Protein AF-0000000085048549 (afdb_homodimer)

Structure (mmCIF, N/CA/C/O backbone):
data_AF-0000000085048549-model_v1
#
loop_
_entity.id
_entity.type
_entity.pdbx_description
1 polymer 'DUF4412 domain-containing protein'
#
loop_
_atom_site.group_PDB
_atom_site.id
_atom_site.type_symbol
_atom_site.label_atom_id
_atom_site.label_alt_id
_atom_site.label_comp_id
_atom_site.label_asym_id
_atom_site.label_entity_id
_atom_site.label_seq_id
_atom_site.pdbx_PDB_ins_code
_atom_site.Cartn_x
_atom_site.Cartn_y
_atom_site.Cartn_z
_atom_site.occupancy
_atom_site.B_iso_or_equiv
_atom_site.auth_seq_id
_atom_site.auth_comp_id
_atom_site.auth_asym_id
_atom_site.auth_atom_id
_atom_site.pdbx_PDB_model_num
ATOM 1 N N . MET A 1 1 ? 8.398 63.125 -10.617 1 44.19 1 MET A N 1
ATOM 2 C CA . MET A 1 1 ? 8.469 61.688 -10.672 1 44.19 1 MET A CA 1
ATOM 3 C C . MET A 1 1 ? 9.469 61.125 -9.664 1 44.19 1 MET A C 1
ATOM 5 O O . MET A 1 1 ? 10.664 61.438 -9.75 1 44.19 1 MET A O 1
ATOM 9 N N . ARG A 1 2 ? 10.086 59.219 -7.43 1 53.38 2 ARG A N 1
ATOM 10 C CA . ARG A 1 2 ? 10.906 59.031 -6.234 1 53.38 2 ARG A CA 1
ATOM 11 C C . ARG A 1 2 ? 11.258 57.562 -6.031 1 53.38 2 ARG A C 1
ATOM 13 O O . ARG A 1 2 ? 10.367 56.719 -5.879 1 53.38 2 ARG A O 1
ATOM 20 N N . TRP A 1 3 ? 13.82 56.375 -4.203 1 32.88 3 TRP A N 1
ATOM 21 C CA . TRP A 1 3 ? 14.25 55 -4.277 1 32.88 3 TRP A CA 1
ATOM 22 C C . TRP A 1 3 ? 14.727 54.5 -2.912 1 32.88 3 TRP A C 1
ATOM 24 O O . TRP A 1 3 ? 15.555 55.125 -2.264 1 32.88 3 TRP A O 1
ATOM 34 N N . LEU A 1 4 ? 16.859 51.812 0.042 1 48.59 4 LEU A N 1
ATOM 35 C CA . LEU A 1 4 ? 16.797 51.188 1.359 1 48.59 4 LEU A CA 1
ATOM 36 C C . LEU A 1 4 ? 17.766 50.031 1.461 1 48.59 4 LEU A C 1
ATOM 38 O O . LEU A 1 4 ? 17.656 49.062 0.713 1 48.59 4 LEU A O 1
ATOM 42 N N . ILE A 1 5 ? 18.844 49.75 3.438 1 26.88 5 ILE A N 1
ATOM 43 C CA . ILE A 1 5 ? 19.938 48.781 3.475 1 26.88 5 ILE A CA 1
ATOM 44 C C . ILE A 1 5 ? 19.734 47.812 4.621 1 26.88 5 ILE A C 1
ATOM 46 O O . ILE A 1 5 ? 19.547 48.188 5.77 1 26.88 5 ILE A O 1
ATOM 50 N N . PHE A 1 6 ? 20.812 46.312 4.543 1 59.56 6 PHE A N 1
ATOM 51 C CA . PHE A 1 6 ? 20.453 45.188 5.391 1 59.56 6 PHE A CA 1
ATOM 52 C C . PHE A 1 6 ? 21.688 44.5 5.957 1 59.56 6 PHE A C 1
ATOM 54 O O . PHE A 1 6 ? 22.562 44.062 5.203 1 59.56 6 PHE A O 1
ATOM 61 N N . VAL A 1 7 ? 23.531 43.969 8.398 1 42.41 7 VAL A N 1
ATOM 62 C CA . VAL A 1 7 ? 24.531 43.25 9.195 1 42.41 7 VAL A CA 1
ATOM 63 C C . VAL A 1 7 ? 24.109 41.812 9.383 1 42.41 7 VAL A C 1
ATOM 65 O O . VAL A 1 7 ? 23.156 41.531 10.094 1 42.41 7 VAL A O 1
ATOM 68 N N . LEU A 1 8 ? 25.531 41.125 8.789 1 45.72 8 LEU A N 1
ATOM 69 C CA . LEU A 1 8 ? 25.422 39.656 8.891 1 45.72 8 LEU A CA 1
ATOM 70 C C . LEU A 1 8 ? 26.141 39.156 10.133 1 45.72 8 LEU A C 1
ATOM 72 O O . LEU A 1 8 ? 27.359 39.312 10.25 1 45.72 8 LEU A O 1
ATOM 76 N N . SER A 1 9 ? 27.281 38.719 11.953 1 49.62 9 SER A N 1
ATOM 77 C CA . SER A 1 9 ? 27.484 38.031 13.227 1 49.62 9 SER A CA 1
ATOM 78 C C . SER A 1 9 ? 27.609 36.531 13.031 1 49.62 9 SER A C 1
ATOM 80 O O . SER A 1 9 ? 26.641 35.875 12.703 1 49.62 9 SER A O 1
ATOM 82 N N . LEU A 1 10 ? 28.656 36.406 13.828 1 38.22 10 LEU A N 1
ATOM 83 C CA . LEU A 1 10 ? 28.922 35 13.57 1 38.22 10 LEU A CA 1
ATOM 84 C C . LEU A 1 10 ? 28.531 34.125 14.773 1 38.22 10 LEU A C 1
ATOM 86 O O . LEU A 1 10 ? 29.281 34.062 15.75 1 38.22 10 LEU A O 1
ATOM 90 N N . MET A 1 11 ? 28.094 33.438 15.109 1 46.56 11 MET A N 1
ATOM 91 C CA . MET A 1 11 ? 27.547 32.531 16.141 1 46.56 11 MET A CA 1
ATOM 92 C C . MET A 1 11 ? 27.969 31.094 15.898 1 46.56 11 MET A C 1
ATOM 94 O O . MET A 1 11 ? 27.547 30.469 14.922 1 46.56 11 MET A O 1
ATOM 98 N N . VAL A 1 12 ? 28.531 30.547 17.125 1 45.22 12 VAL A N 1
ATOM 99 C CA . VAL A 1 12 ? 29.062 29.188 17.016 1 45.22 12 VAL A CA 1
ATOM 100 C C . VAL A 1 12 ? 28.031 28.188 17.531 1 45.22 12 VAL A C 1
ATOM 102 O O . VAL A 1 12 ? 27.672 28.203 18.719 1 45.22 12 VAL A O 1
ATOM 105 N N . VAL A 1 13 ? 27.562 27.391 16.578 1 52.12 13 VAL A N 1
ATOM 106 C CA . VAL A 1 13 ? 26.766 26.172 16.719 1 52.12 13 VAL A CA 1
ATOM 107 C C . VAL A 1 13 ? 27.625 25.078 17.359 1 52.12 13 VAL A C 1
ATOM 109 O O . VAL A 1 13 ? 28.547 24.547 16.734 1 52.12 13 VAL A O 1
ATOM 112 N N . THR A 1 14 ? 27.828 25.062 18.688 1 45.03 14 THR A N 1
ATOM 113 C CA . THR A 1 14 ? 28.391 23.828 19.25 1 45.03 14 THR A CA 1
ATOM 114 C C . THR A 1 14 ? 27.547 22.625 18.859 1 45.03 14 THR A C 1
ATOM 116 O O . THR A 1 14 ? 26.344 22.734 18.688 1 45.03 14 THR A O 1
ATOM 119 N N . PRO A 1 15 ? 28.359 21.875 18.672 1 45.44 15 PRO A N 1
ATOM 120 C CA . PRO A 1 15 ? 27.672 20.672 18.219 1 45.44 15 PRO A CA 1
ATOM 121 C C . PRO A 1 15 ? 26.781 20.062 19.297 1 45.44 15 PRO A C 1
ATOM 123 O O . PRO A 1 15 ? 27.25 19.719 20.375 1 45.44 15 PRO A O 1
ATOM 126 N N . GLY A 1 16 ? 25.688 20.5 19.406 1 36.81 16 GLY A N 1
ATOM 127 C CA . GLY A 1 16 ? 24.688 19.891 20.266 1 36.81 16 GLY A CA 1
ATOM 128 C C . GLY A 1 16 ? 24.859 18.391 20.438 1 36.81 16 GLY A C 1
ATOM 129 O O . GLY A 1 16 ? 25.438 17.734 19.562 1 36.81 16 GLY A O 1
ATOM 130 N N . ALA A 1 17 ? 25.109 17.828 21.672 1 39.44 17 ALA A N 1
ATOM 131 C CA . ALA A 1 17 ? 24.938 16.547 22.328 1 39.44 17 ALA A CA 1
ATOM 132 C C . ALA A 1 17 ? 24.078 15.602 21.484 1 39.44 17 ALA A C 1
ATOM 134 O O . ALA A 1 17 ? 23.047 16 20.953 1 39.44 17 ALA A O 1
ATOM 135 N N . ARG A 1 18 ? 24.406 14.656 20.984 1 40.47 18 ARG A N 1
ATOM 136 C CA . ARG A 1 18 ? 24.016 13.461 20.25 1 40.47 18 ARG A CA 1
ATOM 137 C C . ARG A 1 18 ? 22.719 12.883 20.781 1 40.47 18 ARG A C 1
ATOM 139 O O . ARG A 1 18 ? 22.703 12.203 21.812 1 40.47 18 ARG A O 1
ATOM 146 N N . ALA A 1 19 ? 21.359 13.555 20.75 1 39.78 19 ALA A N 1
ATOM 147 C CA . ALA A 1 19 ? 19.984 13.328 21.188 1 39.78 19 ALA A CA 1
ATOM 148 C C . ALA A 1 19 ? 19.625 11.852 21.109 1 39.78 19 ALA A C 1
ATOM 150 O O . ALA A 1 19 ? 19.938 11.18 20.125 1 39.78 19 ALA A O 1
ATOM 151 N N . GLN A 1 20 ? 19.203 11.219 22.125 1 38.56 20 GLN A N 1
ATOM 152 C CA . GLN A 1 20 ? 18.906 9.82 22.406 1 38.56 20 GLN A CA 1
ATOM 153 C C . GLN A 1 20 ? 17.953 9.234 21.375 1 38.56 20 GLN A C 1
ATOM 155 O O . GLN A 1 20 ? 16.891 9.812 21.109 1 38.56 20 GLN A O 1
ATOM 160 N N . VAL A 1 21 ? 18.203 8.578 20.281 1 41.25 21 VAL A N 1
ATOM 161 C CA . VAL A 1 21 ? 17.469 7.949 19.188 1 41.25 21 VAL A CA 1
ATOM 162 C C . VAL A 1 21 ? 16.094 7.484 19.688 1 41.25 21 VAL A C 1
ATOM 164 O O . VAL A 1 21 ? 15.992 6.48 20.391 1 41.25 21 VAL A O 1
ATOM 167 N N . SER A 1 22 ? 14.961 8.453 20.406 1 46.12 22 SER A N 1
ATOM 168 C CA . SER A 1 22 ? 13.562 8.359 20.797 1 46.12 22 SER A CA 1
ATOM 169 C C . SER A 1 22 ? 12.758 7.52 19.797 1 46.12 22 SER A C 1
ATOM 171 O O . SER A 1 22 ? 12.852 7.73 18.594 1 46.12 22 SER A O 1
ATOM 173 N N . SER A 1 23 ? 12.133 6.391 20.281 1 62.56 23 SER A N 1
ATOM 174 C CA . SER A 1 23 ? 11.258 5.512 19.516 1 62.56 23 SER A CA 1
ATOM 175 C C . SER A 1 23 ? 10.109 6.293 18.891 1 62.56 23 SER A C 1
ATOM 177 O O . SER A 1 23 ? 9.617 7.262 19.469 1 62.56 23 SER A O 1
ATOM 179 N N . GLU A 1 24 ? 9.859 6.25 17.781 1 79.88 24 GLU A N 1
ATOM 180 C CA . GLU A 1 24 ? 8.781 6.93 17.062 1 79.88 24 GLU A CA 1
ATOM 181 C C . GLU A 1 24 ? 7.438 6.715 17.766 1 79.88 24 GLU A C 1
ATOM 183 O O . GLU A 1 24 ? 7.117 5.598 18.172 1 79.88 24 GLU A O 1
ATOM 188 N N . PRO A 1 25 ? 6.52 7.648 18.266 1 89.5 25 PRO A N 1
ATOM 189 C CA . PRO A 1 25 ? 5.27 7.531 19.016 1 89.5 25 PRO A CA 1
ATOM 190 C C . PRO A 1 25 ? 4.191 6.766 18.25 1 89.5 25 PRO A C 1
ATOM 192 O O . PRO A 1 25 ? 4.137 6.836 17.016 1 89.5 25 PRO A O 1
ATOM 195 N N . ASP A 1 26 ? 3.602 6.348 18.922 1 95.69 26 ASP A N 1
ATOM 196 C CA . ASP A 1 26 ? 2.352 5.785 18.422 1 95.69 26 ASP A CA 1
ATOM 197 C C . ASP A 1 26 ? 1.302 6.875 18.219 1 95.69 26 ASP A C 1
ATOM 199 O O . ASP A 1 26 ? 1.174 7.785 19.047 1 95.69 26 ASP A O 1
ATOM 203 N N . PHE A 1 27 ? 0.412 6.461 17.203 1 95.88 27 PHE A N 1
ATOM 204 C CA . PHE A 1 27 ? -0.569 7.52 17.016 1 95.88 27 PHE A CA 1
ATOM 205 C C . PHE A 1 27 ? -1.599 7.121 15.961 1 95.88 27 PHE A C 1
ATOM 207 O O . PHE A 1 27 ? -1.409 6.141 15.242 1 95.88 27 PHE A O 1
ATOM 214 N N . PHE A 1 28 ? -2.562 7.984 16.016 1 97.31 28 PHE A N 1
ATOM 215 C CA . PHE A 1 28 ? -3.551 8.117 14.961 1 97.31 28 PHE A CA 1
ATOM 216 C C . PHE A 1 28 ? -3.518 9.523 14.367 1 97.31 28 PHE A C 1
ATOM 218 O O . PHE A 1 28 ? -3.408 10.508 15.094 1 97.31 28 PHE A O 1
ATOM 225 N N . ALA A 1 29 ? -3.707 9.57 13.023 1 97 29 ALA A N 1
ATOM 226 C CA . ALA A 1 29 ? -3.75 10.875 12.352 1 97 29 ALA A CA 1
ATOM 227 C C . ALA A 1 29 ? -4.656 10.828 11.125 1 97 29 ALA A C 1
ATOM 229 O O . ALA A 1 29 ? -4.793 9.789 10.484 1 97 29 ALA A O 1
ATOM 230 N N . ARG A 1 30 ? -5.203 11.992 10.953 1 97.12 30 ARG A N 1
ATOM 231 C CA . ARG A 1 30 ? -5.824 12.258 9.656 1 97.12 30 ARG A CA 1
ATOM 232 C C . ARG A 1 30 ? -5.023 13.281 8.859 1 97.12 30 ARG A C 1
ATOM 234 O O . ARG A 1 30 ? -4.695 14.352 9.375 1 97.12 30 ARG A O 1
ATOM 241 N N . VAL A 1 31 ? -4.793 12.828 7.594 1 95.75 31 VAL A N 1
ATOM 242 C CA . VAL A 1 31 ? -3.848 13.633 6.82 1 95.75 31 VAL A CA 1
ATOM 243 C C . VAL A 1 31 ? -4.48 14.039 5.492 1 95.75 31 VAL A C 1
ATOM 245 O O . VAL A 1 31 ? -4.934 13.188 4.723 1 95.75 31 VAL A O 1
ATOM 248 N N . ARG A 1 32 ? -4.5 15.398 5.379 1 94.38 32 ARG A N 1
ATOM 249 C CA . ARG A 1 32 ? -4.871 15.906 4.062 1 94.38 32 ARG A CA 1
ATOM 250 C C . ARG A 1 32 ? -3.66 15.953 3.135 1 94.38 32 ARG A C 1
ATOM 252 O O . ARG A 1 32 ? -2.615 16.5 3.5 1 94.38 32 ARG A O 1
ATOM 259 N N . MET A 1 33 ? -3.863 15.25 2.004 1 88.75 33 MET A N 1
ATOM 260 C CA . MET A 1 33 ? -2.775 15.219 1.031 1 88.75 33 MET A CA 1
ATOM 261 C C . MET A 1 33 ? -3.156 15.977 -0.236 1 88.75 33 MET A C 1
ATOM 263 O O . MET A 1 33 ? -4.309 15.922 -0.673 1 88.75 33 MET A O 1
ATOM 267 N N . ALA A 1 34 ? -2.084 16.578 -0.717 1 81.62 34 ALA A N 1
ATOM 268 C CA . ALA A 1 34 ? -2.314 17.25 -1.994 1 81.62 34 ALA A CA 1
ATOM 269 C C . ALA A 1 34 ? -2.797 16.266 -3.053 1 81.62 34 ALA A C 1
ATOM 271 O O . ALA A 1 34 ? -2.23 15.172 -3.199 1 81.62 34 ALA A O 1
ATOM 272 N N . GLY A 1 35 ? -3.793 16.609 -3.678 1 74.62 35 GLY A N 1
ATOM 273 C CA . GLY A 1 35 ? -4.305 15.797 -4.773 1 74.62 35 GLY A CA 1
ATOM 274 C C . GLY A 1 35 ? -5.352 14.789 -4.336 1 74.62 35 GLY A C 1
ATOM 275 O O . GLY A 1 35 ? -5.973 14.133 -5.172 1 74.62 35 GLY A O 1
ATOM 276 N N . PHE A 1 36 ? -5.484 14.57 -3.152 1 81.12 36 PHE A N 1
ATOM 277 C CA . PHE A 1 36 ? -6.504 13.656 -2.646 1 81.12 36 PHE A CA 1
ATOM 278 C C . PHE A 1 36 ? -7.73 14.422 -2.166 1 81.12 36 PHE A C 1
ATOM 280 O O . PHE A 1 36 ? -7.605 15.516 -1.608 1 81.12 36 PHE A O 1
ATOM 287 N N . GLU A 1 37 ? -8.867 13.93 -2.332 1 79.31 37 GLU A N 1
ATOM 288 C CA . GLU A 1 37 ? -10.102 14.602 -1.938 1 79.31 37 GLU A CA 1
ATOM 289 C C . GLU A 1 37 ? -10.367 14.438 -0.445 1 79.31 37 GLU A C 1
ATOM 291 O O . GLU A 1 37 ? -10.797 15.383 0.221 1 79.31 37 GLU A O 1
ATOM 296 N N . ALA A 1 38 ? -10.148 13.305 -0.193 1 86.94 38 ALA A N 1
ATOM 297 C CA . ALA A 1 38 ? -10.398 13.016 1.218 1 86.94 38 ALA A CA 1
ATOM 298 C C . ALA A 1 38 ? -9.086 12.766 1.962 1 86.94 38 ALA A C 1
ATOM 300 O O . ALA A 1 38 ? -8.109 12.305 1.37 1 86.94 38 ALA A O 1
ATOM 301 N N . PRO A 1 39 ? -9.125 13.047 3.318 1 93.31 39 PRO A N 1
ATOM 302 C CA . PRO A 1 39 ? -7.902 12.75 4.074 1 93.31 39 PRO A CA 1
ATOM 303 C C . PRO A 1 39 ? -7.641 11.25 4.207 1 93.31 39 PRO A C 1
ATOM 305 O O . PRO A 1 39 ? -8.57 10.445 4.133 1 93.31 39 PRO A O 1
ATOM 308 N N . VAL A 1 40 ? -6.371 11.008 4.32 1 93.94 40 VAL A N 1
ATOM 309 C CA . VAL A 1 40 ? -6.016 9.625 4.605 1 93.94 40 VAL A CA 1
ATOM 310 C C . VAL A 1 40 ? -5.844 9.438 6.113 1 93.94 40 VAL A C 1
ATOM 312 O O . VAL A 1 40 ? -5.543 10.391 6.836 1 93.94 40 VAL A O 1
ATOM 315 N N . GLU A 1 41 ? -6.203 8.219 6.539 1 96.81 41 GLU A N 1
ATOM 316 C CA . GLU A 1 41 ? -5.996 7.906 7.949 1 96.81 41 GLU A CA 1
ATOM 317 C C . GLU A 1 41 ? -4.719 7.098 8.156 1 96.81 41 GLU A C 1
ATOM 319 O O . GLU A 1 41 ? -4.477 6.121 7.441 1 96.81 41 GLU A O 1
ATOM 324 N N . VAL A 1 42 ? -3.959 7.594 9.156 1 96.94 42 VAL A N 1
ATOM 325 C CA . VAL A 1 42 ? -2.684 6.949 9.445 1 96.94 42 VAL A CA 1
ATOM 326 C C . VAL A 1 42 ? -2.666 6.469 10.891 1 96.94 42 VAL A C 1
ATOM 328 O O . VAL A 1 42 ? -2.99 7.227 11.812 1 96.94 42 VAL A O 1
ATOM 331 N N . ARG A 1 43 ? -2.33 5.137 11.062 1 97.88 43 ARG A N 1
ATOM 332 C CA . ARG A 1 43 ? -2.098 4.57 12.391 1 97.88 43 ARG A CA 1
ATOM 333 C C . ARG A 1 43 ? -0.689 4 12.5 1 97.88 43 ARG A C 1
ATOM 335 O O . ARG A 1 43 ? -0.211 3.326 11.586 1 97.88 43 ARG A O 1
ATOM 342 N N . ARG A 1 44 ? -0.158 4.348 13.648 1 96.5 44 ARG A N 1
ATOM 343 C CA . ARG A 1 44 ? 1.169 3.793 13.898 1 96.5 44 ARG A CA 1
ATOM 344 C C . ARG A 1 44 ? 1.271 3.215 15.305 1 96.5 44 ARG A C 1
ATOM 346 O O . ARG A 1 44 ? 0.818 3.834 16.266 1 96.5 44 ARG A O 1
ATOM 353 N N . THR A 1 45 ? 1.823 2.018 15.352 1 94.31 45 THR A N 1
ATOM 354 C CA . THR A 1 45 ? 2.316 1.448 16.609 1 94.31 45 THR A CA 1
ATOM 355 C C . THR A 1 45 ? 3.654 0.748 16.391 1 94.31 45 THR A C 1
ATOM 357 O O . THR A 1 45 ? 3.754 -0.175 15.578 1 94.31 45 THR A O 1
ATOM 360 N N . GLY A 1 46 ? 4.688 1.317 17.109 1 90.12 46 GLY A N 1
ATOM 361 C CA . GLY A 1 46 ? 6.02 0.784 16.875 1 90.12 46 GLY A CA 1
ATOM 362 C C . GLY A 1 46 ? 6.473 0.921 15.438 1 90.12 46 GLY A C 1
ATOM 363 O O . GLY A 1 46 ? 6.438 2.016 14.875 1 90.12 46 GLY A O 1
ATOM 364 N N . VAL A 1 47 ? 6.73 -0.31 14.859 1 85.56 47 VAL A N 1
ATOM 365 C CA . VAL A 1 47 ? 7.281 -0.286 13.508 1 85.56 47 VAL A CA 1
ATOM 366 C C . VAL A 1 47 ? 6.172 -0.531 12.492 1 85.56 47 VAL A C 1
ATOM 368 O O . VAL A 1 47 ? 6.434 -0.63 11.289 1 85.56 47 VAL A O 1
ATOM 371 N N . LYS A 1 48 ? 5.023 -0.588 12.945 1 92.44 48 LYS A N 1
ATOM 372 C CA . LYS A 1 48 ? 3.895 -0.871 12.062 1 92.44 48 LYS A CA 1
ATOM 373 C C . LYS A 1 48 ? 3.146 0.408 11.703 1 92.44 48 LYS A C 1
ATOM 375 O O . LYS A 1 48 ? 2.959 1.285 12.547 1 92.44 48 LYS A O 1
ATOM 380 N N . MET A 1 49 ? 2.693 0.384 10.492 1 94.12 49 MET A N 1
ATOM 381 C CA . MET A 1 49 ? 1.931 1.521 9.984 1 94.12 49 MET A CA 1
ATOM 382 C C . MET A 1 49 ? 0.778 1.053 9.102 1 94.12 49 MET A C 1
ATOM 384 O O . MET A 1 49 ? 0.934 0.118 8.312 1 94.12 49 MET A O 1
ATOM 388 N N . ARG A 1 50 ? -0.241 1.649 9.297 1 96.81 50 ARG A N 1
ATOM 389 C CA . ARG A 1 50 ? -1.413 1.411 8.461 1 96.81 50 ARG A CA 1
ATOM 390 C C . ARG A 1 50 ? -1.919 2.711 7.848 1 96.81 50 ARG A C 1
ATOM 392 O O . ARG A 1 50 ? -2.02 3.73 8.531 1 96.81 50 ARG A O 1
ATOM 399 N N . VAL A 1 51 ? -2.176 2.682 6.586 1 95.69 51 VAL A N 1
ATOM 400 C CA . VAL A 1 51 ? -2.77 3.812 5.879 1 95.69 51 VAL A CA 1
ATOM 401 C C . VAL A 1 51 ? -4.055 3.369 5.18 1 95.69 51 VAL A C 1
ATOM 403 O O . VAL A 1 51 ? -4.055 2.393 4.43 1 95.69 51 VAL A O 1
ATOM 406 N N . ASP A 1 52 ? -5.086 4.027 5.523 1 94.94 52 ASP A N 1
ATOM 407 C CA . ASP A 1 52 ? -6.375 3.824 4.867 1 94.94 52 ASP A CA 1
ATOM 408 C C . ASP A 1 52 ? -6.727 5.012 3.973 1 94.94 52 ASP A C 1
ATOM 410 O O . ASP A 1 52 ? -6.699 6.16 4.418 1 94.94 52 ASP A O 1
ATOM 414 N N . MET A 1 53 ? -7.023 4.656 2.689 1 89.69 53 MET A N 1
ATOM 415 C CA . MET A 1 53 ? -7.379 5.738 1.778 1 89.69 53 MET A CA 1
ATOM 416 C C . MET A 1 53 ? -8.555 5.336 0.891 1 89.69 53 MET A C 1
ATOM 418 O O . MET A 1 53 ? -8.812 4.148 0.696 1 89.69 53 MET A O 1
ATOM 422 N N . LEU A 1 54 ? -9.164 6.453 0.671 1 83.19 54 LEU A N 1
ATOM 423 C CA . LEU A 1 54 ? -10.219 6.305 -0.323 1 83.19 54 LEU A CA 1
ATOM 424 C C . LEU A 1 54 ? -9.812 6.941 -1.647 1 83.19 54 LEU A C 1
ATOM 426 O O . LEU A 1 54 ? -9.469 8.125 -1.693 1 83.19 54 LEU A O 1
ATOM 430 N N . SER A 1 55 ? -9.742 6.07 -2.764 1 74.69 55 SER A N 1
ATOM 431 C CA . SER A 1 55 ? -9.438 6.605 -4.086 1 74.69 55 SER A CA 1
ATOM 432 C C . SER A 1 55 ? -10.445 6.113 -5.125 1 74.69 55 SER A C 1
ATOM 434 O O . SER A 1 55 ? -10.594 4.906 -5.32 1 74.69 55 SER A O 1
ATOM 436 N N . GLY A 1 56 ? -11.102 7.047 -5.738 1 74.81 56 GLY A N 1
ATOM 437 C CA . GLY A 1 56 ? -12.102 6.703 -6.738 1 74.81 56 GLY A CA 1
ATOM 438 C C . GLY A 1 56 ? -13.195 5.801 -6.207 1 74.81 56 GLY A C 1
ATOM 439 O O . GLY A 1 56 ? -13.664 4.898 -6.906 1 74.81 56 GLY A O 1
ATOM 440 N N . GLY A 1 57 ? -13.398 5.895 -4.902 1 77.25 57 GLY A N 1
ATOM 441 C CA . GLY A 1 57 ? -14.469 5.129 -4.289 1 77.25 57 GLY A CA 1
ATOM 442 C C . GLY A 1 57 ? -14.023 3.76 -3.809 1 77.25 57 GLY A C 1
ATOM 443 O O . GLY A 1 57 ? -14.836 2.977 -3.312 1 77.25 57 GLY A O 1
ATOM 444 N N . VAL A 1 58 ? -12.828 3.52 -4.125 1 79.25 58 VAL A N 1
ATOM 445 C CA . VAL A 1 58 ? -12.305 2.23 -3.689 1 79.25 58 VAL A CA 1
ATOM 446 C C . VAL A 1 58 ? -11.414 2.422 -2.465 1 79.25 58 VAL A C 1
ATOM 448 O O . VAL A 1 58 ? -10.523 3.277 -2.463 1 79.25 58 VAL A O 1
ATOM 451 N N . SER A 1 59 ? -11.789 1.562 -1.446 1 83.62 59 SER A N 1
ATOM 452 C CA . SER A 1 59 ? -10.977 1.6 -0.233 1 83.62 59 SER A CA 1
ATOM 453 C C . SER A 1 59 ? -9.688 0.799 -0.402 1 83.62 59 SER A C 1
ATOM 455 O O . SER A 1 59 ? -9.719 -0.342 -0.866 1 83.62 59 SER A O 1
ATOM 457 N N . GLN A 1 60 ? -8.617 1.643 -0.093 1 87.06 60 GLN A N 1
ATOM 458 C CA . GLN A 1 60 ? -7.32 0.982 -0.106 1 87.06 60 GLN A CA 1
ATOM 459 C C . GLN A 1 60 ? -6.621 1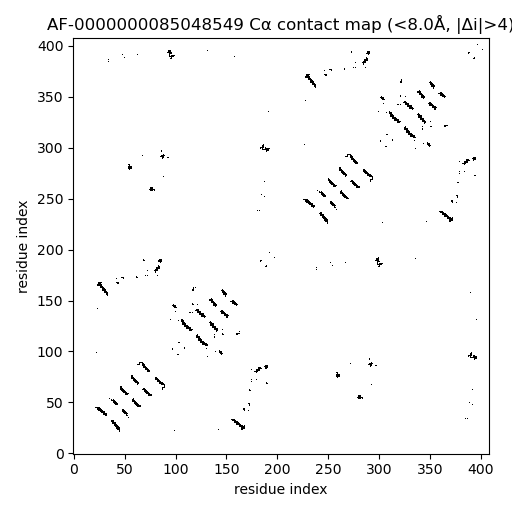.112 1.245 1 87.06 60 GLN A C 1
ATOM 461 O O . GLN A 1 60 ? -6.656 2.176 1.867 1 87.06 60 GLN A O 1
ATOM 466 N N . THR A 1 61 ? -6.164 -0.143 1.617 1 94.56 61 THR A N 1
ATOM 467 C CA . THR A 1 61 ? -5.414 -0.133 2.871 1 94.56 61 THR A CA 1
ATOM 468 C C . THR A 1 61 ? -4.012 -0.699 2.668 1 94.56 61 THR A C 1
ATOM 470 O O . THR A 1 61 ? -3.84 -1.718 1.995 1 94.56 61 THR A O 1
ATOM 473 N N . TYR A 1 62 ? -3.053 0.105 3.238 1 95 62 TYR A N 1
ATOM 474 C CA . TYR A 1 62 ? -1.679 -0.385 3.268 1 95 62 TYR A CA 1
ATOM 475 C C . TYR A 1 62 ? -1.192 -0.564 4.699 1 95 62 TYR A C 1
ATOM 477 O O . TYR A 1 62 ? -1.31 0.349 5.52 1 95 62 TYR A O 1
ATOM 485 N N . ILE A 1 63 ? -0.741 -1.848 4.941 1 95.62 63 ILE A N 1
ATOM 486 C CA . ILE A 1 63 ? -0.149 -2.131 6.242 1 95.62 63 ILE A CA 1
ATOM 487 C C . ILE A 1 63 ? 1.326 -2.484 6.074 1 95.62 63 ILE A C 1
ATOM 489 O O . ILE A 1 63 ? 1.667 -3.424 5.352 1 95.62 63 ILE A O 1
ATOM 493 N N . ALA A 1 64 ? 2.154 -1.676 6.723 1 92.19 64 ALA A N 1
ATOM 494 C CA . ALA A 1 64 ? 3.588 -1.952 6.699 1 92.19 64 ALA A CA 1
ATOM 495 C C . ALA A 1 64 ? 4.062 -2.488 8.047 1 92.19 64 ALA A C 1
ATOM 497 O O . ALA A 1 64 ? 3.719 -1.94 9.102 1 92.19 64 ALA A O 1
ATOM 498 N N . ASP A 1 65 ? 4.676 -3.592 8 1 88.25 65 ASP A N 1
ATOM 499 C CA . ASP A 1 65 ? 5.406 -4.133 9.141 1 88.25 65 ASP A CA 1
ATOM 500 C C . ASP A 1 65 ? 6.898 -4.25 8.836 1 88.25 65 ASP A C 1
ATOM 502 O O . ASP A 1 65 ? 7.34 -5.234 8.234 1 88.25 65 ASP A O 1
ATOM 506 N N . ARG A 1 66 ? 7.672 -3.322 9.242 1 84.5 66 ARG A N 1
ATOM 507 C CA . ARG A 1 66 ? 9.07 -3.234 8.82 1 84.5 66 ARG A CA 1
ATOM 508 C C . ARG A 1 66 ? 9.914 -4.297 9.516 1 84.5 66 ARG A C 1
ATOM 510 O O . ARG A 1 66 ? 10.93 -4.734 8.977 1 84.5 66 ARG A O 1
ATOM 517 N N . ASP A 1 67 ? 9.445 -4.68 10.664 1 83.12 67 ASP A N 1
ATOM 518 C CA . ASP A 1 67 ? 10.172 -5.758 11.328 1 83.12 67 ASP A CA 1
ATOM 519 C C . ASP A 1 67 ? 10.102 -7.051 10.516 1 83.12 67 ASP A C 1
ATOM 521 O O . ASP A 1 67 ? 11.086 -7.781 10.406 1 83.12 67 ASP A O 1
ATOM 525 N N . LYS A 1 68 ? 8.961 -7.211 9.906 1 82.12 68 LYS A N 1
ATOM 526 C CA . LYS A 1 68 ? 8.766 -8.422 9.117 1 82.12 68 LYS A CA 1
ATOM 527 C C . LYS A 1 68 ? 9.156 -8.195 7.656 1 82.12 68 LYS A C 1
ATOM 529 O O . LYS A 1 68 ? 9.234 -9.148 6.875 1 82.12 68 LYS A O 1
ATOM 534 N N . GLY A 1 69 ? 9.297 -6.918 7.348 1 83.62 69 GLY A N 1
ATOM 535 C CA . GLY A 1 69 ? 9.633 -6.598 5.969 1 83.62 69 GLY A CA 1
ATOM 536 C C . GLY A 1 69 ? 8.5 -6.871 5 1 83.62 69 GLY A C 1
ATOM 537 O O . GLY A 1 69 ? 8.727 -7.371 3.896 1 83.62 69 GLY A O 1
ATOM 538 N N . VAL A 1 70 ? 7.305 -6.547 5.449 1 88 70 VAL A N 1
ATOM 539 C CA . VAL A 1 70 ? 6.156 -6.906 4.625 1 88 70 VAL A CA 1
ATOM 540 C C . VAL A 1 70 ? 5.25 -5.691 4.445 1 88 70 VAL A C 1
ATOM 542 O O . VAL A 1 70 ? 5.004 -4.945 5.395 1 88 70 VAL A O 1
ATOM 545 N N . LEU A 1 71 ? 4.848 -5.516 3.238 1 91.38 71 LEU A N 1
ATOM 546 C CA . LEU A 1 71 ? 3.768 -4.605 2.879 1 91.38 71 LEU A CA 1
ATOM 547 C C . LEU A 1 71 ? 2.52 -5.379 2.467 1 91.38 71 LEU A C 1
ATOM 549 O O . LEU A 1 71 ? 2.582 -6.246 1.593 1 91.38 71 LEU A O 1
ATOM 553 N N . ILE A 1 72 ? 1.431 -5.141 3.109 1 93.12 72 ILE A N 1
ATOM 554 C CA . ILE A 1 72 ? 0.144 -5.746 2.791 1 93.12 72 ILE A CA 1
ATOM 555 C C . ILE A 1 72 ? -0.77 -4.711 2.141 1 93.12 72 ILE A C 1
ATOM 557 O O . ILE A 1 72 ? -0.94 -3.607 2.664 1 93.12 72 ILE A O 1
ATOM 561 N N . HIS A 1 73 ? -1.177 -5 1.055 1 93.62 73 HIS A N 1
ATOM 562 C CA . HIS A 1 73 ? -2.209 -4.211 0.398 1 93.62 73 HIS A CA 1
ATOM 563 C C . HIS A 1 73 ? -3.57 -4.895 0.49 1 93.62 73 HIS A C 1
ATOM 565 O O . HIS A 1 73 ? -3.75 -6 -0.026 1 93.62 73 HIS A O 1
ATOM 571 N N . LEU A 1 74 ? -4.516 -4.301 1.08 1 93.5 74 LEU A N 1
ATOM 572 C CA . LEU A 1 74 ? -5.906 -4.734 1.146 1 93.5 74 LEU A CA 1
ATOM 573 C C . LEU A 1 74 ? -6.773 -3.936 0.178 1 93.5 74 LEU A C 1
ATOM 575 O O . LEU A 1 74 ? -6.785 -2.703 0.222 1 93.5 74 LEU A O 1
ATOM 579 N N . THR A 1 75 ? -7.348 -4.641 -0.495 1 87.19 75 THR A N 1
ATOM 580 C CA . THR A 1 75 ? -8.281 -3.984 -1.402 1 87.19 75 THR A CA 1
ATOM 581 C C . THR A 1 75 ? -9.625 -4.719 -1.423 1 87.19 75 THR A C 1
ATOM 583 O O . THR A 1 75 ? -9.664 -5.945 -1.334 1 87.19 75 THR A O 1
ATOM 586 N N . ALA A 1 76 ? -10.641 -3.9 -1.582 1 83.25 76 ALA A N 1
ATOM 587 C CA . ALA A 1 76 ? -12.008 -4.422 -1.639 1 83.25 76 ALA A CA 1
ATOM 588 C C . ALA A 1 76 ? -12.789 -3.789 -2.787 1 83.25 76 ALA A C 1
ATOM 590 O O . ALA A 1 76 ? -13.078 -2.592 -2.76 1 83.25 76 ALA A O 1
ATOM 591 N N . ALA A 1 77 ? -12.984 -4.582 -3.689 1 75.88 77 ALA A N 1
ATOM 592 C CA . ALA A 1 77 ? -13.758 -4.121 -4.836 1 75.88 77 ALA A CA 1
ATOM 593 C C . ALA A 1 77 ? -14.594 -5.254 -5.43 1 75.88 77 ALA A C 1
ATOM 595 O O . ALA A 1 77 ? -14.164 -6.41 -5.434 1 75.88 77 ALA A O 1
ATOM 596 N N . GLY A 1 78 ? -15.836 -4.824 -5.957 1 77.44 78 GLY A N 1
ATOM 597 C CA . GLY A 1 78 ? -16.719 -5.77 -6.629 1 77.44 78 GLY A CA 1
ATOM 598 C C . GLY A 1 78 ? -17.031 -6.988 -5.785 1 77.44 78 GLY A C 1
ATOM 599 O O . GLY A 1 78 ? -17.094 -8.109 -6.301 1 77.44 78 GLY A O 1
ATOM 600 N N . GLY A 1 79 ? -17.031 -6.793 -4.559 1 79.56 79 GLY A N 1
ATOM 601 C CA . GLY A 1 79 ? -17.391 -7.867 -3.648 1 79.56 79 GLY A CA 1
ATOM 602 C C . GLY A 1 79 ? -16.219 -8.758 -3.283 1 79.56 79 GLY A C 1
ATOM 603 O O . GLY A 1 79 ? -16.375 -9.711 -2.514 1 79.56 79 GLY A O 1
ATOM 604 N N . LYS A 1 80 ? -15.18 -8.461 -3.795 1 82.56 80 LYS A N 1
ATOM 605 C CA . LYS A 1 80 ? -13.992 -9.25 -3.457 1 82.56 80 LYS A CA 1
ATOM 606 C C . LYS A 1 80 ? -13.062 -8.469 -2.537 1 82.56 80 LYS A C 1
ATOM 608 O O . LYS A 1 80 ? -12.906 -7.25 -2.689 1 82.56 80 LYS A O 1
ATOM 613 N N . ARG A 1 81 ? -12.578 -9.227 -1.623 1 89.44 81 ARG A N 1
ATOM 614 C CA . ARG A 1 81 ? -11.617 -8.672 -0.676 1 89.44 81 ARG A CA 1
ATOM 615 C C . ARG A 1 81 ? -10.312 -9.453 -0.708 1 89.44 81 ARG A C 1
ATOM 617 O O . ARG A 1 81 ? -10.266 -10.625 -0.333 1 89.44 81 ARG A O 1
ATOM 624 N N . ILE A 1 82 ? -9.273 -8.75 -1.125 1 87.88 82 ILE A N 1
ATOM 625 C CA . ILE A 1 82 ? -8.016 -9.445 -1.359 1 87.88 82 ILE A CA 1
ATOM 626 C C . ILE A 1 82 ? -6.891 -8.75 -0.592 1 87.88 82 ILE A C 1
ATOM 628 O O . ILE A 1 82 ? -6.859 -7.52 -0.503 1 87.88 82 ILE A O 1
ATOM 632 N N . ALA A 1 83 ? -6.082 -9.586 -0.052 1 91.88 83 ALA A N 1
ATOM 633 C CA . ALA A 1 83 ? -4.844 -9.125 0.565 1 91.88 83 ALA A CA 1
ATOM 634 C C . ALA A 1 83 ? -3.625 -9.594 -0.228 1 91.88 83 ALA A C 1
ATOM 636 O O . ALA A 1 83 ? -3.441 -10.797 -0.441 1 91.88 83 ALA A O 1
ATOM 637 N N . LEU A 1 84 ? -2.863 -8.648 -0.67 1 91.25 84 LEU A N 1
ATOM 638 C CA . LEU A 1 84 ? -1.618 -8.953 -1.364 1 91.25 84 LEU A CA 1
ATOM 639 C C . LEU A 1 84 ? -0.412 -8.617 -0.495 1 91.25 84 LEU A C 1
ATOM 641 O O . LEU A 1 84 ? -0.392 -7.574 0.166 1 91.25 84 LEU A O 1
ATOM 645 N N . LEU A 1 85 ? 0.53 -9.484 -0.529 1 89.75 85 LEU A N 1
ATOM 646 C CA . LEU A 1 85 ? 1.723 -9.266 0.283 1 89.75 85 LEU A CA 1
ATOM 647 C C . LEU A 1 85 ? 2.943 -9.016 -0.598 1 89.75 85 LEU A C 1
ATOM 649 O O . LEU A 1 85 ? 3.148 -9.719 -1.594 1 89.75 85 LEU A O 1
ATOM 653 N N . PHE A 1 86 ? 3.713 -8.023 -0.122 1 88.62 86 PHE A N 1
ATOM 654 C CA . PHE A 1 86 ? 4.93 -7.664 -0.842 1 88.62 86 PHE A CA 1
ATOM 655 C C . PHE A 1 86 ? 6.109 -7.547 0.114 1 88.62 86 PHE A C 1
ATOM 657 O O . PHE A 1 86 ? 5.945 -7.148 1.269 1 88.62 86 PHE A O 1
ATOM 664 N N . PRO A 1 87 ? 7.246 -7.926 -0.468 1 85 87 PRO A N 1
ATOM 665 C CA . PRO A 1 87 ? 8.406 -7.633 0.374 1 85 87 PRO A CA 1
ATOM 666 C C . PRO A 1 87 ? 8.648 -6.133 0.547 1 85 87 PRO A C 1
ATOM 668 O O . PRO A 1 87 ? 8.555 -5.375 -0.42 1 85 87 PRO A O 1
ATOM 671 N N . LEU A 1 88 ? 8.82 -5.719 1.754 1 84.81 88 LEU A N 1
ATOM 672 C CA . LEU A 1 88 ? 9.086 -4.324 2.1 1 84.81 88 LEU A CA 1
ATOM 673 C C . LEU A 1 88 ? 10.492 -4.16 2.666 1 84.81 88 LEU A C 1
ATOM 675 O O . LEU A 1 88 ? 10.93 -4.969 3.482 1 84.81 88 LEU A O 1
ATOM 679 N N . SER A 1 89 ? 11.141 -3.182 2.154 1 77.69 89 SER A N 1
ATOM 680 C CA . SER A 1 89 ? 12.477 -2.908 2.674 1 77.69 89 SER A CA 1
ATOM 681 C C . SER A 1 89 ? 12.43 -2.557 4.156 1 77.69 89 SER A C 1
ATOM 683 O O . SER A 1 89 ? 11.57 -1.789 4.594 1 77.69 89 SER A O 1
ATOM 685 N N . ARG A 1 90 ? 13.375 -3.129 4.824 1 67.06 90 ARG A N 1
ATOM 686 C CA . ARG A 1 90 ? 13.484 -2.826 6.25 1 67.06 90 ARG A CA 1
ATOM 687 C C . ARG A 1 90 ? 14.273 -1.546 6.48 1 67.06 90 ARG A C 1
ATOM 689 O O . ARG A 1 90 ? 14.156 -0.918 7.531 1 67.06 90 ARG A O 1
ATOM 696 N N . GLU A 1 91 ? 15.016 -1.398 5.469 1 61.44 91 GLU A N 1
ATOM 697 C CA . GLU A 1 91 ? 15.898 -0.242 5.621 1 61.44 91 GLU A CA 1
ATOM 698 C C . GLU A 1 91 ? 15.125 1.063 5.438 1 61.44 91 GLU A C 1
ATOM 700 O O . GLU A 1 91 ? 14.125 1.103 4.727 1 61.44 91 GLU A O 1
ATOM 705 N N . ALA A 1 92 ? 15.516 1.845 6.309 1 53.41 92 ALA A N 1
ATOM 706 C CA . ALA A 1 92 ? 14.93 3.182 6.242 1 53.41 92 ALA A CA 1
ATOM 707 C C . ALA A 1 92 ? 14.914 3.703 4.809 1 53.41 92 ALA A C 1
ATOM 709 O O . ALA A 1 92 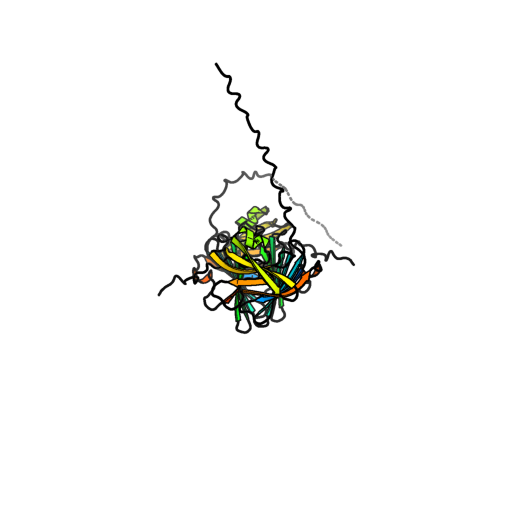? 15.969 3.959 4.223 1 53.41 92 ALA A O 1
ATOM 710 N N . ALA A 1 93 ? 13.945 3.223 4.117 1 57.72 93 ALA A N 1
ATOM 711 C CA . ALA A 1 93 ? 13.836 3.766 2.766 1 57.72 93 ALA A CA 1
ATOM 712 C C . ALA A 1 93 ? 13.633 5.277 2.797 1 57.72 93 ALA A C 1
ATOM 714 O O . ALA A 1 93 ? 13.203 5.832 3.809 1 57.72 93 ALA A O 1
ATOM 715 N N . LEU A 1 94 ? 14.375 5.836 1.775 1 62.88 94 LEU A N 1
ATOM 716 C CA . LEU A 1 94 ? 14.109 7.254 1.563 1 62.88 94 LEU A CA 1
ATOM 717 C C . LEU A 1 94 ? 12.617 7.5 1.354 1 62.88 94 LEU A C 1
ATOM 719 O O . LEU A 1 94 ? 12.023 6.973 0.411 1 62.88 94 LEU A O 1
ATOM 723 N N . LEU A 1 95 ? 12.148 8.062 2.457 1 72.56 95 LEU A N 1
ATOM 724 C CA . LEU A 1 95 ? 10.742 8.438 2.381 1 72.56 95 LEU A CA 1
ATOM 725 C C . LEU A 1 95 ? 10.586 9.867 1.871 1 72.56 95 LEU A C 1
ATOM 727 O O . LEU A 1 95 ? 10.953 10.82 2.559 1 72.56 95 LEU A O 1
ATOM 731 N N . PRO A 1 96 ? 9.875 10.016 0.67 1 74.81 96 PRO A N 1
ATOM 732 C CA . PRO A 1 96 ? 9.734 11.359 0.105 1 74.81 96 PRO A CA 1
ATOM 733 C C . PRO A 1 96 ? 8.898 12.281 0.984 1 74.81 96 PRO A C 1
ATOM 735 O O . PRO A 1 96 ? 9.109 13.5 0.982 1 74.81 96 PRO A O 1
ATOM 738 N N . LEU A 1 97 ? 8.141 11.594 1.742 1 86.12 97 LEU A N 1
ATOM 739 C CA . LEU A 1 97 ? 7.316 12.383 2.646 1 86.12 97 LEU A CA 1
ATOM 740 C C . LEU A 1 97 ? 7.363 11.82 4.062 1 86.12 97 LEU A C 1
ATOM 742 O O . LEU A 1 97 ? 6.5 11.031 4.449 1 86.12 97 LEU A O 1
ATOM 746 N N . PRO A 1 98 ? 8.227 12.359 4.688 1 88.44 98 PRO A N 1
ATOM 747 C CA . PRO A 1 98 ? 8.391 11.859 6.055 1 88.44 98 PRO A CA 1
ATOM 748 C C . PRO A 1 98 ? 7.324 12.398 7.008 1 88.44 98 PRO A C 1
ATOM 750 O O . PRO A 1 98 ? 6.887 13.547 6.867 1 88.44 98 PRO A O 1
ATOM 753 N N . LEU A 1 99 ? 7.055 11.586 7.973 1 91.38 99 LEU A N 1
ATOM 754 C CA . LEU A 1 99 ? 6.152 12.031 9.031 1 91.38 99 LEU A CA 1
ATOM 755 C C . LEU A 1 99 ? 6.93 12.383 10.297 1 91.38 99 LEU A C 1
ATOM 757 O O . LEU A 1 99 ? 6.426 13.102 11.164 1 91.38 99 LEU A O 1
ATOM 761 N N . ASP A 1 100 ? 8.047 11.898 10.25 1 92.06 100 ASP A N 1
ATOM 762 C CA . ASP A 1 100 ? 8.859 12.117 11.445 1 92.06 100 ASP A CA 1
ATOM 763 C C . ASP A 1 100 ? 9.922 13.188 11.188 1 92.06 100 ASP A C 1
ATOM 765 O O . ASP A 1 100 ? 10.68 13.094 10.227 1 92.06 100 ASP A O 1
ATOM 769 N N . LEU A 1 101 ? 9.922 14.125 12.094 1 93.81 101 LEU A N 1
ATOM 770 C CA . LEU A 1 101 ? 10.922 15.188 12.023 1 93.81 101 LEU A CA 1
ATOM 771 C C . LEU A 1 101 ? 12.336 14.609 11.977 1 93.81 101 LEU A C 1
ATOM 773 O O . LEU A 1 101 ? 13.195 15.125 11.258 1 93.81 101 LEU A O 1
ATOM 777 N N . ALA A 1 102 ? 12.484 13.539 12.727 1 89.5 102 ALA A N 1
ATOM 778 C CA . ALA A 1 102 ? 13.805 12.93 12.75 1 89.5 102 ALA A CA 1
ATOM 779 C C . ALA A 1 102 ? 14.242 12.492 11.352 1 89.5 102 ALA A C 1
ATOM 781 O O . ALA A 1 102 ? 15.414 12.625 10.992 1 89.5 102 ALA A O 1
ATOM 782 N N . THR A 1 103 ? 13.328 11.914 10.594 1 87.88 103 THR A N 1
ATOM 783 C CA . THR A 1 103 ? 13.633 11.508 9.227 1 87.88 103 THR A CA 1
ATOM 784 C C . THR A 1 103 ? 14.008 12.719 8.375 1 87.88 103 THR A C 1
ATOM 786 O O . THR A 1 103 ? 14.961 12.664 7.598 1 87.88 103 THR A O 1
ATOM 789 N N . LEU A 1 104 ? 13.258 13.836 8.508 1 90.69 104 LEU A N 1
ATOM 790 C CA . LEU A 1 104 ? 13.547 15.062 7.781 1 90.69 104 LEU A CA 1
ATOM 791 C C . LEU A 1 104 ? 14.914 15.617 8.164 1 90.69 104 LEU A C 1
ATOM 793 O O . LEU A 1 104 ? 15.719 15.945 7.293 1 90.69 104 LEU A O 1
ATOM 797 N N . GLU A 1 105 ? 15.164 15.539 9.492 1 91.06 105 GLU A N 1
ATOM 798 C CA . GLU A 1 105 ? 16.406 16.109 10.008 1 91.06 105 GLU A CA 1
ATOM 799 C C . GLU A 1 105 ? 17.609 15.273 9.578 1 91.06 105 GLU A C 1
ATOM 801 O O . GLU A 1 105 ? 18.719 15.797 9.469 1 91.06 105 GLU A O 1
ATOM 806 N N . SER A 1 106 ? 17.344 14.031 9.203 1 88.38 106 SER A N 1
ATOM 807 C CA . SER A 1 106 ? 18.453 13.156 8.844 1 88.38 106 SER A CA 1
ATOM 808 C C . SER A 1 106 ? 18.938 13.422 7.422 1 88.38 106 SER A C 1
ATOM 810 O O . SER A 1 106 ? 20.031 13.008 7.047 1 88.38 106 SER A O 1
ATOM 812 N N . ARG A 1 107 ? 18.125 14.273 6.715 1 88 107 ARG A N 1
ATOM 813 C CA . ARG A 1 107 ? 18.469 14.398 5.297 1 88 107 ARG A CA 1
ATOM 814 C C . ARG A 1 107 ? 18.344 15.844 4.832 1 88 107 ARG A C 1
ATOM 816 O O . ARG A 1 107 ? 18.406 16.125 3.633 1 88 107 ARG A O 1
ATOM 823 N N . ALA A 1 108 ? 18.016 16.5 5.863 1 90.19 108 ALA A N 1
ATOM 824 C CA . ALA A 1 108 ? 17.859 17.906 5.492 1 90.19 108 ALA A CA 1
ATOM 825 C C . ALA A 1 108 ? 18.344 18.828 6.602 1 90.19 108 ALA A C 1
ATOM 827 O O . ALA A 1 108 ? 18.5 18.406 7.754 1 90.19 108 ALA A O 1
ATOM 828 N N . THR A 1 109 ? 18.797 20.219 5.867 1 97.44 109 THR A N 1
ATOM 829 C CA . THR A 1 109 ? 19 21.281 6.859 1 97.44 109 THR A CA 1
ATOM 830 C C . THR A 1 109 ? 17.656 21.828 7.336 1 97.44 109 THR A C 1
ATOM 832 O O . THR A 1 109 ? 16.781 22.156 6.523 1 97.44 109 THR A O 1
ATOM 835 N N . VAL A 1 110 ? 17.516 21.562 8.945 1 93.31 110 VAL A N 1
ATOM 836 C CA . VAL A 1 110 ? 16.25 22.031 9.5 1 93.31 110 VAL A CA 1
ATOM 837 C C . VAL A 1 110 ? 16.516 23.109 10.539 1 93.31 110 VAL A C 1
ATOM 839 O O . VAL A 1 110 ? 17.359 22.953 11.43 1 93.31 110 VAL A O 1
ATOM 842 N N . ARG A 1 111 ? 15.727 24.562 10.102 1 98.12 111 ARG A N 1
ATOM 843 C CA . ARG A 1 111 ? 15.875 25.703 11.008 1 98.12 111 ARG A CA 1
ATOM 844 C C . ARG A 1 111 ? 14.523 26.156 11.539 1 98.12 111 ARG A C 1
ATOM 846 O O . ARG A 1 111 ? 13.602 26.422 10.758 1 98.12 111 ARG A O 1
ATOM 853 N N . PRO A 1 112 ? 14.484 26.047 13.102 1 96.94 112 PRO A N 1
ATOM 854 C CA . PRO A 1 112 ? 13.242 26.609 13.633 1 96.94 112 PRO A CA 1
ATOM 855 C C . PRO A 1 112 ? 13.055 28.094 13.266 1 96.94 112 PRO A C 1
ATOM 857 O O . PRO A 1 112 ? 14.016 28.859 13.297 1 96.94 112 PRO A O 1
ATOM 860 N N . VAL A 1 113 ? 11.75 28.453 12.703 1 98.31 113 VAL A N 1
ATOM 861 C CA . VAL A 1 113 ? 11.508 29.828 12.289 1 98.31 113 VAL A CA 1
ATOM 862 C C . VAL A 1 113 ? 10.289 30.375 13.023 1 98.31 113 VAL A C 1
ATOM 864 O O . VAL A 1 113 ? 9.93 31.547 12.844 1 98.31 113 VAL A O 1
ATOM 867 N N . GLY A 1 114 ?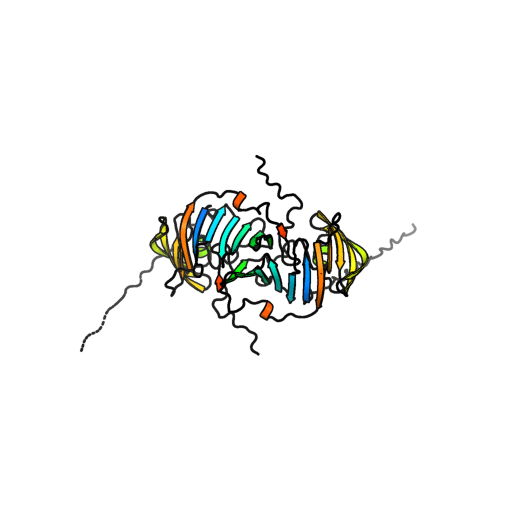 9.703 29.625 13.781 1 97.5 114 GLY A N 1
ATOM 868 C CA . GLY A 1 114 ? 8.547 30.125 14.508 1 97.5 114 GLY A CA 1
ATOM 869 C C . GLY A 1 114 ? 7.727 29.031 15.156 1 97.5 114 GLY A C 1
ATOM 870 O O . GLY A 1 114 ? 8.25 27.953 15.484 1 97.5 114 GLY A O 1
ATOM 871 N N . SER A 1 115 ? 6.547 29.375 15.508 1 96.56 115 SER A N 1
ATOM 872 C CA . SER A 1 115 ? 5.566 28.469 16.094 1 96.56 115 SER A CA 1
ATOM 873 C C . SER A 1 115 ? 4.199 28.641 15.438 1 96.56 115 SER A C 1
A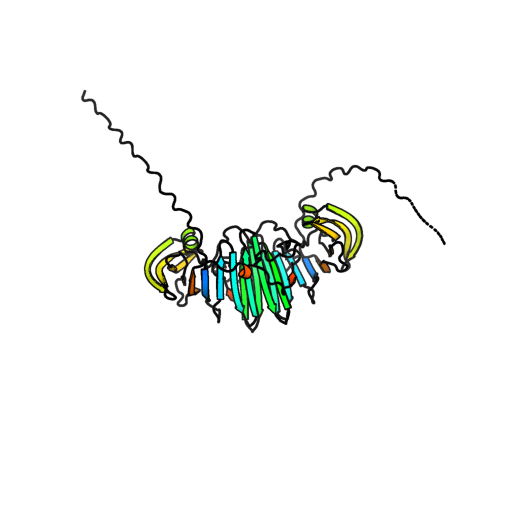TOM 875 O O . SER A 1 115 ? 3.9 29.703 14.875 1 96.56 115 SER A O 1
ATOM 877 N N . SER A 1 116 ? 3.684 27.578 15.445 1 95.12 116 SER A N 1
ATOM 878 C CA . SER A 1 116 ? 2.33 27.578 14.906 1 95.12 116 SER A CA 1
ATOM 879 C C . SER A 1 116 ? 1.447 26.547 15.617 1 95.12 116 SER A C 1
ATOM 881 O O . SER A 1 116 ? 1.857 25.969 16.625 1 95.12 116 SER A O 1
ATOM 883 N N . LEU A 1 117 ? 0.059 26.609 15.203 1 91.69 117 LEU A N 1
ATOM 884 C CA . LEU A 1 117 ? -0.911 25.625 15.648 1 91.69 117 LEU A CA 1
ATOM 885 C C . LEU A 1 117 ? -1.45 24.828 14.461 1 91.69 117 LEU A C 1
ATOM 887 O O . LEU A 1 117 ? -1.883 25.406 13.461 1 91.69 117 LEU A O 1
ATOM 891 N N . MET A 1 118 ? -1.117 23.609 14.617 1 92.06 118 MET A N 1
ATOM 892 C CA . MET A 1 118 ? -1.691 22.719 13.617 1 92.06 118 MET A CA 1
ATOM 893 C C . MET A 1 118 ? -2.557 21.641 14.273 1 92.06 118 MET A C 1
ATOM 895 O O . MET A 1 118 ? -2.09 20.906 15.148 1 92.06 118 MET A O 1
ATOM 899 N N . ALA A 1 119 ? -3.797 21.484 13.688 1 87.38 119 ALA A N 1
ATOM 900 C CA . ALA A 1 119 ? -4.746 20.531 14.273 1 87.38 119 ALA A CA 1
ATOM 901 C C . ALA A 1 119 ? -4.77 20.656 15.797 1 87.38 119 ALA A C 1
ATOM 903 O O . ALA A 1 119 ? -4.77 19.641 16.5 1 87.38 119 ALA A O 1
ATOM 904 N N . GLY A 1 120 ? -4.695 21.828 16.344 1 88.81 120 GLY A N 1
ATOM 905 C CA . GLY A 1 120 ? -4.742 22.141 17.766 1 88.81 120 GLY A CA 1
ATOM 906 C C . GLY A 1 120 ? -3.453 21.797 18.484 1 88.81 120 GLY A C 1
ATOM 907 O O . GLY A 1 120 ? -3.377 21.906 19.719 1 88.81 120 GLY A O 1
ATOM 908 N N . GLN A 1 121 ? -2.559 21.359 17.688 1 91.38 121 GLN A N 1
ATOM 909 C CA . GLN A 1 121 ? -1.271 21 18.281 1 91.38 121 GLN A CA 1
ATOM 910 C C . GLN A 1 121 ? -0.257 22.125 18.094 1 91.38 121 GLN A C 1
ATOM 912 O O . GLN A 1 121 ? -0.06 22.625 16.969 1 91.38 121 GLN A O 1
ATOM 917 N N . PRO A 1 122 ? 0.191 22.562 19.234 1 95.88 122 PRO A N 1
ATOM 918 C CA . PRO A 1 122 ? 1.325 23.469 19.031 1 95.88 122 PRO A CA 1
ATOM 919 C C . PRO A 1 122 ? 2.455 22.828 18.234 1 95.88 122 PRO A C 1
ATOM 921 O O . PRO A 1 122 ? 2.754 21.641 18.422 1 95.88 122 PRO A O 1
ATOM 924 N N . CYS A 1 123 ? 3 23.594 17.375 1 97.31 123 CYS A N 1
ATOM 925 C CA . CYS A 1 123 ? 4.066 23.094 16.516 1 97.31 123 CYS A CA 1
ATOM 926 C C . CYS A 1 123 ? 5.18 24.125 16.359 1 97.31 123 CYS A C 1
ATOM 928 O O . CYS A 1 123 ? 4.93 25.328 16.438 1 97.31 123 CYS A O 1
ATOM 930 N N . ARG A 1 124 ? 6.27 23.594 16.219 1 97.94 124 ARG A N 1
ATOM 931 C CA . ARG A 1 124 ? 7.398 24.422 15.805 1 97.94 124 ARG A CA 1
ATOM 932 C C . ARG A 1 124 ? 7.473 24.516 14.289 1 97.94 124 ARG A C 1
ATOM 934 O O . ARG A 1 124 ? 7.484 23.5 13.594 1 97.94 124 ARG A O 1
ATOM 941 N N . THR A 1 125 ? 7.469 25.766 13.828 1 98.25 125 THR A N 1
ATOM 942 C CA . THR A 1 125 ? 7.609 25.969 12.391 1 98.25 125 THR A CA 1
ATOM 943 C C . THR A 1 125 ? 9.078 25.953 11.984 1 98.25 125 THR A C 1
ATOM 945 O O . THR A 1 125 ? 9.914 26.609 12.609 1 98.25 125 THR A O 1
ATOM 948 N N . LEU A 1 126 ? 9.297 25.109 10.984 1 98.31 126 LEU A N 1
ATOM 949 C CA . LEU A 1 126 ? 10.672 24.828 10.57 1 98.31 126 LEU A CA 1
ATOM 950 C C . LEU A 1 126 ? 10.859 25.125 9.086 1 98.31 126 LEU A C 1
ATOM 952 O O . LEU A 1 126 ? 9.977 24.844 8.273 1 98.31 126 LEU A O 1
ATOM 956 N N . GLU A 1 127 ? 11.859 25.828 8.672 1 98.44 127 GLU A N 1
ATOM 957 C CA . GLU A 1 127 ? 12.344 25.875 7.293 1 98.44 127 GLU A CA 1
ATOM 958 C C . GLU A 1 127 ? 13.312 24.734 7.008 1 98.44 127 GLU A C 1
ATOM 960 O O . GLU A 1 127 ? 14.211 24.453 7.812 1 98.44 127 G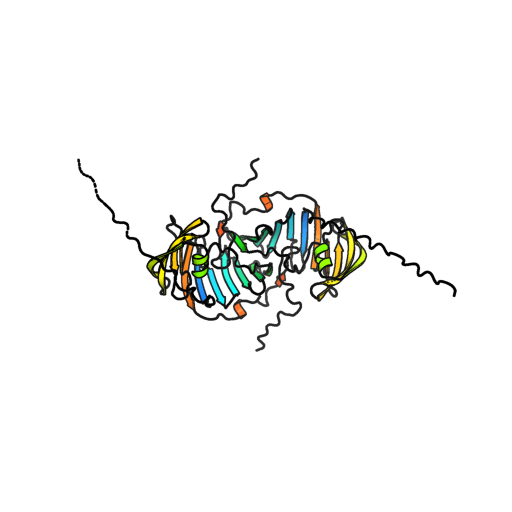LU A O 1
ATOM 965 N N . PHE A 1 128 ? 13.055 23.891 5.984 1 97.62 128 PHE A N 1
ATOM 966 C CA . PHE A 1 128 ? 13.992 22.812 5.648 1 97.62 128 PHE A CA 1
ATOM 967 C C . PHE A 1 128 ? 14.57 23.031 4.254 1 97.62 128 PHE A C 1
ATOM 969 O O . PHE A 1 128 ? 13.938 23.656 3.4 1 97.62 128 PHE A O 1
ATOM 976 N N . SER A 1 129 ? 15.703 22.562 4.023 1 97.19 129 SER A N 1
ATOM 977 C CA . SER A 1 129 ? 16.375 22.625 2.732 1 97.19 129 SER A CA 1
ATOM 978 C C . SER A 1 129 ? 17.219 21.375 2.488 1 97.19 129 SER A C 1
ATOM 980 O O . SER A 1 129 ? 17.875 20.859 3.408 1 97.19 129 SER A O 1
ATOM 982 N N . GLY A 1 130 ? 17.016 20.859 1.283 1 91.25 130 GLY A N 1
ATOM 983 C CA . GLY A 1 130 ? 17.922 19.812 0.869 1 91.25 130 GLY A CA 1
ATOM 984 C C . GLY A 1 130 ? 17.297 18.422 0.922 1 91.25 130 GLY A C 1
ATOM 985 O O . GLY A 1 130 ? 17.906 17.438 0.501 1 91.25 130 GLY A O 1
ATOM 986 N N . TYR A 1 131 ? 16.094 18.312 1.519 1 87.19 131 TYR A N 1
ATOM 987 C CA . TYR A 1 131 ? 15.453 17 1.593 1 87.19 131 TYR A CA 1
ATOM 988 C C . TYR A 1 131 ? 15.062 16.5 0.206 1 87.19 131 TYR A C 1
ATOM 990 O O . TYR A 1 131 ? 14.109 17 -0.394 1 87.19 131 TYR A O 1
ATOM 998 N N . LEU A 1 132 ? 15.672 15.617 -0.18 1 82.12 132 LEU A N 1
ATOM 999 C CA . LEU A 1 132 ? 15.492 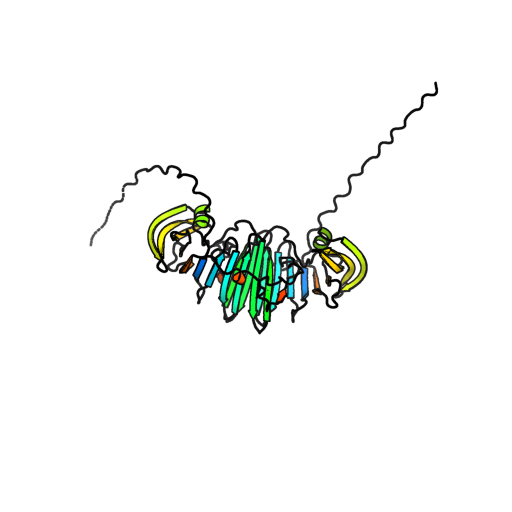15.117 -1.54 1 82.12 132 LEU A CA 1
ATOM 1000 C C . LEU A 1 132 ? 15.477 16.266 -2.541 1 82.12 132 LEU A C 1
ATOM 1002 O O . LEU A 1 132 ? 14.602 16.328 -3.41 1 82.12 132 LEU A O 1
ATOM 1006 N N . ASN A 1 133 ? 16.266 17.094 -2.373 1 84.62 133 ASN A N 1
ATOM 1007 C CA . ASN A 1 133 ? 16.516 18.266 -3.205 1 84.62 133 ASN A CA 1
ATOM 1008 C C . ASN A 1 133 ? 15.344 19.25 -3.156 1 84.62 133 ASN A C 1
ATOM 1010 O O . ASN A 1 133 ? 15.117 20 -4.109 1 84.62 133 ASN A O 1
ATOM 1014 N N . GLN A 1 134 ? 14.797 19.094 -2.166 1 87.19 134 GLN A N 1
ATOM 1015 C CA . GLN A 1 134 ? 13.68 20.016 -1.971 1 87.19 134 GLN A CA 1
ATOM 1016 C C . GLN A 1 134 ? 13.875 20.844 -0.706 1 87.19 134 GLN A C 1
ATOM 1018 O O . GLN A 1 134 ? 14.641 20.469 0.18 1 87.19 134 GLN A O 1
ATOM 1023 N N . SER A 1 135 ? 13.133 21.984 -0.774 1 95.38 135 SER A N 1
ATOM 1024 C CA . SER A 1 135 ? 13.086 22.875 0.375 1 95.38 135 SER A CA 1
ATOM 1025 C C . SER A 1 135 ? 11.656 23.328 0.671 1 95.38 135 SER A C 1
ATOM 1027 O O . SER A 1 135 ? 10.773 23.188 -0.173 1 95.38 135 SER A O 1
ATOM 1029 N N . GLY A 1 136 ? 11.594 23.891 1.917 1 96.94 136 GLY A N 1
ATOM 1030 C CA . GLY A 1 136 ? 10.25 24.328 2.268 1 96.94 136 GLY A CA 1
ATOM 1031 C C . GLY A 1 136 ? 10.062 24.547 3.758 1 96.94 136 GLY A C 1
ATOM 1032 O O . GLY A 1 136 ? 11.008 24.922 4.457 1 96.94 136 GLY A O 1
ATOM 1033 N N . MET A 1 137 ? 8.812 24.547 4.012 1 96.81 137 MET A N 1
ATOM 1034 C CA . MET A 1 137 ? 8.422 24.766 5.402 1 96.81 137 MET A CA 1
ATOM 1035 C C . MET A 1 137 ? 7.762 23.516 5.977 1 96.81 137 MET A C 1
ATOM 1037 O O . MET A 1 137 ? 7.109 22.766 5.25 1 96.81 137 MET A O 1
ATOM 1041 N N . ALA A 1 138 ? 7.98 23.312 7.285 1 97.06 138 ALA A N 1
ATOM 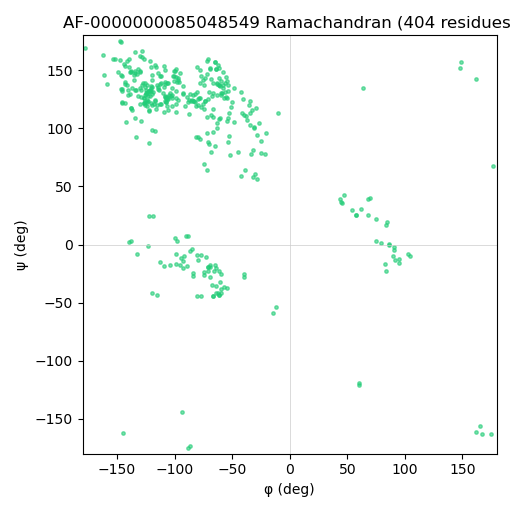1042 C CA . ALA A 1 138 ? 7.309 22.234 8.023 1 97.06 138 ALA A CA 1
ATOM 1043 C C . ALA A 1 138 ? 6.914 22.703 9.422 1 97.06 138 ALA A C 1
ATOM 1045 O O . ALA A 1 138 ? 7.398 23.734 9.906 1 97.06 138 ALA A O 1
ATOM 1046 N N . CYS A 1 139 ? 6.086 22.078 9.852 1 98 139 CYS A N 1
ATOM 1047 C CA . CYS A 1 139 ? 5.676 22.297 11.242 1 98 139 CYS A CA 1
ATOM 1048 C C . CYS A 1 139 ? 5.715 20.984 12.023 1 98 139 CYS A C 1
ATOM 1050 O O . CYS A 1 139 ? 5.023 20.031 11.68 1 98 139 CYS A O 1
ATOM 1052 N N . ALA A 1 140 ? 6.406 20.922 13.156 1 97.5 140 ALA A N 1
ATOM 1053 C CA . ALA A 1 140 ? 6.578 19.703 13.945 1 97.5 140 ALA A CA 1
ATOM 1054 C C . ALA A 1 140 ? 5.996 19.875 15.344 1 97.5 140 ALA A C 1
ATOM 1056 O O . ALA A 1 140 ? 6.266 20.875 16.016 1 97.5 140 ALA A O 1
ATOM 1057 N N . ASN A 1 141 ? 5.348 18.906 15.68 1 97.19 141 ASN A N 1
ATOM 1058 C CA . ASN A 1 141 ? 4.82 18.984 17.031 1 97.19 141 ASN A CA 1
ATOM 1059 C C . ASN A 1 141 ? 5.816 18.438 18.062 1 97.19 141 ASN A C 1
ATOM 1061 O O . ASN A 1 141 ? 6.957 18.109 17.703 1 97.19 141 ASN A O 1
ATOM 1065 N N . SER A 1 142 ? 5.277 18.422 19.281 1 93.88 142 SER A N 1
ATOM 1066 C CA . SER A 1 142 ? 6.195 18.062 20.359 1 93.88 142 SER A CA 1
ATOM 1067 C C . SER A 1 142 ? 6.59 16.594 20.281 1 93.88 142 SER A C 1
ATOM 1069 O O . SER A 1 142 ? 7.59 16.188 20.875 1 93.88 142 SER A O 1
ATOM 1071 N N . ASP A 1 143 ? 5.855 15.773 19.562 1 94.19 143 ASP A N 1
ATOM 1072 C CA . ASP A 1 143 ? 6.152 14.352 19.422 1 94.19 143 ASP A CA 1
ATOM 1073 C C . ASP A 1 143 ? 7.137 14.102 18.281 1 94.19 143 ASP A C 1
ATOM 1075 O O . ASP A 1 143 ? 7.547 12.969 18.047 1 94.19 143 ASP A O 1
ATOM 1079 N N . GLY A 1 144 ? 7.387 15.109 17.656 1 94.81 144 GLY A N 1
ATOM 1080 C CA . GLY A 1 144 ? 8.281 14.984 16.516 1 94.81 144 GLY A CA 1
ATOM 1081 C C . GLY A 1 144 ? 7.57 14.562 15.242 1 94.81 144 GLY A C 1
ATOM 1082 O O . GLY A 1 144 ? 8.195 14.047 14.312 1 94.81 144 GLY A O 1
ATOM 1083 N N . ILE A 1 145 ? 6.426 14.734 15.219 1 96.25 145 ILE A N 1
ATOM 1084 C CA . ILE A 1 145 ? 5.605 14.445 14.047 1 96.25 145 ILE A CA 1
ATOM 1085 C C . ILE A 1 145 ? 5.477 15.703 13.188 1 96.25 145 ILE A C 1
ATOM 1087 O O . ILE A 1 145 ? 5.176 16.781 13.703 1 96.25 145 ILE A O 1
ATOM 1091 N N . LEU A 1 146 ? 5.613 15.469 11.992 1 96.19 146 LEU A N 1
ATOM 1092 C CA . LEU A 1 146 ? 5.363 16.562 11.062 1 96.19 146 LEU A CA 1
ATOM 1093 C C . LEU A 1 146 ? 3.873 16.719 10.789 1 96.19 146 LEU A C 1
ATOM 1095 O O . LEU A 1 146 ? 3.258 15.859 10.156 1 96.19 146 LEU A O 1
ATOM 1099 N N . MET A 1 147 ? 3.559 17.938 11.195 1 97.25 147 MET A N 1
ATOM 1100 C CA . MET A 1 147 ? 2.125 18.188 11.094 1 97.25 147 MET A CA 1
ATOM 1101 C C . MET A 1 147 ? 1.78 18.828 9.758 1 97.25 147 MET A C 1
ATOM 1103 O O . MET A 1 147 ? 0.621 18.812 9.336 1 97.25 147 MET A O 1
ATOM 1107 N N . GLN A 1 148 ? 2.594 19.375 9.125 1 96.5 148 GLN A N 1
ATOM 1108 C CA . GLN A 1 148 ? 2.434 19.984 7.805 1 96.5 148 GLN A CA 1
ATOM 1109 C C . GLN A 1 148 ? 3.779 20.125 7.102 1 96.5 148 GLN A C 1
ATOM 1111 O O . GLN A 1 148 ? 4.797 20.375 7.746 1 96.5 148 GLN A O 1
ATOM 1116 N N . MET A 1 149 ? 3.779 19.844 5.906 1 94.75 149 MET A N 1
ATOM 1117 C CA . MET A 1 149 ? 4.941 20.109 5.062 1 94.75 149 MET A CA 1
ATOM 1118 C C . MET A 1 149 ? 4.539 20.859 3.797 1 94.75 149 MET A C 1
ATOM 1120 O O . MET A 1 149 ? 3.598 20.453 3.107 1 94.75 149 MET A O 1
ATOM 1124 N N . THR A 1 150 ? 5.129 21.984 3.439 1 94.19 150 THR A N 1
ATOM 1125 C CA . THR A 1 150 ? 4.906 22.781 2.24 1 94.19 150 THR A CA 1
ATOM 1126 C C . THR A 1 150 ? 6.211 22.984 1.475 1 94.19 150 THR A C 1
ATOM 1128 O O . THR A 1 150 ? 7.223 23.375 2.059 1 94.19 150 THR A O 1
ATOM 1131 N N . GLN A 1 151 ? 6.195 22.562 0.428 1 92.31 151 GLN A N 1
ATOM 1132 C CA . GLN A 1 151 ? 7.352 22.781 -0.429 1 92.31 151 GLN A CA 1
ATOM 1133 C C . GLN A 1 151 ? 7.465 24.25 -0.832 1 92.31 151 GLN A C 1
ATOM 1135 O O . GLN A 1 151 ? 6.453 24.922 -1.05 1 92.31 151 GLN A O 1
ATOM 1140 N N . LYS A 1 152 ? 8.789 24.562 -1.048 1 91.88 152 LYS A N 1
ATOM 1141 C CA . LYS A 1 152 ? 9.031 25.922 -1.523 1 91.88 152 LYS A CA 1
ATOM 1142 C C . LYS A 1 152 ? 8.391 26.141 -2.891 1 91.88 152 LYS A C 1
ATOM 1144 O O . LYS A 1 152 ? 8.516 25.312 -3.787 1 91.88 152 LYS A O 1
ATOM 1149 N N . GLY A 1 153 ? 7.582 27.328 -2.867 1 90.81 153 GLY A N 1
ATOM 1150 C CA . GLY A 1 153 ? 6.961 27.688 -4.133 1 90.81 153 GLY A CA 1
ATOM 1151 C C . GLY A 1 153 ? 5.543 27.172 -4.27 1 90.81 153 GLY A C 1
ATOM 1152 O O . GLY A 1 153 ? 4.832 27.531 -5.211 1 90.81 153 GLY A O 1
ATOM 1153 N N . ARG A 1 154 ? 5.375 26.297 -3.391 1 86.38 154 ARG A N 1
ATOM 1154 C CA . ARG A 1 154 ? 3.996 25.828 -3.404 1 86.38 154 ARG A CA 1
ATOM 1155 C C . ARG A 1 154 ? 3.16 26.531 -2.346 1 86.38 154 ARG A C 1
ATOM 1157 O O . ARG A 1 154 ? 3.645 26.812 -1.244 1 86.38 154 ARG A O 1
ATOM 1164 N N . ASN A 1 155 ? 1.62 26.844 -2.816 1 86.75 155 ASN A N 1
ATOM 1165 C CA . ASN A 1 155 ? 0.728 27.5 -1.869 1 86.75 155 ASN A CA 1
ATOM 1166 C C . ASN A 1 155 ? -0.058 26.484 -1.041 1 86.75 155 ASN A C 1
ATOM 1168 O O . ASN A 1 155 ? -0.623 26.828 -0.002 1 86.75 155 ASN A O 1
ATOM 1172 N N . VAL A 1 156 ? 0.14 25.297 -1.555 1 88.19 156 VAL A N 1
ATOM 1173 C CA . VAL A 1 156 ? -0.611 24.266 -0.842 1 88.19 156 VAL A CA 1
ATOM 1174 C C . VAL A 1 156 ? 0.353 23.25 -0.232 1 88.19 156 VAL A C 1
ATOM 1176 O O . VAL A 1 156 ? 1.316 22.828 -0.878 1 88.19 156 VAL A O 1
ATOM 1179 N N . PRO A 1 157 ? 0.07 23.031 1.029 1 93 157 PRO A N 1
ATOM 1180 C CA . PRO A 1 157 ? 0.951 22.047 1.665 1 93 157 PRO A CA 1
ATOM 1181 C C . PRO A 1 157 ? 0.934 20.688 0.955 1 93 157 PRO A C 1
ATOM 1183 O O . PRO A 1 157 ? -0.081 20.312 0.364 1 93 157 PRO A O 1
ATOM 1186 N N . LEU A 1 158 ? 2.07 19.953 0.98 1 90.75 158 LEU A N 1
ATOM 1187 C CA . LEU A 1 158 ? 2.104 18.578 0.497 1 90.75 158 LEU A CA 1
ATOM 1188 C C . LEU A 1 158 ? 1.212 17.688 1.35 1 90.75 158 LEU A C 1
ATOM 1190 O O . LEU A 1 158 ? 0.537 16.797 0.827 1 90.75 158 LEU A O 1
ATOM 1194 N N . PHE A 1 159 ? 1.329 17.953 2.547 1 93.5 159 PHE A N 1
ATOM 1195 C CA . PHE A 1 159 ? 0.371 17.312 3.438 1 93.5 159 PHE A CA 1
ATOM 1196 C C . PHE A 1 159 ? 0.166 18.141 4.699 1 93.5 159 PHE A C 1
ATOM 1198 O O . PHE A 1 159 ? 0.983 19 5.023 1 93.5 159 PHE A O 1
ATOM 1205 N N . GLN A 1 160 ? -0.956 17.859 5.312 1 95.56 160 GLN A N 1
ATOM 1206 C CA . GLN A 1 160 ? -1.322 18.516 6.562 1 95.56 160 GLN A CA 1
ATOM 1207 C C . GLN A 1 160 ? -2.094 17.562 7.477 1 95.56 160 GLN A C 1
ATOM 1209 O O . GLN A 1 160 ? -3.096 16.969 7.062 1 95.56 160 GLN A O 1
ATOM 1214 N N . VAL A 1 161 ? -1.535 17.406 8.648 1 96.81 161 VAL A N 1
ATOM 1215 C CA . VAL A 1 161 ? -2.26 16.641 9.648 1 96.81 161 VAL A CA 1
ATOM 1216 C C . VAL A 1 161 ? -3.396 17.469 10.227 1 96.81 161 VAL A C 1
ATOM 1218 O O . VAL A 1 161 ? -3.158 18.531 10.812 1 96.81 161 VAL A O 1
ATOM 1221 N N . VAL A 1 162 ? -4.562 17 10.109 1 96.88 162 VAL A N 1
ATOM 1222 C CA . VAL A 1 162 ? -5.727 17.797 10.484 1 96.88 162 VAL A CA 1
ATOM 1223 C C . VAL A 1 162 ? -6.352 17.234 11.75 1 96.88 162 VAL A C 1
ATOM 1225 O O . VAL A 1 162 ? -7.203 17.875 12.375 1 96.88 162 VAL A O 1
ATOM 1228 N N . ALA A 1 163 ? -6.047 16.062 12.062 1 97.06 163 ALA A N 1
ATOM 1229 C CA . ALA A 1 163 ? -6.383 15.453 13.352 1 97.06 163 ALA A CA 1
ATOM 1230 C C . ALA A 1 163 ? -5.234 14.586 13.867 1 97.06 163 ALA A C 1
ATOM 1232 O O . ALA A 1 163 ? -4.586 13.883 13.086 1 97.06 163 ALA A O 1
ATOM 1233 N N . TYR A 1 164 ? -4.93 14.781 15.117 1 95.62 164 TYR A N 1
ATOM 1234 C CA . TYR A 1 164 ? -3.822 14.039 15.703 1 95.62 164 TYR A CA 1
ATOM 1235 C C . TYR A 1 164 ? -4.148 13.602 17.125 1 95.62 164 TYR A C 1
ATOM 1237 O O . TYR A 1 164 ? -4.629 14.406 17.938 1 95.62 164 TYR A O 1
ATOM 1245 N N . ALA A 1 165 ? -3.938 12.234 17.375 1 96.31 165 ALA A N 1
ATOM 1246 C CA . ALA A 1 165 ? -4.09 11.688 18.719 1 96.31 165 ALA A CA 1
ATOM 1247 C C . ALA A 1 165 ? -2.967 10.703 19.047 1 96.31 165 ALA A C 1
ATOM 1249 O O . ALA A 1 165 ? -2.797 9.695 18.359 1 96.31 165 ALA A O 1
ATOM 1250 N N . ARG A 1 166 ? -2.182 11.047 20 1 94.38 166 ARG A N 1
ATOM 1251 C CA . ARG A 1 166 ? -1.134 10.141 20.469 1 94.38 166 ARG A CA 1
ATOM 1252 C C . ARG A 1 166 ? -1.729 8.938 21.172 1 94.38 166 ARG A C 1
ATOM 1254 O O . ARG A 1 166 ? -2.73 9.055 21.891 1 94.38 166 ARG A O 1
ATOM 1261 N N . GLY A 1 167 ? -1.112 7.781 20.969 1 94.12 167 GLY A N 1
ATOM 1262 C CA . GLY A 1 167 ? -1.504 6.59 21.703 1 94.12 167 GLY A CA 1
ATOM 1263 C C . GLY A 1 167 ? -1.33 5.309 20.906 1 94.12 167 GLY A C 1
ATOM 1264 O O . GLY A 1 167 ? -1.396 5.324 19.688 1 94.12 167 GLY A O 1
ATOM 1265 N N . ALA A 1 168 ? -1.1 4.234 21.609 1 94.06 168 ALA A N 1
ATOM 1266 C CA . ALA A 1 168 ? -1.001 2.922 20.984 1 94.06 168 ALA A CA 1
ATOM 1267 C C . ALA A 1 168 ? -2.256 2.605 20.172 1 94.06 168 ALA A C 1
ATOM 1269 O O . ALA A 1 168 ? -3.361 2.998 20.562 1 94.06 168 ALA A O 1
ATOM 1270 N N . GLN A 1 169 ? -2.012 1.982 19.156 1 96.88 169 GLN A N 1
ATOM 1271 C CA . GLN A 1 169 ? -3.123 1.55 18.328 1 96.88 169 GLN A CA 1
ATOM 1272 C C . GLN A 1 169 ? -3.459 0.081 18.562 1 96.88 169 GLN A C 1
ATOM 1274 O O . GLN A 1 169 ? -2.57 -0.725 18.859 1 96.88 169 GLN A O 1
ATOM 1279 N N . ASP A 1 170 ? -4.75 -0.173 18.375 1 96.62 170 ASP A N 1
ATOM 1280 C CA . ASP A 1 170 ? -5.152 -1.569 18.5 1 96.62 170 ASP A CA 1
ATOM 1281 C C . ASP A 1 170 ? -4.453 -2.445 17.469 1 96.62 170 ASP A C 1
ATOM 1283 O O . ASP A 1 170 ? -4.371 -2.082 16.297 1 96.62 170 ASP A O 1
ATOM 1287 N N . ALA A 1 171 ? -3.953 -3.73 17.922 1 95.25 171 ALA A N 1
ATOM 1288 C CA . ALA A 1 171 ? -3.209 -4.656 17.062 1 95.25 171 ALA A CA 1
ATOM 1289 C C . ALA A 1 171 ? -4.055 -5.113 15.883 1 95.25 171 ALA A C 1
ATOM 1291 O O . ALA A 1 171 ? -3.516 -5.473 14.836 1 95.25 171 ALA A O 1
ATOM 1292 N N . LYS A 1 172 ? -5.363 -5.035 16.031 1 96 172 LYS A N 1
ATOM 1293 C CA . LYS A 1 172 ? -6.289 -5.516 15 1 96 172 LYS A CA 1
ATOM 1294 C C . LYS A 1 172 ? -6.168 -4.699 13.719 1 96 172 LYS A C 1
ATOM 1296 O O . LYS A 1 172 ? -6.566 -5.156 12.648 1 96 172 LYS A O 1
ATOM 1301 N N . TRP A 1 173 ? -5.57 -3.543 13.914 1 97.75 173 TRP A N 1
ATOM 1302 C CA . TRP A 1 173 ? -5.457 -2.652 12.766 1 97.75 173 TRP A CA 1
ATOM 1303 C C . TRP A 1 173 ? -4.309 -3.08 11.859 1 97.75 173 TRP A C 1
ATOM 1305 O O . TRP A 1 173 ? -4.195 -2.609 10.719 1 97.75 173 TRP A O 1
ATOM 1315 N N . PHE A 1 174 ? -3.467 -3.969 12.367 1 97.56 174 PHE A N 1
ATOM 1316 C CA . PHE A 1 174 ? -2.229 -4.238 11.641 1 97.56 174 PHE A CA 1
ATOM 1317 C C . PHE A 1 174 ? -2.164 -5.695 11.211 1 97.56 174 PHE A C 1
ATOM 1319 O O . PHE A 1 174 ? -1.076 -6.254 11.039 1 97.56 174 PHE A O 1
ATOM 1326 N N . VAL A 1 175 ? -3.328 -6.387 11.062 1 96 175 VAL A N 1
ATOM 1327 C CA . VAL A 1 175 ? -3.422 -7.762 10.578 1 96 175 VAL A CA 1
ATOM 1328 C C . VAL A 1 175 ? -4.395 -7.832 9.406 1 96 175 VAL A C 1
ATOM 1330 O O . VAL A 1 175 ? -5.184 -6.914 9.188 1 96 175 VAL A O 1
ATOM 1333 N N . ILE A 1 176 ? -4.312 -8.789 8.641 1 94.62 176 ILE A N 1
ATOM 1334 C CA . ILE A 1 176 ? -5.27 -9.031 7.566 1 94.62 176 ILE A CA 1
ATOM 1335 C C . ILE A 1 176 ? -6.609 -9.469 8.156 1 94.62 176 ILE A C 1
ATOM 1337 O O . ILE A 1 176 ? -6.688 -10.484 8.844 1 94.62 176 ILE A O 1
ATOM 1341 N N . PRO A 1 177 ? -7.582 -8.844 7.844 1 94.88 177 PRO A N 1
ATOM 1342 C CA . PRO A 1 177 ? -8.875 -9.297 8.352 1 94.88 177 PRO A CA 1
ATOM 1343 C C . PRO A 1 177 ? -9.266 -10.672 7.82 1 94.88 177 PRO A C 1
ATOM 1345 O O . PRO A 1 177 ? -8.898 -11.039 6.703 1 94.88 177 PRO A O 1
ATOM 1348 N N . PRO A 1 178 ? -10.094 -11.344 8.508 1 93.31 178 PRO A N 1
ATOM 1349 C CA . PRO A 1 178 ? -10.391 -12.734 8.172 1 93.31 178 PRO A CA 1
ATOM 1350 C C . PRO A 1 178 ? -11.203 -12.867 6.887 1 93.31 178 PRO A C 1
ATOM 1352 O O . PRO A 1 178 ? -11.242 -13.945 6.285 1 93.31 178 PRO A O 1
ATOM 1355 N N . ASP A 1 179 ? -11.859 -11.852 6.559 1 92.69 179 ASP A N 1
ATOM 1356 C CA . ASP A 1 179 ? -12.742 -11.969 5.398 1 92.69 179 ASP A CA 1
ATOM 1357 C C . ASP A 1 179 ? -12 -11.641 4.109 1 92.69 179 ASP A C 1
ATOM 1359 O O . ASP A 1 179 ? -12.609 -11.578 3.035 1 92.69 179 ASP A O 1
ATOM 1363 N N . TYR A 1 180 ? -10.734 -11.453 4.172 1 91.38 180 TYR A N 1
ATOM 1364 C CA . TYR A 1 180 ? -9.914 -11.227 2.986 1 91.38 180 TYR A CA 1
ATOM 1365 C C . TYR A 1 180 ? -9.266 -12.523 2.52 1 91.38 180 TYR A C 1
ATOM 1367 O O . TYR A 1 180 ? -8.797 -13.32 3.336 1 91.38 180 TYR A O 1
ATOM 1375 N N . GLN A 1 181 ? -9.266 -12.633 1.251 1 85.88 181 GLN A N 1
ATOM 1376 C CA . GLN A 1 181 ? -8.484 -13.727 0.669 1 85.88 181 GLN A CA 1
ATOM 1377 C C . GLN A 1 181 ? -7.043 -13.297 0.421 1 85.88 181 GLN A C 1
ATOM 1379 O O . GLN A 1 181 ? -6.793 -12.328 -0.303 1 85.88 181 GLN A O 1
ATOM 1384 N N . THR A 1 182 ? -6.207 -14.023 0.998 1 86.81 182 THR A N 1
ATOM 1385 C CA . THR A 1 182 ? -4.797 -13.711 0.792 1 86.81 182 THR A CA 1
ATOM 1386 C C . THR A 1 182 ? -4.297 -14.305 -0.521 1 86.81 182 THR A C 1
ATOM 1388 O O . THR A 1 182 ? -4.559 -15.469 -0.821 1 86.81 182 THR A O 1
ATOM 1391 N N . ALA A 1 183 ? -3.684 -13.477 -1.271 1 83.5 183 ALA A N 1
ATOM 1392 C CA . ALA A 1 183 ? -3.109 -13.922 -2.537 1 83.5 183 ALA A CA 1
ATOM 1393 C C . ALA A 1 183 ? -1.654 -13.477 -2.664 1 83.5 183 ALA A C 1
ATOM 1395 O O . ALA A 1 183 ? -1.258 -12.453 -2.094 1 83.5 183 ALA A O 1
ATOM 1396 N N . VAL A 1 184 ? -0.936 -14.305 -3.344 1 81.62 184 VAL A N 1
ATOM 1397 C CA . VAL A 1 184 ? 0.466 -13.992 -3.604 1 81.62 184 VAL A CA 1
ATOM 1398 C C . VAL A 1 184 ? 0.723 -13.984 -5.109 1 81.62 184 VAL A C 1
ATOM 1400 O O . VAL A 1 184 ? 0.38 -14.938 -5.809 1 81.62 184 VAL A O 1
ATOM 1403 N N . LEU A 1 185 ? 1.278 -12.938 -5.512 1 87 185 LEU A N 1
ATOM 1404 C CA . LEU A 1 185 ? 1.605 -12.836 -6.93 1 87 185 LEU A CA 1
ATOM 1405 C C . LEU A 1 185 ? 2.918 -13.555 -7.238 1 87 185 LEU A C 1
ATOM 1407 O O . LEU A 1 185 ? 3.953 -13.234 -6.648 1 87 185 LEU A O 1
ATOM 1411 N N . PRO A 1 186 ? 2.816 -14.484 -8.141 1 84.81 186 PRO A N 1
ATOM 1412 C CA . PRO A 1 186 ? 4.051 -15.219 -8.43 1 84.81 186 PRO A CA 1
ATOM 1413 C C . PRO A 1 186 ? 5.195 -14.305 -8.852 1 84.81 186 PRO A C 1
ATOM 1415 O O . PRO A 1 186 ? 4.996 -13.383 -9.641 1 84.81 186 PRO A O 1
ATOM 1418 N N . GLY A 1 187 ? 6.301 -14.5 -8.25 1 82.5 187 GLY A N 1
ATOM 1419 C CA . GLY A 1 187 ? 7.504 -13.758 -8.594 1 82.5 187 GLY A CA 1
ATOM 1420 C C . GLY A 1 187 ? 7.59 -12.406 -7.918 1 82.5 187 GLY A C 1
ATOM 1421 O O . GLY A 1 187 ? 8.617 -11.727 -7.996 1 82.5 187 GLY A O 1
ATOM 1422 N N . LEU A 1 188 ? 6.594 -11.789 -7.488 1 81.38 188 LEU A N 1
ATOM 1423 C CA . LEU A 1 188 ? 6.602 -10.445 -6.906 1 81.38 188 LEU A CA 1
ATOM 1424 C C . LEU A 1 188 ? 6.199 -10.492 -5.438 1 81.38 188 LEU A C 1
ATOM 1426 O O . LEU A 1 188 ? 6.793 -9.805 -4.602 1 81.38 188 LEU A O 1
ATOM 1430 N N . GLY A 1 189 ? 5.262 -11.219 -5.289 1 69.06 189 GLY A N 1
ATOM 1431 C CA . GLY A 1 189 ? 4.641 -11.18 -3.973 1 69.06 189 GLY A CA 1
ATOM 1432 C C . GLY A 1 189 ? 5.492 -11.82 -2.895 1 69.06 189 GLY A C 1
ATOM 1433 O O . GLY A 1 189 ? 6.555 -12.375 -3.184 1 69.06 189 GLY A O 1
ATOM 1434 N N . GLY A 1 190 ? 5.371 -11.57 -1.682 1 52.66 190 GLY A N 1
ATOM 1435 C CA . GLY A 1 190 ? 5.664 -11.312 -0.281 1 52.66 190 GLY A CA 1
ATOM 1436 C C . GLY A 1 190 ? 5.594 -12.555 0.582 1 52.66 190 GLY A C 1
ATOM 1437 O O . GLY A 1 190 ? 5.25 -13.641 0.096 1 52.66 190 GLY A O 1
ATOM 1438 N N . ALA A 1 191 ? 4.996 -12.438 2.16 1 48.91 191 ALA A N 1
ATOM 1439 C CA . ALA A 1 191 ? 5.387 -13.25 3.314 1 48.91 191 ALA A CA 1
ATOM 1440 C C . ALA A 1 191 ? 4.855 -14.672 3.191 1 48.91 191 ALA A C 1
ATOM 1442 O O . ALA A 1 191 ? 3.869 -14.914 2.49 1 48.91 191 ALA A O 1
ATOM 1443 N N . THR A 1 192 ? 5.703 -15.961 2.932 1 44.22 192 THR A N 1
ATOM 1444 C CA . THR A 1 192 ? 5.016 -17.203 3.277 1 44.22 192 THR A CA 1
ATOM 1445 C C . THR A 1 192 ? 3.885 -16.938 4.27 1 44.22 192 THR A C 1
ATOM 1447 O O . THR A 1 192 ? 4.105 -16.344 5.324 1 44.22 192 THR A O 1
ATOM 1450 N N . ALA A 1 193 ? 2.676 -16.406 3.867 1 39.72 193 ALA A N 1
ATOM 1451 C CA . ALA A 1 193 ? 1.764 -16.406 5.008 1 39.72 193 ALA A CA 1
ATOM 1452 C C . ALA A 1 193 ? 2.041 -17.594 5.926 1 39.72 193 ALA A C 1
ATOM 1454 O O . ALA A 1 193 ? 2.293 -18.703 5.457 1 39.72 193 ALA A O 1
ATOM 1455 N N . PRO A 1 194 ? 2.447 -17.406 7.098 1 34.53 194 PRO A N 1
ATOM 1456 C CA . PRO A 1 194 ? 2.518 -18.641 7.887 1 34.53 194 PRO A CA 1
ATOM 1457 C C . PRO A 1 194 ? 1.365 -19.594 7.594 1 34.53 194 PRO A C 1
ATOM 1459 O O . PRO A 1 194 ? 0.273 -19.156 7.223 1 34.53 194 PRO A O 1
ATOM 1462 N N . THR A 1 195 ? 1.642 -20.875 6.867 1 35.62 195 THR A N 1
ATOM 1463 C CA . THR A 1 195 ? 0.63 -21.922 6.793 1 35.62 195 THR A CA 1
ATOM 1464 C C . THR A 1 195 ? -0.514 -21.641 7.762 1 35.62 195 THR A C 1
ATOM 1466 O O . THR A 1 195 ? -1.521 -22.359 7.77 1 35.62 195 THR A O 1
ATOM 1469 N N . GLY A 1 196 ? -0.296 -21.422 9.07 1 32.75 196 GLY A N 1
ATOM 1470 C CA . GLY A 1 196 ? -1.328 -21.5 10.086 1 32.75 196 GLY A CA 1
ATOM 1471 C C . GLY A 1 196 ? -2.369 -20.406 9.977 1 32.75 196 GLY A C 1
ATOM 1472 O O . GLY A 1 196 ? -2.135 -19.375 9.32 1 32.75 196 GLY A O 1
ATOM 1473 N N . PRO A 1 197 ? -3.748 -20.797 9.938 1 29.3 197 PRO A N 1
ATOM 1474 C CA . PRO A 1 197 ? -4.652 -19.672 10.18 1 29.3 197 PRO A CA 1
ATOM 1475 C C . PRO A 1 197 ? -3.969 -18.516 10.891 1 29.3 197 PRO A C 1
ATOM 1477 O O . PRO A 1 197 ? -3.152 -18.734 11.789 1 29.3 197 PRO A O 1
ATOM 1480 N N . MET A 1 198 ? -3.469 -17.469 10.195 1 30.53 198 MET A N 1
ATOM 1481 C CA . MET A 1 198 ? -3.193 -16.469 11.219 1 30.53 198 MET A CA 1
ATOM 1482 C C . MET A 1 198 ? -4.188 -16.594 12.367 1 30.53 198 MET A C 1
ATOM 1484 O O . MET A 1 198 ? -5.375 -16.297 12.203 1 30.53 198 MET A O 1
ATOM 1488 N N . THR A 1 199 ? -4.273 -17.703 13 1 28.95 199 THR A N 1
ATOM 1489 C CA . THR A 1 199 ? -5.086 -17.828 14.203 1 28.95 199 THR A CA 1
ATOM 1490 C C . THR A 1 199 ? -5.18 -16.484 14.938 1 28.95 199 THR A C 1
ATOM 1492 O O . THR A 1 199 ? -4.164 -15.836 15.18 1 28.95 199 THR A O 1
ATOM 1495 N N . ASN A 1 200 ? -6.395 -15.703 14.57 1 25.45 200 ASN A N 1
ATOM 1496 C CA . ASN A 1 200 ? -6.801 -14.656 15.5 1 25.45 200 ASN A CA 1
ATOM 1497 C C . ASN A 1 200 ? -6.461 -15.023 16.938 1 25.45 200 ASN A C 1
ATOM 1499 O O . ASN A 1 200 ? -6.984 -16 17.469 1 25.45 200 ASN A O 1
ATOM 1503 N N . PRO A 1 201 ? -5.379 -14.844 17.312 1 22.7 201 PRO A N 1
ATOM 1504 C CA . PRO A 1 201 ? -5.199 -15.125 18.75 1 22.7 201 PRO A CA 1
ATOM 1505 C C . PRO A 1 201 ? -6.383 -14.656 19.594 1 22.7 201 PRO A C 1
ATOM 1507 O O . PRO A 1 201 ? -6.34 -14.742 20.812 1 22.7 201 PRO A O 1
ATOM 1510 N N . VAL A 1 202 ? -7.18 -13.594 19.188 1 18.61 202 VAL A N 1
ATOM 1511 C CA . VAL A 1 202 ? -8.078 -13.164 20.25 1 18.61 202 VAL A CA 1
ATOM 1512 C C . VAL A 1 202 ? -9.211 -14.18 20.406 1 18.61 202 VAL A C 1
ATOM 1514 O O . VAL A 1 202 ? -10.047 -14.336 19.531 1 18.61 202 VAL A O 1
ATOM 1517 N N . LYS A 1 203 ? -9.062 -15.359 20.859 1 19.89 203 LYS A N 1
ATOM 1518 C CA . LYS A 1 203 ? -10.203 -16.016 21.484 1 19.89 203 LYS A CA 1
ATOM 1519 C C . LYS A 1 203 ? -10.992 -15.055 22.359 1 19.89 203 LYS A C 1
ATOM 1521 O O . LYS A 1 203 ? -10.422 -14.391 23.234 1 19.89 203 LYS A O 1
ATOM 1526 N N . PRO A 1 204 ? -12.414 -14.945 22.062 1 18.08 204 PRO A N 1
ATOM 1527 C CA . PRO A 1 204 ? -13.148 -14.438 23.234 1 18.08 204 PRO A CA 1
ATOM 1528 C C . PRO A 1 204 ? -13.008 -15.344 24.453 1 18.08 204 PRO A C 1
ATOM 1530 O O . PRO A 1 204 ? -12.836 -16.562 24.312 1 18.08 204 PRO A O 1
ATOM 1533 N N . MET B 1 1 ? 66.062 -56.75 6.707 1 38.75 1 MET B N 1
ATOM 1534 C CA . MET B 1 1 ? 65.375 -55.5 6.977 1 38.75 1 MET B CA 1
ATOM 1535 C C . MET B 1 1 ? 64.688 -54.969 5.715 1 38.75 1 MET B C 1
ATOM 1537 O O . MET B 1 1 ? 65.375 -54.469 4.809 1 38.75 1 MET B O 1
ATOM 1541 N N . ARG B 1 2 ? 63.688 -55.625 5.074 1 55.78 2 ARG B N 1
ATOM 1542 C CA . ARG B 1 2 ? 62.906 -55.281 3.893 1 55.78 2 ARG B CA 1
ATOM 1543 C C . ARG B 1 2 ? 62.281 -53.906 4.039 1 55.78 2 ARG B C 1
ATOM 1545 O O . ARG B 1 2 ? 61.594 -53.625 5.039 1 55.78 2 ARG B O 1
ATOM 1552 N N . TRP B 1 3 ? 62.781 -52.844 3.262 1 53.47 3 TRP B N 1
ATOM 1553 C CA . TRP B 1 3 ? 62.312 -51.438 3.178 1 53.47 3 TRP B CA 1
ATOM 1554 C C . TRP B 1 3 ? 60.906 -51.375 2.627 1 53.47 3 TRP B C 1
ATOM 1556 O O . TRP B 1 3 ? 60.625 -51.844 1.512 1 53.47 3 TRP B O 1
ATOM 1566 N N . LEU B 1 4 ? 59.844 -51.219 3.342 1 58.91 4 LEU B N 1
ATOM 1567 C CA . LEU B 1 4 ? 58.469 -50.969 2.977 1 58.91 4 LEU B CA 1
ATOM 1568 C C . LEU B 1 4 ? 58.281 -49.562 2.438 1 58.91 4 LEU B C 1
ATOM 1570 O O . LEU B 1 4 ? 58.469 -48.594 3.172 1 58.91 4 LEU B O 1
ATOM 1574 N N . ILE B 1 5 ? 58.438 -49.281 1.138 1 56.06 5 ILE B N 1
ATOM 1575 C CA . ILE B 1 5 ? 58.156 -48 0.522 1 56.06 5 ILE B CA 1
ATOM 1576 C C . ILE B 1 5 ? 56.656 -47.719 0.566 1 56.06 5 ILE B C 1
ATOM 1578 O O . ILE B 1 5 ? 55.844 -48.531 0.07 1 56.06 5 ILE B O 1
ATOM 1582 N N . PHE B 1 6 ? 56.219 -46.625 1.297 1 58.78 6 PHE B N 1
ATOM 1583 C CA . PHE B 1 6 ? 54.875 -46.062 1.414 1 58.78 6 PHE B CA 1
ATOM 1584 C C . PHE B 1 6 ? 54.531 -45.188 0.212 1 58.78 6 PHE B C 1
ATOM 1586 O O . PHE B 1 6 ? 55.219 -44.188 -0.03 1 58.78 6 PHE B O 1
ATOM 1593 N N . VAL B 1 7 ? 53.906 -45.688 -0.841 1 53.53 7 VAL B N 1
ATOM 1594 C CA . VAL B 1 7 ? 53.406 -44.906 -1.964 1 53.53 7 VAL B CA 1
ATOM 1595 C C . VAL B 1 7 ? 52.344 -43.906 -1.477 1 53.53 7 VAL B C 1
ATOM 1597 O O . VAL B 1 7 ? 51.281 -44.344 -1.002 1 53.53 7 VAL B O 1
ATOM 1600 N N . LEU B 1 8 ? 52.656 -42.531 -1.422 1 56.75 8 LEU B N 1
ATOM 1601 C CA . LEU B 1 8 ? 51.75 -41.406 -1.17 1 56.75 8 LEU B CA 1
ATOM 1602 C C . LEU B 1 8 ? 50.938 -41.062 -2.414 1 56.75 8 LEU B C 1
ATOM 1604 O O . LEU B 1 8 ? 51.5 -40.625 -3.422 1 56.75 8 LEU B O 1
ATOM 1608 N N . SER B 1 9 ? 49.75 -41.625 -2.654 1 55.94 9 SER B N 1
ATOM 1609 C CA . SER B 1 9 ? 48.812 -41.219 -3.713 1 55.94 9 SER B CA 1
ATOM 1610 C C . SER B 1 9 ? 48.312 -39.781 -3.502 1 55.94 9 SER B C 1
ATOM 1612 O O . SER B 1 9 ? 47.625 -39.5 -2.52 1 55.94 9 SER B O 1
ATOM 1614 N N . LEU B 1 10 ? 48.812 -38.812 -4.277 1 54.16 10 LEU B N 1
ATOM 1615 C CA . LEU B 1 10 ? 48.312 -37.438 -4.336 1 54.16 10 LEU B CA 1
ATOM 1616 C C . LEU B 1 10 ? 46.969 -37.375 -5.047 1 54.16 10 LEU B C 1
ATOM 1618 O O . LEU B 1 10 ? 46.875 -37.594 -6.262 1 54.16 10 LEU B O 1
ATOM 1622 N N . MET B 1 11 ? 45.781 -37.375 -4.34 1 54.06 11 MET B N 1
ATOM 1623 C CA . MET B 1 11 ? 44.438 -37.094 -4.883 1 54.06 11 MET B CA 1
ATOM 1624 C C . MET B 1 11 ? 44.312 -35.625 -5.332 1 54.06 11 MET B C 1
ATOM 1626 O O . MET B 1 11 ? 44.438 -34.719 -4.516 1 54.06 11 MET B O 1
ATOM 1630 N N . VAL B 1 12 ? 44.5 -35.312 -6.633 1 53.53 12 VAL B N 1
ATOM 1631 C CA . VAL B 1 12 ? 44.156 -34 -7.211 1 53.53 12 VAL B CA 1
ATOM 1632 C C . VAL B 1 12 ? 42.688 -33.719 -7.059 1 53.53 12 VAL B C 1
ATOM 1634 O O . VAL B 1 12 ? 41.844 -34.438 -7.637 1 53.53 12 VAL B O 1
ATOM 1637 N N . VAL B 1 13 ? 42.156 -32.75 -6.168 1 55.53 13 VAL B N 1
ATOM 1638 C CA . VAL B 1 13 ? 40.812 -32.156 -6.016 1 55.53 13 VAL B CA 1
ATOM 1639 C C . VAL B 1 13 ? 40.531 -31.25 -7.211 1 55.53 13 VAL B C 1
ATOM 1641 O O . VAL B 1 13 ? 41.156 -30.203 -7.379 1 55.53 13 VAL B O 1
ATOM 1644 N N . THR B 1 14 ? 40 -31.703 -8.391 1 51.69 14 THR B N 1
ATOM 1645 C CA . THR B 1 14 ? 39.5 -30.844 -9.453 1 51.69 14 THR B CA 1
ATOM 1646 C C . THR B 1 14 ? 38.5 -29.812 -8.906 1 51.69 14 THR B C 1
ATOM 1648 O O . THR B 1 14 ? 37.625 -30.156 -8.102 1 51.69 14 THR B O 1
ATOM 1651 N N . PRO B 1 15 ? 38.781 -28.484 -9.016 1 50.31 15 PRO B N 1
ATOM 1652 C CA . PRO B 1 15 ? 37.812 -27.484 -8.617 1 50.31 15 PRO B CA 1
ATOM 1653 C C . PRO B 1 15 ? 36.438 -27.703 -9.297 1 50.31 15 PRO B C 1
ATOM 1655 O O . PRO B 1 15 ? 36.406 -28 -10.5 1 50.31 15 PRO B O 1
ATOM 1658 N N . GLY B 1 16 ? 35.344 -28.047 -8.68 1 43.44 16 GLY B N 1
ATOM 1659 C CA . GLY B 1 16 ? 33.969 -28.109 -9.148 1 43.44 16 GLY B CA 1
ATOM 1660 C C . GLY B 1 16 ? 33.562 -26.938 -10.031 1 43.44 16 GLY B C 1
ATOM 1661 O O . GLY B 1 16 ? 34 -25.812 -9.781 1 43.44 16 GLY B O 1
ATOM 1662 N N . ALA B 1 17 ? 33.25 -27 -11.375 1 44 17 ALA B N 1
ATOM 1663 C CA . ALA B 1 17 ? 32.625 -26.031 -12.266 1 44 17 ALA B CA 1
ATOM 1664 C C . ALA B 1 17 ? 31.625 -25.141 -11.516 1 44 17 ALA B C 1
ATOM 1666 O O . ALA B 1 17 ? 30.688 -25.641 -10.891 1 44 17 ALA B O 1
ATOM 1667 N N . ARG B 1 18 ? 32 -23.922 -11.172 1 40.69 18 ARG B N 1
ATOM 1668 C CA . ARG B 1 18 ? 31.031 -22.969 -10.672 1 40.69 18 ARG B CA 1
ATOM 1669 C C . ARG B 1 18 ? 29.859 -22.812 -11.641 1 40.69 18 ARG B C 1
ATOM 1671 O O . ARG B 1 18 ? 30.047 -22.453 -12.797 1 40.69 18 ARG B O 1
ATOM 1678 N N . ALA B 1 19 ? 28.781 -23.5 -11.688 1 41.62 19 ALA B N 1
ATOM 1679 C CA . ALA B 1 19 ? 27.531 -23.312 -12.414 1 41.62 19 ALA B CA 1
ATOM 1680 C C . ALA B 1 19 ? 27.234 -21.828 -12.617 1 41.62 19 ALA B C 1
ATOM 1682 O O . ALA B 1 19 ? 27.219 -21.062 -11.656 1 41.62 19 ALA B O 1
ATOM 1683 N N . GLN B 1 20 ? 27.484 -21.141 -13.836 1 39.69 20 GLN B N 1
ATOM 1684 C CA . GLN B 1 20 ? 27.141 -19.781 -14.234 1 39.69 20 GLN B CA 1
ATOM 1685 C C . GLN B 1 20 ? 25.781 -19.375 -13.688 1 39.69 20 GLN B C 1
ATOM 1687 O O . GLN B 1 20 ? 24.797 -20.125 -13.797 1 39.69 20 GLN B O 1
ATOM 1692 N N . VAL B 1 21 ? 25.688 -18.562 -12.758 1 41.5 21 VAL B N 1
ATOM 1693 C CA . VAL B 1 21 ? 24.469 -17.938 -12.242 1 41.5 21 VAL B CA 1
ATOM 1694 C C . VAL B 1 21 ? 23.578 -17.516 -13.406 1 41.5 21 VAL B C 1
ATOM 1696 O O . VAL B 1 21 ? 23.922 -16.594 -14.156 1 41.5 21 VAL B O 1
ATOM 1699 N N . SER B 1 22 ? 22.969 -18.266 -14.5 1 48.12 22 SER B N 1
ATOM 1700 C CA . SER B 1 22 ? 21.984 -18.031 -15.555 1 48.12 22 SER B CA 1
ATOM 1701 C C . SER B 1 22 ? 21 -16.938 -15.156 1 48.12 22 SER B C 1
ATOM 1703 O O . SER B 1 22 ? 20.375 -17.016 -14.102 1 48.12 22 SER B O 1
ATOM 1705 N N . SER B 1 23 ? 21.141 -15.547 -15.781 1 62.75 23 SER B N 1
ATOM 1706 C CA . SER B 1 23 ? 20.234 -14.406 -15.625 1 62.75 23 SER B CA 1
ATOM 1707 C C . SER B 1 23 ? 18.781 -14.805 -15.852 1 62.75 23 SER B C 1
ATOM 1709 O O . SER B 1 23 ? 18.5 -15.68 -16.672 1 62.75 23 SER B O 1
ATOM 1711 N N . GLU B 1 24 ? 17.812 -14.531 -15.211 1 82 24 GLU B N 1
ATOM 1712 C CA . GLU B 1 24 ? 16.391 -14.812 -15.336 1 82 24 GLU B CA 1
ATOM 1713 C C . GLU B 1 24 ? 15.836 -14.32 -16.672 1 82 24 GLU B C 1
ATOM 1715 O O . GLU B 1 24 ? 16.141 -13.203 -17.094 1 82 24 GLU B O 1
ATOM 1720 N N . PRO B 1 25 ? 15.164 -15.141 -17.5 1 92.5 25 PRO B N 1
ATOM 1721 C CA . PRO B 1 25 ? 14.695 -14.766 -18.844 1 92.5 25 PRO B CA 1
ATOM 1722 C C . PRO B 1 25 ? 13.641 -13.656 -18.812 1 92.5 25 PRO B C 1
ATOM 1724 O O . PRO B 1 25 ? 12.867 -13.562 -17.859 1 92.5 25 PRO B O 1
ATOM 1727 N N . ASP B 1 26 ? 13.633 -12.836 -19.953 1 96.69 26 ASP B N 1
ATOM 1728 C CA . ASP B 1 26 ? 12.531 -11.906 -20.203 1 96.69 26 ASP B CA 1
ATOM 1729 C C . ASP B 1 26 ? 11.312 -12.641 -20.75 1 96.69 26 ASP B C 1
ATOM 1731 O O . ASP B 1 26 ? 11.445 -13.547 -21.578 1 96.69 26 ASP B O 1
ATOM 1735 N N . PHE B 1 27 ? 10.102 -12.234 -20.25 1 97.12 27 PHE B N 1
ATOM 1736 C CA . PHE B 1 27 ? 8.961 -12.977 -20.781 1 97.12 27 PHE B CA 1
ATOM 1737 C C . PHE B 1 27 ? 7.664 -12.219 -20.531 1 97.12 27 PHE B C 1
ATOM 1739 O O . PHE B 1 27 ? 7.633 -11.266 -19.766 1 97.12 27 PHE B O 1
ATOM 1746 N N . PHE B 1 28 ? 6.684 -12.641 -21.266 1 97.69 28 PHE B N 1
ATOM 1747 C CA . PHE B 1 28 ? 5.273 -12.406 -20.984 1 97.69 28 PHE B CA 1
ATOM 1748 C C . PHE B 1 28 ? 4.574 -13.711 -20.609 1 97.69 28 PHE B C 1
ATOM 1750 O O . PHE B 1 28 ? 4.82 -14.75 -21.219 1 97.69 28 PHE B O 1
ATOM 1757 N N . ALA B 1 29 ? 3.68 -13.617 -19.578 1 97.31 29 ALA B N 1
ATOM 1758 C CA . ALA B 1 29 ? 2.906 -14.797 -19.203 1 97.31 29 ALA B CA 1
ATOM 1759 C C . ALA B 1 29 ? 1.506 -14.398 -18.734 1 97.31 29 ALA B C 1
ATOM 1761 O O . ALA B 1 29 ? 1.307 -13.312 -18.188 1 97.31 29 ALA B O 1
ATOM 1762 N N . ARG B 1 30 ? 0.553 -15.258 -19.062 1 97 30 ARG B N 1
ATOM 1763 C CA . ARG B 1 30 ? -0.746 -15.234 -18.406 1 97 30 ARG B CA 1
ATOM 1764 C C . ARG B 1 30 ? -0.864 -16.359 -17.375 1 97 30 ARG B C 1
ATOM 1766 O O . ARG B 1 30 ? -0.604 -17.531 -17.703 1 97 30 ARG B O 1
ATOM 1773 N N . VAL B 1 31 ? -1.244 -15.969 -16.156 1 96 31 VAL B N 1
ATOM 1774 C CA . VAL B 1 31 ? -1.183 -16.922 -15.062 1 96 31 VAL B CA 1
ATOM 1775 C C . VAL B 1 31 ? -2.551 -17.016 -14.391 1 96 31 VAL B C 1
ATOM 1777 O O . VAL B 1 31 ? -3.111 -16.016 -13.953 1 96 31 VAL B O 1
ATOM 1780 N N . ARG B 1 32 ? -3.068 -18.234 -14.375 1 94.25 32 ARG B N 1
ATOM 1781 C CA . ARG B 1 32 ? -4.254 -18.516 -13.562 1 94.25 32 ARG B CA 1
ATOM 1782 C C . ARG B 1 32 ? -3.875 -18.797 -12.117 1 94.25 32 ARG B C 1
ATOM 1784 O O . ARG B 1 32 ? -2.998 -19.625 -11.844 1 94.25 32 ARG B O 1
ATOM 1791 N N . MET B 1 33 ? -4.449 -18.047 -11.281 1 88.81 33 MET B N 1
ATOM 1792 C CA . MET B 1 33 ? -4.172 -18.203 -9.859 1 88.81 33 MET B CA 1
ATOM 1793 C C . MET B 1 33 ? -5.398 -18.719 -9.117 1 88.81 33 MET B C 1
ATOM 1795 O O . MET B 1 33 ? -6.527 -18.328 -9.43 1 88.81 33 MET B O 1
ATOM 1799 N N . ALA B 1 34 ? -5.031 -19.531 -8.141 1 82.75 34 ALA B N 1
ATOM 1800 C CA . ALA B 1 34 ? -6.133 -20 -7.305 1 82.75 34 ALA B CA 1
ATOM 1801 C C . ALA B 1 34 ? -6.863 -18.828 -6.648 1 82.75 34 ALA B C 1
ATOM 1803 O O . ALA B 1 34 ? -6.23 -17.938 -6.098 1 82.75 34 ALA B O 1
ATOM 1804 N N . GLY B 1 35 ? -8.18 -18.766 -6.777 1 75.56 35 GLY B N 1
ATOM 1805 C CA . GLY B 1 35 ? -8.992 -17.75 -6.125 1 75.56 35 GLY B CA 1
ATOM 1806 C C . GLY B 1 35 ? -9.273 -16.547 -7.008 1 75.56 35 GLY B C 1
ATOM 1807 O O . GLY B 1 35 ? -10.07 -15.688 -6.648 1 75.56 35 GLY B O 1
ATOM 1808 N N . PHE B 1 36 ? -8.555 -16.469 -8.102 1 81.5 36 PHE B N 1
ATOM 1809 C CA . PHE B 1 36 ? -8.797 -15.367 -9.023 1 81.5 36 PHE B CA 1
ATOM 1810 C C . PHE B 1 36 ? -9.656 -15.82 -10.195 1 81.5 36 PHE B C 1
ATOM 1812 O O . PHE B 1 36 ? -9.523 -16.953 -10.68 1 81.5 36 PHE B O 1
ATOM 1819 N N . GLU B 1 37 ? -10.57 -14.961 -10.617 1 80.06 37 GLU B N 1
ATOM 1820 C CA . GLU B 1 37 ? -11.453 -15.32 -11.719 1 80.06 37 GLU B CA 1
ATOM 1821 C C . GLU B 1 37 ? -10.734 -15.203 -13.062 1 80.06 37 GLU B C 1
ATOM 1823 O O . GLU B 1 37 ? -10.891 -16.062 -13.938 1 80.06 37 GLU B O 1
ATOM 1828 N N . ALA B 1 38 ? -10.07 -14.188 -13.172 1 87.56 38 ALA B N 1
ATOM 1829 C CA . ALA B 1 38 ? -9.344 -13.961 -14.422 1 87.56 38 ALA B CA 1
ATOM 1830 C C . ALA B 1 38 ? -7.84 -14.141 -14.219 1 87.56 38 ALA B C 1
ATOM 1832 O O . ALA B 1 38 ? -7.32 -13.914 -13.117 1 87.56 38 ALA B O 1
ATOM 1833 N N . PRO B 1 39 ? -7.211 -14.555 -15.242 1 93.44 39 PRO B N 1
ATOM 1834 C CA . PRO B 1 39 ? -5.754 -14.664 -15.125 1 93.44 39 PRO B CA 1
ATOM 1835 C C . PRO B 1 39 ? -5.078 -13.305 -14.93 1 93.44 39 PRO B C 1
ATOM 1837 O O . PRO B 1 39 ? -5.625 -12.273 -15.328 1 93.44 39 PRO B O 1
ATOM 1840 N N . VAL B 1 40 ? -3.912 -13.383 -14.359 1 94.12 40 VAL B N 1
ATOM 1841 C CA . VAL B 1 40 ? -3.094 -12.18 -14.273 1 94.12 40 VAL B CA 1
ATOM 1842 C C . VAL B 1 40 ? -2.045 -12.18 -15.383 1 94.12 40 VAL B C 1
ATOM 1844 O O . VAL B 1 40 ? -1.658 -13.242 -15.875 1 94.12 40 VAL B O 1
ATOM 1847 N N . GLU B 1 41 ? -1.729 -10.992 -15.742 1 96.81 41 GLU B N 1
ATOM 1848 C CA . GLU B 1 41 ? -0.66 -10.867 -16.734 1 96.81 41 GLU B CA 1
ATOM 1849 C C . GLU B 1 41 ? 0.653 -10.453 -16.062 1 96.81 41 GLU B C 1
ATOM 1851 O O . GLU B 1 41 ? 0.685 -9.516 -15.266 1 96.81 41 GLU B O 1
ATOM 1856 N N . VAL B 1 42 ? 1.711 -11.172 -16.484 1 97 42 VAL B N 1
ATOM 1857 C CA . VAL B 1 42 ? 3.033 -10.93 -15.922 1 97 42 VAL B CA 1
ATOM 1858 C C . VAL B 1 42 ? 4.016 -10.586 -17.047 1 97 42 VAL B C 1
ATOM 1860 O O . VAL B 1 42 ? 4.094 -11.297 -18.047 1 97 42 VAL B O 1
ATOM 1863 N N . ARG B 1 43 ? 4.746 -9.516 -16.859 1 97.88 43 ARG B N 1
ATOM 1864 C CA . ARG B 1 43 ? 5.852 -9.141 -17.734 1 97.88 43 ARG B CA 1
ATOM 1865 C C . ARG B 1 43 ? 7.148 -8.984 -16.953 1 97.88 43 ARG B C 1
ATOM 1867 O O . ARG B 1 43 ? 7.156 -8.391 -15.875 1 97.88 43 ARG B O 1
ATOM 1874 N N . ARG B 1 44 ? 8.164 -9.508 -17.562 1 96.62 44 ARG B N 1
ATOM 1875 C CA . ARG B 1 44 ? 9.477 -9.352 -16.938 1 96.62 44 ARG B CA 1
ATOM 1876 C C . ARG B 1 44 ? 10.531 -8.938 -17.953 1 96.62 44 ARG B C 1
ATOM 1878 O O . ARG B 1 44 ? 10.586 -9.484 -19.047 1 96.62 44 ARG B O 1
ATOM 1885 N N . THR B 1 45 ? 11.273 -7.988 -17.594 1 94.06 45 THR B N 1
ATOM 1886 C CA . THR B 1 45 ? 12.531 -7.676 -18.266 1 94.06 45 THR B CA 1
ATOM 1887 C C . THR B 1 45 ? 13.625 -7.348 -17.25 1 94.06 45 THR B C 1
ATOM 1889 O O . THR B 1 45 ? 13.469 -6.426 -16.453 1 94.06 45 THR B O 1
ATOM 1892 N N . GLY B 1 46 ? 14.719 -8.258 -17.281 1 90.25 46 GLY B N 1
ATOM 1893 C CA . GLY B 1 46 ? 15.75 -8.078 -16.266 1 90.25 46 GLY B CA 1
ATOM 1894 C C . GLY B 1 46 ? 15.211 -8.203 -14.852 1 90.25 46 GLY B C 1
ATOM 1895 O O . GLY B 1 46 ? 14.562 -9.195 -14.516 1 90.25 46 GLY B O 1
ATOM 1896 N N . VAL B 1 47 ? 15.406 -7.105 -14.117 1 86.5 47 VAL B N 1
ATOM 1897 C CA . VAL B 1 47 ? 15.039 -7.152 -12.703 1 86.5 47 VAL B CA 1
ATOM 1898 C C . VAL B 1 47 ? 13.656 -6.527 -12.516 1 86.5 47 VAL B C 1
ATOM 1900 O O . VAL B 1 47 ? 13.18 -6.398 -11.383 1 86.5 47 VAL B O 1
ATOM 1903 N N . LYS B 1 48 ? 13 -6.121 -13.625 1 92.62 48 LYS B N 1
ATOM 1904 C CA . LYS B 1 48 ? 11.695 -5.477 -13.547 1 92.62 48 LYS B CA 1
ATOM 1905 C C . LYS B 1 48 ? 10.57 -6.477 -13.797 1 92.62 48 LYS B C 1
ATOM 1907 O O . LYS B 1 48 ? 10.688 -7.348 -14.664 1 92.62 48 LYS B O 1
ATOM 1912 N N . MET B 1 49 ? 9.555 -6.266 -13 1 94.44 49 MET B N 1
ATOM 1913 C CA . MET B 1 49 ? 8.367 -7.105 -13.141 1 94.44 49 MET B CA 1
ATOM 1914 C C . MET B 1 49 ? 7.094 -6.27 -13.055 1 94.44 49 MET B C 1
ATOM 1916 O O . MET B 1 49 ? 7.008 -5.352 -12.234 1 94.44 49 MET B O 1
ATOM 1920 N N . ARG B 1 50 ? 6.223 -6.562 -13.961 1 97 50 ARG B N 1
ATOM 1921 C CA . A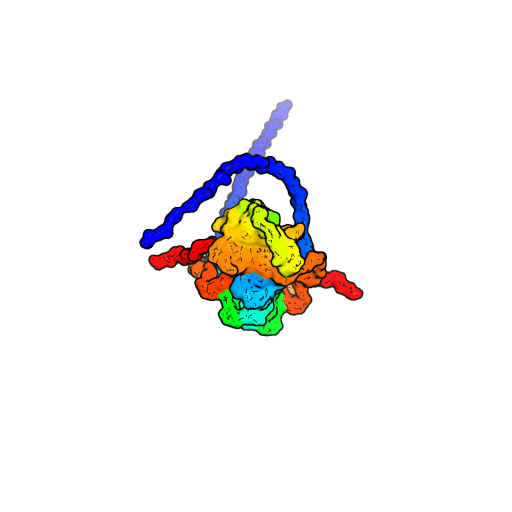RG B 1 50 ? 4.898 -5.945 -13.938 1 97 50 ARG B CA 1
ATOM 1922 C C . ARG B 1 50 ? 3.803 -7 -13.844 1 97 50 ARG B C 1
ATOM 1924 O O . ARG B 1 50 ? 3.844 -8.016 -14.547 1 97 50 ARG B O 1
ATOM 1931 N N . VAL B 1 51 ? 2.893 -6.773 -12.961 1 95.88 51 VAL B N 1
ATOM 1932 C CA . VAL B 1 51 ? 1.721 -7.633 -12.836 1 95.88 51 VAL B CA 1
ATOM 1933 C C . VAL B 1 51 ? 0.45 -6.801 -12.984 1 95.88 51 VAL B C 1
ATOM 1935 O O . VAL B 1 51 ? 0.271 -5.801 -12.281 1 95.88 51 VAL B O 1
ATOM 1938 N N . ASP B 1 52 ? -0.362 -7.188 -13.93 1 95 52 ASP B N 1
ATOM 1939 C CA . ASP B 1 52 ? -1.679 -6.594 -14.133 1 95 52 ASP B CA 1
ATOM 1940 C C . ASP B 1 52 ? -2.787 -7.555 -13.711 1 95 52 ASP B C 1
ATOM 1942 O O . ASP B 1 52 ? -2.816 -8.703 -14.148 1 95 52 ASP B O 1
ATOM 1946 N N . MET B 1 53 ? -3.596 -7.039 -12.906 1 90.56 53 MET B N 1
ATOM 1947 C CA . MET B 1 53 ? -4.695 -7.895 -12.469 1 90.56 53 MET B CA 1
ATOM 1948 C C . MET B 1 53 ? -6.004 -7.109 -12.398 1 90.56 53 MET B C 1
ATOM 1950 O O . MET B 1 53 ? -5.988 -5.883 -12.289 1 90.56 53 MET B O 1
ATOM 1954 N N . LEU B 1 54 ? -7.043 -7.875 -12.578 1 83.44 54 LEU B N 1
ATOM 1955 C CA . LEU B 1 54 ? -8.398 -7.371 -12.383 1 83.44 54 LEU B CA 1
ATOM 1956 C C . LEU B 1 54 ? -9.023 -7.977 -11.133 1 83.44 54 LEU B C 1
ATOM 1958 O O . LEU B 1 54 ? -9.109 -9.203 -11 1 83.44 54 LEU B O 1
ATOM 1962 N N . SER B 1 55 ? -9.258 -7.113 -10.172 1 74.62 55 SER B N 1
ATOM 1963 C CA . SER B 1 55 ? -9.938 -7.59 -8.977 1 74.62 55 SER B CA 1
ATOM 1964 C C . SER B 1 55 ? -11.18 -6.758 -8.68 1 74.62 55 SER B C 1
ATOM 1966 O O . SER B 1 55 ? -11.094 -5.543 -8.492 1 74.62 55 SER B O 1
ATOM 1968 N N . GLY B 1 56 ? -12.359 -7.441 -8.656 1 75.12 56 GLY B N 1
ATOM 1969 C CA . GLY B 1 56 ? -13.617 -6.758 -8.398 1 75.12 56 GLY B CA 1
ATOM 1970 C C . GLY B 1 56 ? -13.906 -5.645 -9.383 1 75.12 56 GLY B C 1
ATOM 1971 O O . GLY B 1 56 ? -14.438 -4.602 -9.008 1 75.12 56 GLY B O 1
ATOM 1972 N N . GLY B 1 57 ? -13.359 -5.754 -10.547 1 77.19 57 GLY B N 1
ATOM 1973 C CA . GLY B 1 57 ? -13.617 -4.781 -11.594 1 77.19 57 GLY B CA 1
ATOM 1974 C C . GLY B 1 57 ? -12.625 -3.631 -11.594 1 77.19 57 GLY B C 1
ATOM 1975 O O . GLY B 1 57 ? -12.742 -2.707 -12.406 1 77.19 57 GLY B O 1
ATOM 1976 N N . VAL B 1 58 ? -11.773 -3.695 -10.672 1 79.56 58 VAL B N 1
ATOM 1977 C CA . VAL B 1 58 ? -10.773 -2.635 -10.602 1 79.56 58 VAL B CA 1
ATOM 1978 C C . VAL B 1 58 ? -9.422 -3.162 -11.086 1 79.56 58 VAL B C 1
ATOM 1980 O O . VAL B 1 58 ? -8.969 -4.219 -10.641 1 79.56 58 VAL B O 1
ATOM 1983 N N . SER B 1 59 ? -8.914 -2.357 -12.055 1 83.56 59 SER B N 1
ATOM 1984 C CA . SER B 1 59 ? -7.594 -2.721 -12.562 1 83.56 59 SER B CA 1
ATOM 1985 C C . SER B 1 59 ? -6.496 -2.285 -11.594 1 83.56 59 SER B C 1
ATOM 1987 O O . SER B 1 59 ? -6.477 -1.138 -11.148 1 83.56 59 SER B O 1
ATOM 1989 N N . GLN B 1 60 ? -5.695 -3.314 -11.25 1 87.75 60 GLN B N 1
ATOM 1990 C CA . GLN B 1 60 ? -4.527 -3.045 -10.422 1 87.75 60 GLN B CA 1
ATOM 1991 C C . GLN B 1 60 ? -3.24 -3.461 -11.125 1 87.75 60 GLN B C 1
ATOM 1993 O O . GLN B 1 60 ? -3.184 -4.523 -11.75 1 87.75 60 GLN B O 1
ATOM 1998 N N . THR B 1 61 ? -2.354 -2.604 -11.039 1 94.69 61 THR B N 1
ATOM 1999 C CA . THR B 1 61 ? -1.048 -2.908 -11.609 1 94.69 61 THR B CA 1
ATOM 2000 C C . THR B 1 61 ? 0.055 -2.715 -10.57 1 94.69 61 THR B C 1
ATOM 2002 O O . THR B 1 61 ? 0.054 -1.729 -9.828 1 94.69 61 THR B O 1
ATOM 2005 N N . TYR B 1 62 ? 0.94 -3.68 -10.547 1 95.06 62 TYR B N 1
ATOM 2006 C CA . TYR B 1 62 ? 2.139 -3.58 -9.727 1 95.06 62 TYR B CA 1
ATOM 2007 C C . TYR B 1 62 ? 3.398 -3.654 -10.578 1 95.06 62 TYR B C 1
ATOM 2009 O O . TYR B 1 62 ? 3.547 -4.562 -11.398 1 95.06 62 TYR B O 1
ATOM 2017 N N . ILE B 1 63 ? 4.227 -2.707 -10.352 1 95.75 63 ILE B N 1
ATOM 2018 C CA . ILE B 1 63 ? 5.52 -2.697 -11.031 1 95.75 63 ILE B CA 1
ATOM 2019 C C . ILE B 1 63 ? 6.645 -2.73 -10 1 95.75 63 ILE B C 1
ATOM 2021 O O . ILE B 1 63 ? 6.727 -1.855 -9.133 1 95.75 63 ILE B O 1
ATOM 2025 N N . ALA B 1 64 ? 7.445 -3.746 -10.133 1 92.25 64 ALA B N 1
ATOM 2026 C CA . ALA B 1 64 ? 8.602 -3.857 -9.25 1 92.25 64 ALA B CA 1
ATOM 2027 C C . ALA B 1 64 ? 9.898 -3.578 -10.008 1 92.25 64 ALA B C 1
ATOM 2029 O O . ALA B 1 64 ? 10.109 -4.105 -11.102 1 92.25 64 ALA B O 1
ATOM 2030 N N . ASP B 1 65 ? 10.656 -2.705 -9.484 1 88.44 65 ASP B N 1
ATOM 2031 C CA . ASP B 1 65 ? 12.031 -2.473 -9.922 1 88.44 65 ASP B CA 1
ATOM 2032 C C . ASP B 1 65 ? 13.016 -2.725 -8.789 1 88.44 65 ASP B C 1
ATOM 2034 O O . ASP B 1 65 ? 13.266 -1.843 -7.965 1 88.44 65 ASP B O 1
ATOM 2038 N N . ARG B 1 66 ? 13.602 -3.902 -8.797 1 84.62 66 ARG B N 1
ATOM 2039 C CA . ARG B 1 66 ? 14.398 -4.324 -7.648 1 84.62 66 ARG B CA 1
ATOM 2040 C C . ARG B 1 66 ? 15.734 -3.586 -7.605 1 84.62 66 ARG B C 1
ATOM 2042 O O . ARG B 1 66 ? 16.297 -3.381 -6.531 1 84.62 66 ARG B O 1
ATOM 2049 N N . ASP B 1 67 ? 16.156 -3.131 -8.734 1 83.31 67 ASP B N 1
ATOM 2050 C CA . ASP B 1 67 ? 17.391 -2.348 -8.75 1 83.31 67 ASP B CA 1
ATOM 2051 C C . ASP B 1 67 ? 17.203 -1.012 -8.031 1 83.31 67 ASP B C 1
ATOM 2053 O O . ASP B 1 67 ? 18.078 -0.563 -7.297 1 83.31 67 ASP B O 1
ATOM 2057 N N . LYS B 1 68 ? 15.992 -0.583 -8.234 1 82.19 68 LYS B N 1
ATOM 2058 C CA . LYS B 1 68 ? 15.711 0.708 -7.613 1 82.19 68 LYS B CA 1
ATOM 2059 C C . LYS B 1 68 ? 15.078 0.53 -6.234 1 82.19 68 LYS B C 1
ATOM 2061 O O . LYS B 1 68 ? 14.945 1.494 -5.48 1 82.19 68 LYS B O 1
ATOM 2066 N N . GLY B 1 69 ? 14.672 -0.687 -5.93 1 83.88 69 GLY B N 1
ATOM 2067 C CA . GLY B 1 69 ? 14.039 -0.961 -4.652 1 83.88 69 GLY B CA 1
ATOM 2068 C C . GLY B 1 69 ? 12.68 -0.304 -4.512 1 83.88 69 GLY B C 1
ATOM 2069 O O . GLY B 1 69 ? 12.336 0.217 -3.447 1 83.88 69 GLY B O 1
ATOM 2070 N N . VAL B 1 70 ? 11.906 -0.345 -5.719 1 87.88 70 VAL B N 1
ATOM 2071 C CA . VAL B 1 70 ? 10.641 0.378 -5.695 1 87.88 70 VAL B CA 1
ATOM 2072 C C . VAL B 1 70 ? 9.516 -0.531 -6.188 1 87.88 70 VAL B C 1
ATOM 2074 O O . VAL B 1 70 ? 9.688 -1.267 -7.16 1 87.88 70 VAL B O 1
ATOM 2077 N N . LEU B 1 71 ? 8.477 -0.483 -5.422 1 91.5 71 LEU B N 1
ATOM 2078 C CA . LEU B 1 71 ? 7.195 -1.035 -5.852 1 91.5 71 LEU B CA 1
ATOM 2079 C C . LEU B 1 71 ? 6.203 0.077 -6.176 1 91.5 71 LEU B C 1
ATOM 2081 O O . LEU B 1 71 ? 5.965 0.962 -5.352 1 91.5 71 LEU B O 1
ATOM 2085 N N . ILE B 1 72 ? 5.723 0.04 -7.391 1 93.19 72 ILE B N 1
ATOM 2086 C CA . ILE B 1 72 ? 4.715 1.001 -7.824 1 93.19 72 ILE B CA 1
ATOM 2087 C C . ILE B 1 72 ? 3.354 0.317 -7.914 1 93.19 72 ILE B C 1
ATOM 2089 O O . ILE B 1 72 ? 3.223 -0.741 -8.531 1 93.19 72 ILE B O 1
ATOM 2093 N N . HIS B 1 73 ? 2.432 0.888 -7.223 1 93.62 73 HIS B N 1
ATOM 2094 C CA . HIS B 1 73 ? 1.045 0.457 -7.363 1 93.62 73 HIS B CA 1
ATOM 2095 C C . HIS B 1 73 ? 0.231 1.469 -8.164 1 93.62 73 HIS B C 1
ATOM 2097 O O . HIS B 1 73 ? 0.076 2.617 -7.742 1 93.62 73 HIS B O 1
ATOM 2103 N N . LEU B 1 74 ? -0.23 1.002 -9.328 1 93.5 74 LEU B N 1
ATOM 2104 C CA . LEU B 1 74 ? -1.143 1.793 -10.148 1 93.5 74 LEU B CA 1
ATOM 2105 C C . LEU B 1 74 ? -2.586 1.352 -9.938 1 93.5 74 LEU B C 1
ATOM 2107 O O . LEU B 1 74 ? -2.904 0.169 -10.07 1 93.5 74 LEU B O 1
ATOM 2111 N N . THR B 1 75 ? -3.309 2.309 -9.633 1 87.25 75 THR B N 1
ATOM 2112 C CA . THR B 1 75 ? -4.727 2 -9.5 1 87.25 75 THR B CA 1
ATOM 2113 C C . THR B 1 75 ? -5.578 3.062 -10.188 1 87.25 75 THR B C 1
ATOM 2115 O O . THR B 1 75 ? -5.23 4.246 -10.18 1 87.25 75 THR B O 1
ATOM 2118 N N . ALA B 1 76 ? -6.625 2.539 -10.805 1 83.19 76 ALA B N 1
ATOM 2119 C CA . ALA B 1 76 ? -7.566 3.418 -11.484 1 83.19 76 ALA B CA 1
ATOM 2120 C C . ALA B 1 76 ? -9 3.121 -11.07 1 83.19 76 ALA B C 1
ATOM 2122 O O . ALA B 1 76 ? -9.531 2.045 -11.359 1 83.19 76 ALA B O 1
ATOM 2123 N N . ALA B 1 77 ? -9.523 3.988 -10.297 1 75.56 77 ALA B N 1
ATOM 2124 C CA . ALA B 1 77 ? -10.906 3.846 -9.852 1 75.56 77 ALA B CA 1
ATOM 2125 C C . ALA B 1 77 ? -11.602 5.203 -9.773 1 75.56 77 ALA B C 1
ATOM 2127 O O . ALA B 1 77 ? -10.977 6.211 -9.43 1 75.56 77 ALA B O 1
ATOM 2128 N N . GLY B 1 78 ? -12.914 5.242 -10.25 1 77.31 78 GLY B N 1
ATOM 2129 C CA . GLY B 1 78 ? -13.742 6.438 -10.148 1 77.31 78 GLY B CA 1
ATOM 2130 C C . GLY B 1 78 ? -13.164 7.621 -10.906 1 77.31 78 GLY B C 1
ATOM 2131 O O . GLY B 1 78 ? -13.234 8.758 -10.43 1 77.31 78 GLY B O 1
ATOM 2132 N N . GLY B 1 79 ? -12.531 7.27 -11.859 1 80.19 79 GLY B N 1
ATOM 2133 C CA . GLY B 1 79 ? -11.992 8.312 -12.719 1 80.19 79 GLY B CA 1
ATOM 2134 C C . GLY B 1 79 ? -10.648 8.836 -12.266 1 80.19 79 GLY B C 1
ATOM 2135 O O . GLY B 1 79 ? -10.078 9.727 -12.891 1 80.19 79 GLY B O 1
ATOM 2136 N N . LYS B 1 80 ? -10.18 8.344 -11.266 1 82.75 80 LYS B N 1
ATOM 2137 C CA . LYS B 1 80 ? -8.875 8.758 -10.766 1 82.75 80 LYS B CA 1
ATOM 2138 C C . LYS B 1 80 ? -7.82 7.688 -11.039 1 82.75 80 LYS B C 1
ATOM 2140 O O . LYS B 1 80 ? -8.102 6.492 -10.945 1 82.75 80 LYS B O 1
ATOM 2145 N N . ARG B 1 81 ? -6.746 8.172 -11.414 1 89.44 81 ARG B N 1
ATOM 2146 C CA . ARG B 1 81 ? -5.605 7.301 -11.664 1 89.44 81 ARG B CA 1
ATOM 2147 C C . ARG B 1 81 ? -4.41 7.707 -10.805 1 89.44 81 ARG B C 1
ATOM 2149 O O . ARG B 1 81 ? -3.848 8.789 -10.992 1 89.44 81 ARG B O 1
ATOM 2156 N N . ILE B 1 82 ? -4.016 6.805 -9.875 1 88.12 82 ILE B N 1
ATOM 2157 C CA . ILE B 1 82 ? -3.012 7.16 -8.875 1 88.12 82 ILE B CA 1
ATOM 2158 C C . ILE B 1 82 ? -1.874 6.145 -8.906 1 88.12 82 ILE B C 1
ATOM 2160 O O . ILE B 1 82 ? -2.109 4.945 -9.086 1 88.12 82 ILE B O 1
ATOM 2164 N N . ALA B 1 83 ? -0.762 6.629 -8.797 1 91.88 83 ALA B N 1
ATOM 2165 C CA . ALA B 1 83 ? 0.426 5.801 -8.617 1 91.88 83 ALA B CA 1
ATOM 2166 C C . ALA B 1 83 ? 1.025 6 -7.227 1 91.88 83 ALA B C 1
ATOM 2168 O O . ALA B 1 83 ? 1.364 7.121 -6.844 1 91.88 83 ALA B O 1
ATOM 2169 N N . LEU B 1 84 ? 1.109 4.938 -6.496 1 91.19 84 LEU B N 1
ATOM 2170 C CA . LEU B 1 84 ? 1.741 4.969 -5.18 1 91.19 84 LEU B CA 1
ATOM 2171 C C . LEU B 1 84 ? 3.088 4.254 -5.207 1 91.19 84 LEU B C 1
ATOM 2173 O O . LEU B 1 84 ? 3.221 3.195 -5.824 1 91.19 84 LEU B O 1
ATOM 2177 N N . LEU B 1 85 ? 4.023 4.77 -4.559 1 89.75 85 LEU B N 1
ATOM 2178 C CA . LEU B 1 85 ? 5.359 4.188 -4.531 1 89.75 85 LEU B CA 1
ATOM 2179 C C . LEU B 1 85 ? 5.715 3.713 -3.123 1 89.75 85 LEU B C 1
ATOM 2181 O O . LEU B 1 85 ? 5.469 4.422 -2.145 1 89.75 85 LEU B O 1
ATOM 2185 N N . PHE B 1 86 ? 6.301 2.559 -3.139 1 88.62 86 PHE B N 1
ATOM 2186 C CA . PHE B 1 86 ? 6.715 1.962 -1.875 1 88.62 86 PHE B CA 1
ATOM 2187 C C . PHE B 1 86 ? 8.156 1.459 -1.961 1 88.62 86 PHE B C 1
ATOM 2189 O O . PHE B 1 86 ? 8.602 1.026 -3.023 1 88.62 86 PHE B O 1
ATOM 2196 N N . PRO B 1 87 ? 8.789 1.481 -0.821 1 85 87 PRO B N 1
ATOM 2197 C CA . PRO B 1 87 ? 10.102 0.819 -0.841 1 85 87 PRO B CA 1
ATOM 2198 C C . PRO B 1 87 ? 9.984 -0.699 -0.97 1 85 87 PRO B C 1
ATOM 2200 O O . PRO B 1 87 ? 9.148 -1.318 -0.315 1 85 87 PRO B O 1
ATOM 2203 N N . LEU B 1 88 ? 10.719 -1.18 -1.851 1 84.75 88 LEU B N 1
ATOM 2204 C CA . LEU B 1 88 ? 10.75 -2.619 -2.092 1 84.75 88 LEU B CA 1
ATOM 2205 C C . LEU B 1 88 ? 12.117 -3.197 -1.734 1 84.75 88 LEU B C 1
ATOM 2207 O O . LEU B 1 88 ? 13.148 -2.609 -2.062 1 84.75 88 LEU B O 1
ATOM 2211 N N . SER B 1 89 ? 12.07 -4.305 -1.047 1 77.81 89 SER B N 1
ATOM 2212 C CA . SER B 1 89 ? 13.344 -4.953 -0.725 1 77.81 89 SER B CA 1
ATOM 2213 C C . SER B 1 89 ? 14.07 -5.398 -1.987 1 77.81 89 SER B C 1
ATOM 2215 O O . SER B 1 89 ? 13.461 -5.969 -2.895 1 77.81 89 SER B O 1
ATOM 2217 N N . ARG B 1 90 ? 15.297 -5.129 -1.807 1 68.44 90 ARG B N 1
ATOM 2218 C CA . ARG B 1 90 ? 16.141 -5.578 -2.912 1 68.44 90 ARG B CA 1
ATOM 2219 C C . ARG B 1 90 ? 16.516 -7.047 -2.756 1 68.44 90 ARG B C 1
ATOM 2221 O O . ARG B 1 90 ? 16.859 -7.715 -3.734 1 68.44 90 ARG B O 1
ATOM 2228 N N . GLU B 1 91 ? 16.484 -7.234 -1.554 1 61.38 91 GLU B N 1
ATOM 2229 C CA . GLU B 1 91 ? 16.906 -8.602 -1.29 1 61.38 91 GLU B CA 1
ATOM 2230 C C . GLU B 1 91 ? 15.82 -9.602 -1.69 1 61.38 91 GLU B C 1
ATOM 2232 O O . GLU B 1 91 ? 14.633 -9.281 -1.668 1 61.38 91 GLU B O 1
ATOM 2237 N N . ALA B 1 92 ? 16.359 -10.617 -2.17 1 53.41 92 ALA B N 1
ATOM 2238 C CA . ALA B 1 92 ? 15.469 -11.703 -2.566 1 53.41 92 ALA B CA 1
ATOM 2239 C C . ALA B 1 92 ? 14.523 -12.078 -1.433 1 53.41 92 ALA B C 1
ATOM 2241 O O . ALA B 1 92 ? 14.953 -12.562 -0.386 1 53.41 92 ALA B O 1
ATOM 2242 N N . ALA B 1 93 ? 13.508 -11.266 -1.248 1 57.16 93 ALA B N 1
ATOM 2243 C CA . ALA B 1 93 ? 12.516 -11.672 -0.262 1 57.16 93 ALA B CA 1
ATOM 2244 C C . ALA B 1 93 ? 11.992 -13.07 -0.559 1 57.16 93 ALA B C 1
ATOM 2246 O O . ALA B 1 93 ? 12.094 -13.555 -1.688 1 57.16 93 ALA B O 1
ATOM 2247 N N . LEU B 1 94 ? 11.883 -13.836 0.591 1 62.94 94 LEU B N 1
ATOM 2248 C CA . LEU B 1 94 ? 11.18 -15.109 0.466 1 62.94 94 LEU B CA 1
ATOM 2249 C C . LEU B 1 94 ? 9.852 -14.93 -0.273 1 62.94 94 LEU B C 1
ATOM 2251 O O . LEU B 1 94 ? 8.992 -14.172 0.167 1 62.94 94 LEU B O 1
ATOM 2255 N N . LEU B 1 95 ? 9.922 -15.414 -1.577 1 72.56 95 LEU B N 1
ATOM 2256 C CA . LEU B 1 95 ? 8.711 -15.406 -2.395 1 72.56 95 LEU B CA 1
ATOM 2257 C C . LEU B 1 95 ? 7.906 -16.688 -2.182 1 72.56 95 LEU B C 1
ATOM 2259 O O . LEU B 1 95 ? 8.336 -17.766 -2.566 1 72.56 95 LEU B O 1
ATOM 2263 N N . PRO B 1 96 ? 6.84 -16.531 -1.63 1 75.44 96 PRO B N 1
ATOM 2264 C CA . PRO B 1 96 ? 6.051 -17.734 -1.37 1 75.44 96 PRO B CA 1
ATOM 2265 C C . PRO B 1 96 ? 5.688 -18.484 -2.646 1 75.44 96 PRO B C 1
ATOM 2267 O O . PRO B 1 96 ? 5.543 -19.719 -2.625 1 75.44 96 PRO B O 1
ATOM 2270 N N . LEU B 1 97 ? 5.504 -17.766 -3.715 1 86.88 97 LEU B N 1
ATOM 2271 C CA . LEU B 1 97 ? 5.211 -18.391 -5.004 1 86.88 97 LEU B CA 1
ATOM 2272 C C . LEU B 1 97 ? 6.246 -17.984 -6.047 1 86.88 97 LEU B C 1
ATOM 2274 O O . LEU B 1 97 ? 6.039 -17.016 -6.797 1 86.88 97 LEU B O 1
ATOM 2278 N N . PRO B 1 98 ? 7.273 -18.75 -6.043 1 88.5 98 PRO B N 1
ATOM 2279 C CA . PRO B 1 98 ? 8.328 -18.438 -7.012 1 88.5 98 PRO B CA 1
ATOM 2280 C C . PRO B 1 98 ? 7.922 -18.766 -8.445 1 88.5 98 PRO B C 1
ATOM 2282 O O . PRO B 1 98 ? 7.215 -19.75 -8.688 1 88.5 98 PRO B O 1
ATOM 2285 N N . LEU B 1 99 ? 8.414 -17.969 -9.336 1 91.56 99 LEU B N 1
ATOM 2286 C CA . LEU B 1 99 ? 8.242 -18.266 -10.758 1 91.56 99 LEU B CA 1
ATOM 2287 C C . LEU B 1 99 ? 9.484 -18.922 -11.336 1 91.56 99 LEU B C 1
ATOM 2289 O O . LEU B 1 99 ? 9.414 -19.594 -12.367 1 91.56 99 LEU B O 1
ATOM 2293 N N . ASP B 1 100 ? 10.516 -18.75 -10.562 1 92.19 100 ASP B N 1
ATOM 2294 C CA . ASP B 1 100 ? 11.781 -19.281 -11.047 1 92.19 100 ASP B CA 1
ATOM 2295 C C . ASP B 1 100 ? 12.141 -20.578 -10.32 1 92.19 100 ASP B C 1
ATOM 2297 O O . ASP B 1 100 ? 12.156 -20.625 -9.086 1 92.19 100 ASP B O 1
ATOM 2301 N N . LEU B 1 101 ? 12.461 -21.531 -11.117 1 94 101 LEU B N 1
ATOM 2302 C CA . LEU B 1 101 ? 12.891 -22.797 -10.562 1 94 101 LEU B CA 1
ATOM 2303 C C . LEU B 1 101 ? 14.086 -22.625 -9.641 1 94 101 LEU B C 1
ATOM 2305 O O . LEU B 1 101 ? 14.18 -23.281 -8.594 1 94 101 LEU B O 1
ATOM 2309 N N . ALA B 1 102 ? 14.977 -21.719 -9.992 1 91.19 102 ALA B N 1
ATOM 2310 C CA . ALA B 1 102 ? 16.172 -21.484 -9.188 1 91.19 102 ALA B CA 1
ATOM 2311 C C . ALA B 1 102 ? 15.797 -21.062 -7.77 1 91.19 102 ALA B C 1
ATOM 2313 O O . ALA B 1 102 ? 16.453 -21.453 -6.801 1 91.19 102 ALA B O 1
ATOM 2314 N N . THR B 1 103 ? 14.758 -20.266 -7.664 1 87.75 103 THR B N 1
ATOM 2315 C CA . THR B 1 103 ? 14.305 -19.828 -6.348 1 87.75 103 THR B CA 1
ATOM 2316 C C . THR B 1 103 ? 13.758 -21.016 -5.551 1 87.75 103 THR B C 1
ATOM 2318 O O . THR B 1 103 ? 14.047 -21.156 -4.359 1 87.75 103 THR B O 1
ATOM 2321 N N . LEU B 1 104 ? 12.977 -21.844 -6.191 1 90.94 104 LEU B N 1
ATOM 2322 C CA . LEU B 1 104 ? 12.445 -23.031 -5.539 1 90.94 104 LEU B CA 1
ATOM 2323 C C . LEU B 1 104 ? 13.57 -23.953 -5.094 1 90.94 104 LEU B C 1
ATOM 2325 O O . LEU B 1 104 ? 13.586 -24.406 -3.947 1 90.94 104 LEU B O 1
ATOM 2329 N N . GLU B 1 105 ? 14.5 -24.125 -5.898 1 92.38 105 GLU B N 1
ATOM 2330 C CA . GLU B 1 105 ? 15.609 -25.047 -5.633 1 92.38 105 GLU B CA 1
ATOM 2331 C C . GLU B 1 105 ? 16.5 -24.516 -4.508 1 92.38 105 GLU B C 1
ATOM 2333 O O . GLU B 1 105 ? 17.156 -25.297 -3.812 1 92.38 105 GLU B O 1
ATOM 2338 N N . SER B 1 106 ? 16.5 -23.281 -4.402 1 88.94 106 SER B N 1
ATOM 2339 C CA . SER B 1 106 ? 17.375 -22.703 -3.395 1 88.94 106 SER B CA 1
ATOM 2340 C C . SER B 1 106 ? 16.844 -22.938 -1.987 1 88.94 106 SER B C 1
ATOM 2342 O O . SER B 1 106 ? 17.562 -22.797 -1.005 1 88.94 106 SER B O 1
ATOM 2344 N N . ARG B 1 107 ? 15.617 -23.406 -1.868 1 88.19 107 ARG B N 1
ATOM 2345 C CA . ARG B 1 107 ? 15.016 -23.484 -0.539 1 88.19 107 ARG B CA 1
ATOM 2346 C C . ARG B 1 107 ? 14.258 -24.797 -0.354 1 88.19 107 ARG B C 1
ATOM 2348 O O . ARG B 1 107 ? 13.547 -24.984 0.637 1 88.19 107 ARG B O 1
ATOM 2355 N N . ALA B 1 108 ? 14.32 -25.641 -1.337 1 93.88 108 ALA B N 1
ATOM 2356 C CA . ALA B 1 108 ? 13.602 -26.906 -1.267 1 93.88 108 ALA B CA 1
ATOM 2357 C C . ALA B 1 108 ? 14.398 -28.031 -1.933 1 93.88 108 ALA B C 1
ATOM 2359 O O . ALA B 1 108 ? 15.312 -27.766 -2.715 1 93.88 108 ALA B O 1
ATOM 2360 N N . THR B 1 109 ? 14.055 -29.281 -1.442 1 97 109 THR B N 1
ATOM 2361 C CA . THR B 1 109 ? 14.492 -30.438 -2.221 1 97 109 THR B CA 1
ATOM 2362 C C . THR B 1 109 ? 13.586 -30.656 -3.428 1 97 109 THR B C 1
ATOM 2364 O O . THR B 1 109 ? 12.359 -30.688 -3.289 1 97 109 THR B O 1
ATOM 2367 N N . VAL B 1 110 ? 14.289 -30.719 -4.57 1 96.94 110 VAL B N 1
ATOM 2368 C CA . VAL B 1 110 ? 13.539 -30.875 -5.809 1 96.94 110 VAL B CA 1
ATOM 2369 C C . VAL B 1 110 ? 14.039 -32.094 -6.582 1 96.94 110 VAL B C 1
ATOM 2371 O O . VAL B 1 110 ? 15.25 -32.25 -6.781 1 96.94 110 VAL B O 1
ATOM 2374 N N . ARG B 1 111 ? 13.016 -32.969 -7.016 1 97.81 111 ARG B N 1
ATOM 2375 C CA . ARG B 1 111 ? 13.359 -34.188 -7.75 1 97.81 111 ARG B CA 1
ATOM 2376 C C . ARG B 1 111 ? 12.5 -34.344 -9.008 1 97.81 111 ARG B C 1
ATOM 2378 O O . ARG B 1 111 ? 11.273 -34.281 -8.938 1 97.81 111 ARG B O 1
ATOM 2385 N N . PRO B 1 112 ? 13.195 -34.531 -10.07 1 96.31 112 PRO B N 1
ATOM 2386 C CA . PRO B 1 112 ? 12.406 -34.781 -11.281 1 96.31 112 PRO B CA 1
ATOM 2387 C C . PRO B 1 112 ? 11.648 -36.125 -11.227 1 96.31 112 PRO B C 1
ATOM 2389 O O . PRO B 1 112 ? 12.195 -37.125 -10.766 1 96.31 112 PRO B O 1
ATOM 2392 N N . VAL B 1 113 ? 10.359 -36.062 -11.734 1 97.94 113 VAL B N 1
ATOM 2393 C CA . VAL B 1 113 ? 9.578 -37.281 -11.648 1 97.94 113 VAL B CA 1
ATOM 2394 C C . VAL B 1 113 ? 8.906 -37.562 -12.992 1 97.94 113 VAL B C 1
ATOM 2396 O O . VAL B 1 113 ? 8.227 -38.594 -13.156 1 97.94 113 VAL B O 1
ATOM 2399 N N . GLY B 1 114 ? 8.969 -36.688 -13.875 1 97.31 114 GLY B N 1
ATOM 2400 C CA . GLY B 1 114 ? 8.383 -36.938 -15.18 1 97.31 114 GLY B CA 1
ATOM 2401 C C . GLY B 1 114 ? 8.422 -35.75 -16.094 1 97.31 114 GLY B C 1
ATOM 2402 O O . GLY B 1 114 ? 9.289 -34.875 -15.945 1 97.31 114 GLY B O 1
ATOM 2403 N N . SER B 1 115 ? 7.629 -35.781 -17.125 1 96.62 115 SER B N 1
ATOM 2404 C CA . SER B 1 115 ? 7.477 -34.688 -18.094 1 96.62 115 SER B CA 1
ATOM 2405 C C . SER B 1 115 ? 6.004 -34.438 -18.391 1 96.62 115 SER B C 1
ATOM 2407 O O . SER B 1 115 ? 5.16 -35.312 -18.219 1 96.62 115 SER B O 1
ATOM 2409 N N . SER B 1 116 ? 5.816 -33.188 -18.672 1 95.06 116 SER B N 1
ATOM 2410 C CA . SER B 1 116 ? 4.461 -32.781 -19.047 1 95.06 116 SER B CA 1
ATOM 2411 C C . SER B 1 116 ? 4.477 -31.641 -20.047 1 95.06 116 SER B C 1
ATOM 2413 O O . SER B 1 116 ? 5.531 -31.281 -20.562 1 95.06 116 SER B O 1
ATOM 2415 N N . LEU B 1 117 ? 3.234 -31.281 -20.516 1 93.25 117 LEU B N 1
ATOM 2416 C CA . LEU B 1 117 ? 3.029 -30.109 -21.359 1 93.25 117 LEU B CA 1
ATOM 2417 C C . LEU B 1 117 ? 2.133 -29.094 -20.672 1 93.25 117 LEU B C 1
ATOM 2419 O O . LEU B 1 117 ? 1.053 -29.438 -20.188 1 93.25 117 LEU B O 1
ATOM 2423 N N . MET B 1 118 ? 2.703 -27.922 -20.562 1 92 118 MET B N 1
ATOM 2424 C CA . MET B 1 118 ? 1.93 -26.812 -20 1 92 118 MET B CA 1
ATOM 2425 C C . MET B 1 118 ? 1.927 -25.625 -20.953 1 92 118 MET B C 1
ATOM 2427 O O . MET B 1 118 ? 2.988 -25.125 -21.344 1 92 118 MET B O 1
ATOM 2431 N N . ALA B 1 119 ? 0.695 -25.094 -21.25 1 89.62 119 ALA B N 1
ATOM 2432 C CA . ALA B 1 119 ? 0.57 -24 -22.203 1 89.62 119 ALA B CA 1
ATOM 2433 C C . ALA B 1 119 ? 1.41 -24.234 -23.453 1 89.62 119 ALA B C 1
ATOM 2435 O O . ALA B 1 119 ? 2.092 -23.328 -23.938 1 89.62 119 ALA B O 1
ATOM 2436 N N . GLY B 1 120 ? 1.52 -25.453 -23.922 1 88.56 120 GLY B N 1
ATOM 2437 C CA . GLY B 1 120 ? 2.242 -25.859 -25.125 1 88.56 120 GLY B CA 1
ATOM 2438 C C . GLY B 1 120 ? 3.742 -25.953 -24.922 1 88.56 120 GLY B C 1
ATOM 2439 O O . GLY B 1 120 ? 4.492 -26.188 -25.859 1 88.56 120 GLY B O 1
ATOM 2440 N N . GLN B 1 121 ? 4.109 -25.672 -23.688 1 91.94 121 GLN B N 1
ATOM 2441 C CA . GLN B 1 121 ? 5.527 -25.734 -23.359 1 91.94 121 GLN B CA 1
ATOM 2442 C C . GLN B 1 121 ? 5.883 -27.078 -22.719 1 91.94 121 GLN B C 1
ATOM 2444 O O . GLN B 1 121 ? 5.238 -27.5 -21.766 1 91.94 121 GLN B O 1
ATOM 2449 N N . PRO B 1 122 ? 6.883 -27.781 -23.344 1 96.06 122 PRO B N 1
ATOM 2450 C CA . PRO B 1 122 ? 7.391 -28.922 -22.594 1 96.06 122 PRO B CA 1
ATOM 2451 C C . PRO B 1 122 ? 7.93 -28.531 -21.219 1 96.06 122 PRO B C 1
ATOM 2453 O O . PRO B 1 122 ? 8.57 -27.484 -21.062 1 96.06 122 PRO B O 1
ATOM 2456 N N . CYS B 1 123 ? 7.609 -29.328 -20.234 1 97.31 123 CYS B N 1
ATOM 2457 C CA . CYS B 1 123 ? 8.062 -29.047 -18.891 1 97.31 123 CYS B CA 1
ATOM 2458 C C . CYS B 1 123 ? 8.539 -30.312 -18.188 1 97.31 123 CYS B C 1
ATOM 2460 O O . CYS B 1 123 ? 8.055 -31.406 -18.484 1 97.31 123 CYS B O 1
ATOM 2462 N N . ARG B 1 124 ? 9.492 -30.172 -17.328 1 97.69 124 ARG B N 1
ATOM 2463 C CA . ARG B 1 124 ? 9.875 -31.234 -16.406 1 97.69 124 ARG B CA 1
ATOM 2464 C C . ARG B 1 124 ? 9.016 -31.203 -15.148 1 97.69 124 ARG B C 1
ATOM 2466 O O . ARG B 1 124 ? 8.883 -30.156 -14.5 1 97.69 124 ARG B O 1
ATOM 2473 N N . THR B 1 125 ? 8.367 -32.344 -14.898 1 98.19 125 THR B N 1
ATOM 2474 C CA . THR B 1 125 ? 7.574 -32.438 -13.68 1 98.19 125 THR B CA 1
ATOM 2475 C C . THR B 1 125 ? 8.469 -32.75 -12.484 1 98.19 125 THR B C 1
ATOM 2477 O O . THR B 1 125 ? 9.305 -33.656 -12.547 1 98.19 125 THR B O 1
ATOM 2480 N N . LEU B 1 126 ? 8.289 -32 -11.438 1 98.5 126 LEU B N 1
ATOM 2481 C CA . LEU B 1 126 ? 9.164 -32.062 -10.273 1 98.5 126 LEU B CA 1
ATOM 2482 C C . LEU B 1 126 ? 8.359 -32.25 -8.992 1 98.5 126 LEU B C 1
ATOM 2484 O O . LEU B 1 126 ? 7.285 -31.672 -8.836 1 98.5 126 LEU B O 1
ATOM 2488 N N . GLU B 1 127 ? 8.852 -33.094 -8.172 1 98.06 127 GLU B N 1
ATOM 2489 C CA . GLU B 1 127 ? 8.391 -33.125 -6.785 1 98.06 127 GLU B CA 1
ATOM 2490 C C . GLU B 1 127 ? 9.266 -32.25 -5.891 1 98.06 127 GLU B C 1
ATOM 2492 O O . GLU B 1 127 ? 10.492 -32.281 -5.98 1 98.06 127 GLU B O 1
ATOM 2497 N N . PHE B 1 128 ? 8.641 -31.391 -5.129 1 97.38 128 PHE B N 1
ATOM 2498 C CA . PHE B 1 128 ? 9.43 -30.562 -4.215 1 97.38 128 PHE B CA 1
ATOM 2499 C C . PHE B 1 128 ? 9 -30.797 -2.771 1 97.38 128 PHE B C 1
ATOM 2501 O O . PHE B 1 128 ? 7.852 -31.172 -2.516 1 97.38 128 PHE B O 1
ATOM 2508 N N . SER B 1 129 ? 9.922 -30.594 -1.826 1 95.75 129 SER B N 1
ATOM 2509 C CA . SER B 1 129 ? 9.664 -30.703 -0.395 1 95.75 129 SER B CA 1
ATOM 2510 C C . SER B 1 129 ? 10.492 -29.703 0.398 1 95.75 129 SER B C 1
ATOM 2512 O O . SER B 1 129 ? 11.656 -29.469 0.077 1 95.75 129 SER B O 1
ATOM 2514 N N . GLY B 1 130 ? 9.734 -29.062 1.326 1 91.69 130 GLY B N 1
ATOM 2515 C CA . GLY B 1 130 ? 10.469 -28.234 2.266 1 91.69 130 GLY B CA 1
ATOM 2516 C C . GLY B 1 130 ? 10.383 -26.75 1.954 1 91.69 130 GLY B C 1
ATOM 2517 O O . GLY B 1 130 ? 10.867 -25.906 2.723 1 91.69 130 GLY B O 1
ATOM 2518 N N . TYR B 1 131 ? 9.82 -26.391 0.81 1 88.38 131 TYR B N 1
ATOM 2519 C CA . TYR B 1 131 ? 9.711 -24.969 0.474 1 88.38 131 TYR B CA 1
ATOM 2520 C C . TYR B 1 131 ? 8.727 -24.266 1.396 1 88.38 131 TYR B C 1
ATOM 2522 O O . TYR B 1 131 ? 7.516 -24.469 1.29 1 88.38 131 TYR B O 1
ATOM 2530 N N . LEU B 1 132 ? 9.211 -23.453 2.197 1 82.69 132 LEU B N 1
ATOM 2531 C CA . LEU B 1 132 ? 8.398 -22.797 3.217 1 82.69 132 LEU B CA 1
ATOM 2532 C C . LEU B 1 132 ? 7.492 -23.812 3.916 1 82.69 132 LEU B C 1
ATOM 2534 O O . LEU B 1 132 ? 6.297 -23.562 4.094 1 82.69 132 LEU B O 1
ATOM 2538 N N . ASN B 1 133 ? 7.977 -24.984 4.105 1 85.44 133 ASN B N 1
ATOM 2539 C CA . ASN B 1 133 ? 7.363 -26.094 4.828 1 85.44 133 ASN B CA 1
ATOM 2540 C C . ASN B 1 133 ? 6.238 -26.734 4.023 1 85.44 133 ASN B C 1
ATOM 2542 O O . ASN B 1 133 ? 5.305 -27.297 4.594 1 85.44 133 ASN B O 1
ATOM 2546 N N . GLN B 1 134 ? 6.355 -26.5 2.811 1 87.94 134 GLN B N 1
ATOM 2547 C CA . GLN B 1 134 ? 5.367 -27.109 1.927 1 87.94 134 GLN B CA 1
ATOM 2548 C C . GLN B 1 134 ? 6.027 -28.078 0.953 1 87.94 134 GLN B C 1
ATOM 2550 O O . GLN B 1 134 ? 7.234 -28.016 0.726 1 87.94 134 GLN B O 1
ATOM 2555 N N . SER B 1 135 ? 5.145 -28.984 0.565 1 96.5 135 SER B N 1
ATOM 2556 C CA . SER B 1 135 ? 5.535 -29.938 -0.471 1 96.5 135 SER B CA 1
ATOM 2557 C C . SER B 1 135 ? 4.492 -30 -1.583 1 96.5 135 SER B C 1
ATOM 2559 O O . SER B 1 135 ? 3.359 -29.547 -1.407 1 96.5 135 SER B O 1
ATOM 2561 N N . GLY B 1 136 ? 4.953 -30.547 -2.707 1 96.88 136 GLY B N 1
ATOM 2562 C CA . GLY B 1 136 ? 4.016 -30.656 -3.811 1 96.88 136 GLY B CA 1
ATOM 2563 C C . GLY B 1 136 ? 4.684 -30.953 -5.141 1 96.88 136 GLY B C 1
ATOM 2564 O O . GLY B 1 136 ? 5.707 -31.625 -5.184 1 96.88 136 GLY B O 1
ATOM 2565 N N . MET B 1 137 ? 3.996 -30.578 -6.148 1 96.69 137 MET B N 1
ATOM 2566 C CA . MET B 1 137 ? 4.457 -30.797 -7.516 1 96.69 137 MET B CA 1
ATOM 2567 C C . MET B 1 137 ? 4.621 -29.484 -8.258 1 96.69 137 MET B C 1
ATOM 2569 O O . MET B 1 137 ? 3.898 -28.516 -7.996 1 96.69 137 MET B O 1
ATOM 2573 N N . ALA B 1 138 ? 5.578 -29.469 -9.102 1 96.88 138 ALA B N 1
ATOM 2574 C CA . ALA B 1 138 ? 5.766 -28.328 -10 1 96.88 138 ALA B CA 1
ATOM 2575 C C . ALA B 1 138 ? 6.156 -28.797 -11.406 1 96.88 138 ALA B C 1
ATOM 2577 O O . ALA B 1 138 ? 6.547 -29.953 -11.594 1 96.88 138 ALA B O 1
ATOM 2578 N N . CYS B 1 139 ? 5.961 -27.969 -12.328 1 98 139 CYS B N 1
ATOM 2579 C CA . CYS B 1 139 ? 6.402 -28.219 -13.703 1 98 139 CYS B CA 1
ATOM 2580 C C . CYS B 1 139 ? 7.25 -27.047 -14.211 1 98 139 CYS B C 1
ATOM 2582 O O . CYS B 1 139 ? 6.781 -25.906 -14.258 1 98 139 CYS B O 1
ATOM 2584 N N . ALA B 1 140 ? 8.484 -27.297 -14.617 1 97.69 140 ALA B N 1
ATOM 2585 C CA . ALA B 1 140 ? 9.398 -26.25 -15.055 1 97.69 140 ALA B CA 1
ATOM 2586 C C . ALA B 1 140 ? 9.727 -26.391 -16.531 1 97.69 140 ALA B C 1
ATOM 2588 O O . ALA B 1 140 ? 10.078 -27.469 -17 1 97.69 140 ALA B O 1
ATOM 2589 N N . ASN B 1 141 ? 9.664 -25.281 -17.188 1 97.12 141 ASN B N 1
ATOM 2590 C CA . ASN B 1 141 ? 10.039 -25.359 -18.594 1 97.12 141 ASN B CA 1
ATOM 2591 C C . ASN B 1 141 ? 11.547 -25.188 -18.781 1 97.12 141 ASN B C 1
ATOM 2593 O O . ASN B 1 141 ? 12.297 -25.141 -17.812 1 97.12 141 ASN B O 1
ATOM 2597 N N . SER B 1 142 ? 11.984 -25.109 -20.031 1 94.5 142 SER B N 1
ATOM 2598 C CA . SER B 1 142 ? 13.406 -25.109 -20.328 1 94.5 142 SER B CA 1
ATOM 2599 C C . SER B 1 142 ? 14.062 -23.797 -19.906 1 94.5 142 SER B C 1
ATOM 2601 O O . SER B 1 142 ? 15.289 -23.734 -19.766 1 94.5 142 SER B O 1
ATOM 2603 N N . ASP B 1 143 ? 13.242 -22.75 -19.734 1 95.06 143 ASP B N 1
ATOM 2604 C CA . ASP B 1 143 ? 13.766 -21.453 -19.312 1 95.06 143 ASP B CA 1
ATOM 2605 C C . ASP B 1 143 ? 13.906 -21.375 -17.797 1 95.06 143 ASP B C 1
ATOM 2607 O O . ASP B 1 143 ? 14.383 -20.375 -17.266 1 95.06 143 ASP B O 1
ATOM 2611 N N . GLY B 1 144 ? 13.484 -22.375 -17.141 1 95.12 144 GLY B N 1
ATOM 2612 C CA . GLY B 1 144 ? 13.523 -22.359 -15.68 1 95.12 144 GLY B CA 1
ATOM 2613 C C . GLY B 1 144 ? 12.336 -21.656 -15.055 1 95.12 144 GLY B C 1
ATOM 2614 O O . GLY B 1 144 ? 12.398 -21.25 -13.898 1 95.12 144 GLY B O 1
ATOM 2615 N N . ILE B 1 145 ? 11.336 -21.5 -15.852 1 96.44 145 ILE B N 1
ATOM 2616 C CA . ILE B 1 145 ? 10.109 -20.875 -15.352 1 96.44 145 ILE B CA 1
ATOM 2617 C C . ILE B 1 145 ? 9.148 -21.969 -14.867 1 96.44 145 ILE B C 1
ATOM 2619 O O . ILE B 1 145 ? 8.898 -22.938 -15.586 1 96.44 145 ILE B O 1
ATOM 2623 N N . LEU B 1 146 ? 8.656 -21.766 -13.664 1 96.44 146 LEU B N 1
ATOM 2624 C CA . LEU B 1 146 ? 7.629 -22.672 -13.156 1 96.44 146 LEU B CA 1
ATOM 2625 C C . LEU B 1 146 ? 6.285 -22.391 -13.828 1 96.44 146 LEU B C 1
ATOM 2627 O O . LEU B 1 146 ? 5.684 -21.344 -13.602 1 96.44 146 LEU B O 1
ATOM 2631 N N . MET B 1 147 ? 5.863 -23.406 -14.531 1 97.12 147 MET B N 1
ATOM 2632 C CA . MET B 1 147 ? 4.637 -23.266 -15.312 1 97.12 147 MET B CA 1
ATOM 2633 C C . MET B 1 147 ? 3.416 -23.656 -14.484 1 97.12 147 MET B C 1
ATOM 2635 O O . MET B 1 147 ? 2.289 -23.281 -14.82 1 97.12 147 MET B O 1
ATOM 2639 N N . GLN B 1 148 ? 3.66 -24.344 -13.484 1 96.69 148 GLN B N 1
ATOM 2640 C CA . GLN B 1 148 ? 2.602 -24.766 -12.57 1 96.69 148 GLN B CA 1
ATOM 2641 C C . GLN B 1 148 ? 3.176 -25.188 -11.227 1 96.69 148 GLN B C 1
ATOM 2643 O O . GLN B 1 148 ? 4.266 -25.766 -11.164 1 96.69 148 GLN B O 1
ATOM 2648 N N . MET B 1 149 ? 2.422 -24.906 -10.219 1 94.88 149 MET B N 1
ATOM 2649 C CA . MET B 1 149 ? 2.754 -25.391 -8.883 1 94.88 149 MET B CA 1
ATOM 2650 C C . MET B 1 149 ? 1.505 -25.875 -8.148 1 94.88 149 MET B C 1
ATOM 2652 O O . MET B 1 149 ? 0.499 -25.156 -8.102 1 94.88 149 MET B O 1
ATOM 2656 N N . THR B 1 150 ? 1.594 -27.078 -7.613 1 94.31 150 THR B N 1
ATOM 2657 C CA . THR B 1 150 ? 0.499 -27.656 -6.844 1 94.31 150 THR B CA 1
ATOM 2658 C C . THR B 1 150 ? 0.988 -28.125 -5.477 1 94.31 150 THR B C 1
ATOM 2660 O O . THR B 1 150 ? 1.991 -28.844 -5.383 1 94.31 150 THR B O 1
ATOM 2663 N N . GLN B 1 151 ? 0.346 -27.672 -4.508 1 91.75 151 GLN B N 1
ATOM 2664 C CA . GLN B 1 151 ? 0.68 -28.109 -3.156 1 91.75 151 GLN B CA 1
ATOM 2665 C C . GLN B 1 151 ? 0.138 -29.5 -2.883 1 91.75 151 GLN B C 1
ATOM 2667 O O . GLN B 1 151 ? -0.946 -29.859 -3.354 1 91.75 151 GLN B O 1
ATOM 2672 N N . LYS B 1 152 ? 0.971 -30.188 -2.086 1 91.69 152 LYS B N 1
ATOM 2673 C CA . LYS B 1 152 ? 0.503 -31.516 -1.691 1 91.69 152 LYS B CA 1
ATOM 2674 C C . LYS B 1 152 ? -0.841 -31.438 -0.974 1 91.69 152 LYS B C 1
ATOM 2676 O O . LYS B 1 152 ? -1.031 -30.594 -0.095 1 91.69 152 LYS B O 1
ATOM 2681 N N . GLY B 1 153 ? -1.771 -32.344 -1.355 1 87.75 153 GLY B N 1
ATOM 2682 C CA . GLY B 1 153 ? -3.082 -32.406 -0.726 1 87.75 153 GLY B CA 1
ATOM 2683 C C . GLY B 1 153 ? -4.109 -31.516 -1.412 1 87.75 153 GLY B C 1
ATOM 2684 O O . GLY B 1 153 ? -5.297 -31.578 -1.097 1 87.75 153 GLY B O 1
ATOM 2685 N N . ARG B 1 154 ? -3.674 -30.688 -2.297 1 87.44 154 ARG B N 1
ATOM 2686 C CA . ARG B 1 154 ? -4.59 -29.844 -3.055 1 87.44 154 ARG B CA 1
ATOM 2687 C C . ARG B 1 154 ? -4.816 -30.391 -4.457 1 87.44 154 ARG B C 1
ATOM 2689 O O . ARG B 1 154 ? -3.889 -30.922 -5.074 1 87.44 154 ARG B O 1
ATOM 2696 N N . ASN B 1 155 ? -6.066 -30.219 -4.953 1 86.75 155 ASN B N 1
ATOM 2697 C CA . ASN B 1 155 ? -6.371 -30.703 -6.297 1 86.75 155 ASN B CA 1
ATOM 2698 C C . ASN B 1 155 ? -6.223 -29.594 -7.34 1 86.75 155 ASN B C 1
ATOM 2700 O O . ASN B 1 155 ? -6.117 -29.875 -8.531 1 86.75 155 ASN B O 1
ATOM 2704 N N . VAL B 1 156 ? -6.219 -28.469 -6.82 1 88.62 156 VAL B N 1
ATOM 2705 C CA . VAL B 1 156 ? -6.113 -27.344 -7.738 1 88.62 156 VAL B CA 1
ATOM 2706 C C . VAL B 1 156 ? -4.734 -26.703 -7.602 1 88.62 156 VAL B C 1
ATOM 2708 O O . VAL B 1 156 ? -4.246 -26.5 -6.488 1 88.62 156 VAL B O 1
ATOM 2711 N N . PRO B 1 157 ? -4.152 -26.406 -8.688 1 92.94 157 PRO B N 1
ATOM 2712 C CA . PRO B 1 157 ? -2.842 -25.75 -8.594 1 92.94 157 PRO B CA 1
ATOM 2713 C C . PRO B 1 157 ? -2.91 -24.375 -7.938 1 92.94 157 PRO B C 1
ATOM 2715 O O . PRO B 1 157 ? -3.93 -23.688 -8.047 1 92.94 157 PRO B O 1
ATOM 2718 N N . LEU B 1 158 ? -1.776 -24.094 -7.324 1 91.5 158 LEU B N 1
ATOM 2719 C CA . LEU B 1 158 ? -1.661 -22.734 -6.805 1 91.5 158 LEU B CA 1
ATOM 2720 C C . LEU B 1 158 ? -1.624 -21.719 -7.941 1 91.5 158 LEU B C 1
ATOM 2722 O O . LEU B 1 158 ? -2.219 -20.656 -7.84 1 91.5 158 LEU B O 1
ATOM 2726 N N . PHE B 1 159 ? -0.881 -22.062 -8.875 1 93.38 159 PHE B N 1
ATOM 2727 C CA . PHE B 1 159 ? -0.926 -21.266 -10.102 1 93.38 159 PHE B CA 1
ATOM 2728 C C . PHE B 1 159 ? -0.572 -22.109 -11.312 1 93.38 159 PHE B C 1
ATOM 2730 O O . PHE B 1 159 ? 0.005 -23.203 -11.172 1 93.38 159 PHE B O 1
ATOM 2737 N N . GLN B 1 160 ? -1.016 -21.578 -12.477 1 95.75 160 GLN B N 1
ATOM 2738 C CA . GLN B 1 160 ? -0.736 -22.219 -13.758 1 95.75 160 GLN B CA 1
ATOM 2739 C C . GLN B 1 160 ? -0.533 -21.188 -14.859 1 95.75 160 GLN B C 1
ATOM 2741 O O . GLN B 1 160 ? -1.387 -20.328 -15.07 1 95.75 160 GLN B O 1
ATOM 2746 N N . VAL B 1 161 ? 0.627 -21.266 -15.461 1 96.69 161 VAL B N 1
ATOM 2747 C CA . VAL B 1 161 ? 0.867 -20.422 -16.641 1 96.69 161 VAL B CA 1
ATOM 2748 C C . VAL B 1 161 ? 0.092 -20.969 -17.828 1 96.69 161 VAL B C 1
ATOM 2750 O O . VAL B 1 161 ? 0.314 -22.109 -18.25 1 96.69 161 VAL B O 1
ATOM 2753 N N . VAL B 1 162 ? -0.72 -20.172 -18.406 1 96.94 162 VAL B N 1
ATOM 2754 C CA . VAL B 1 162 ? -1.595 -20.688 -19.469 1 96.94 162 VAL B CA 1
ATOM 2755 C C . VAL B 1 162 ? -1.199 -20.078 -20.812 1 96.94 162 VAL B C 1
ATOM 2757 O O . VAL B 1 162 ? -1.646 -20.531 -21.859 1 96.94 162 VAL B O 1
ATOM 2760 N N . ALA B 1 163 ? -0.46 -19.094 -20.781 1 97.06 163 ALA B N 1
ATOM 2761 C CA . ALA B 1 163 ? 0.2 -18.547 -21.953 1 97.06 163 ALA B CA 1
ATOM 2762 C C . ALA B 1 163 ? 1.604 -18.047 -21.625 1 97.06 163 ALA B C 1
ATOM 2764 O O . ALA B 1 163 ? 1.828 -17.484 -20.547 1 97.06 163 ALA B O 1
ATOM 2765 N N . TYR B 1 164 ? 2.535 -18.297 -22.516 1 96.69 164 TYR B N 1
ATOM 2766 C CA . TYR B 1 164 ? 3.934 -17.953 -22.281 1 96.69 164 TYR B CA 1
ATOM 2767 C C . TYR B 1 164 ? 4.625 -17.562 -23.578 1 96.69 164 TYR B C 1
ATOM 2769 O O . TYR B 1 164 ? 4.492 -18.25 -24.594 1 96.69 164 TYR B O 1
ATOM 2777 N N . ALA B 1 165 ? 5.352 -16.453 -23.469 1 96.12 165 ALA B N 1
ATOM 2778 C CA . ALA B 1 165 ? 6.172 -16 -24.594 1 96.12 165 ALA B CA 1
ATOM 2779 C C . ALA B 1 165 ? 7.488 -15.406 -24.109 1 96.12 165 ALA B C 1
ATOM 2781 O O . ALA B 1 165 ? 7.492 -14.422 -23.375 1 96.12 165 ALA B O 1
ATOM 2782 N N . ARG B 1 166 ? 8.578 -15.961 -24.547 1 94.69 166 ARG B N 1
ATOM 2783 C CA . ARG B 1 166 ? 9.898 -15.422 -24.219 1 94.69 166 ARG B CA 1
ATOM 2784 C C . ARG B 1 166 ? 10.18 -14.164 -25.031 1 94.69 166 ARG B C 1
ATOM 2786 O O . ARG B 1 166 ? 9.797 -14.07 -26.203 1 94.69 166 ARG B O 1
ATOM 2793 N N . GLY B 1 167 ? 10.812 -13.227 -24.359 1 95.25 167 GLY B N 1
ATOM 2794 C CA . GLY B 1 167 ? 11.273 -12.055 -25.078 1 95.25 167 GLY B CA 1
ATOM 2795 C C . GLY B 1 167 ? 11.289 -10.797 -24.234 1 95.25 167 GLY B C 1
ATOM 2796 O O . GLY B 1 167 ? 10.531 -10.68 -23.281 1 95.25 167 GLY B O 1
ATOM 2797 N N . ALA B 1 168 ? 12.094 -9.898 -24.672 1 94.94 168 ALA B N 1
ATOM 2798 C CA . ALA B 1 168 ? 12.164 -8.617 -23.984 1 94.94 168 ALA B CA 1
ATOM 2799 C C . ALA B 1 168 ? 10.82 -7.898 -24.031 1 94.94 168 ALA B C 1
ATOM 2801 O O . ALA B 1 168 ? 10.086 -8 -25.016 1 94.94 168 ALA B O 1
ATOM 2802 N N . GLN B 1 169 ? 10.531 -7.25 -22.969 1 97.56 169 GLN B N 1
ATOM 2803 C CA . GLN B 1 169 ? 9.305 -6.465 -22.906 1 97.56 169 GLN B CA 1
ATOM 2804 C C . GLN B 1 169 ? 9.578 -4.988 -23.156 1 97.56 169 GLN B C 1
ATOM 2806 O O . GLN B 1 169 ? 10.641 -4.477 -22.797 1 97.56 169 GLN B O 1
ATOM 2811 N N . ASP B 1 170 ? 8.594 -4.293 -23.734 1 97.06 170 ASP B N 1
ATOM 2812 C CA . ASP B 1 170 ? 8.727 -2.854 -23.953 1 97.06 170 ASP B CA 1
ATOM 2813 C C . ASP B 1 170 ? 8.914 -2.111 -22.641 1 97.06 170 ASP B C 1
ATOM 2815 O O . ASP B 1 170 ? 8.219 -2.391 -21.656 1 97.06 170 ASP B O 1
ATOM 2819 N N . ALA B 1 171 ? 9.844 -1.166 -22.656 1 95.81 171 ALA B N 1
ATOM 2820 C CA . ALA B 1 171 ? 10.156 -0.395 -21.469 1 95.81 171 ALA B CA 1
ATOM 2821 C C . ALA B 1 171 ? 8.938 0.368 -20.953 1 95.81 171 ALA B C 1
ATOM 2823 O O . ALA B 1 171 ? 8.836 0.672 -19.766 1 95.81 171 ALA B O 1
ATOM 2824 N N . LYS B 1 172 ? 7.996 0.682 -21.766 1 96.56 172 LYS B N 1
ATOM 2825 C CA . LYS B 1 172 ? 6.82 1.481 -21.438 1 96.56 172 LYS B CA 1
ATOM 2826 C C . LYS B 1 172 ? 5.945 0.771 -20.406 1 96.56 172 LYS B C 1
ATOM 2828 O O . LYS B 1 172 ? 5.137 1.407 -19.734 1 96.56 172 LYS B O 1
ATOM 2833 N N . TRP B 1 173 ? 6.145 -0.552 -20.328 1 97.69 173 TRP B N 1
ATOM 2834 C CA . TRP B 1 173 ? 5.324 -1.337 -19.406 1 97.69 173 TRP B CA 1
ATOM 2835 C C . TRP B 1 173 ? 5.797 -1.155 -17.969 1 97.69 173 TRP B C 1
ATOM 2837 O O . TRP B 1 173 ? 5.094 -1.534 -17.031 1 97.69 173 TRP B O 1
ATOM 2847 N N . PHE B 1 174 ? 7 -0.474 -17.781 1 97.75 174 PHE B N 1
ATOM 2848 C CA . PHE B 1 174 ? 7.605 -0.489 -16.453 1 97.75 174 PHE B CA 1
ATOM 2849 C C . PHE B 1 174 ? 7.785 0.929 -15.93 1 97.75 174 PHE B C 1
ATOM 2851 O O . PHE B 1 174 ? 8.672 1.184 -15.109 1 97.75 174 PHE B O 1
ATOM 2858 N N . VAL B 1 175 ? 6.922 1.781 -16.5 1 95.94 175 VAL B N 1
ATOM 2859 C CA . VAL B 1 175 ? 6.949 3.166 -16.031 1 95.94 175 VAL B CA 1
ATOM 2860 C C . VAL B 1 175 ? 5.543 3.609 -15.648 1 95.94 175 VAL B C 1
ATOM 2862 O O . VAL B 1 175 ? 4.559 2.971 -16.031 1 95.94 175 VAL B O 1
ATOM 2865 N N . ILE B 1 176 ? 5.477 4.688 -14.859 1 94.69 176 ILE B N 1
ATOM 2866 C CA . ILE B 1 176 ? 4.172 5.258 -14.531 1 94.69 176 ILE B CA 1
ATOM 2867 C C . ILE B 1 176 ? 3.609 5.992 -15.742 1 94.69 176 ILE B C 1
ATOM 2869 O O . ILE B 1 176 ? 4.223 6.941 -16.25 1 94.69 176 ILE B O 1
ATOM 2873 N N . PRO B 1 177 ? 2.422 5.59 -16.156 1 94.94 177 PRO B N 1
ATOM 2874 C CA . PRO B 1 177 ? 1.851 6.332 -17.297 1 94.94 177 PRO B CA 1
ATOM 2875 C C . PRO B 1 177 ? 1.603 7.801 -16.969 1 94.94 177 PRO B C 1
ATOM 2877 O O . PRO B 1 177 ? 1.319 8.148 -15.812 1 94.94 177 PRO B O 1
ATOM 2880 N N . PRO B 1 178 ? 1.597 8.641 -17.953 1 93.31 178 PRO B N 1
ATOM 2881 C CA . PRO B 1 178 ? 1.556 10.086 -17.719 1 93.31 178 PRO B CA 1
ATOM 2882 C C . PRO B 1 178 ? 0.219 10.562 -17.156 1 93.31 178 PRO B C 1
ATOM 2884 O O . PRO B 1 178 ? 0.135 11.656 -16.594 1 93.31 178 PRO B O 1
ATOM 2887 N N . ASP B 1 179 ? -0.787 9.82 -17.297 1 92.69 179 ASP B N 1
ATOM 2888 C CA . ASP B 1 179 ? -2.109 10.266 -16.875 1 92.69 179 ASP B CA 1
ATOM 2889 C C . ASP B 1 179 ? -2.377 9.867 -15.422 1 92.69 179 ASP B C 1
ATOM 2891 O O . ASP B 1 179 ? -3.484 10.055 -14.914 1 92.69 179 ASP B O 1
ATOM 2895 N N . TYR B 1 180 ? -1.358 9.336 -14.758 1 91.31 180 TYR B N 1
ATOM 2896 C CA . TYR B 1 180 ? -1.487 9 -13.344 1 91.31 180 TYR B CA 1
ATOM 2897 C C . TYR B 1 180 ? -0.915 10.109 -12.469 1 91.31 180 TYR B C 1
ATOM 2899 O O . TYR B 1 180 ? 0.133 10.68 -12.781 1 91.31 180 TYR B O 1
ATOM 2907 N N . GLN B 1 181 ? -1.64 10.273 -11.438 1 85.62 181 GLN B N 1
ATOM 2908 C CA . GLN B 1 181 ? -1.101 11.164 -10.414 1 85.62 181 GLN B CA 1
ATOM 2909 C C . GLN B 1 181 ? -0.252 10.398 -9.406 1 85.62 181 GLN B C 1
ATOM 2911 O O . GLN B 1 181 ? -0.738 9.469 -8.758 1 85.62 181 GLN B O 1
ATOM 2916 N N . THR B 1 182 ? 0.898 10.852 -9.234 1 86.31 182 THR B N 1
ATOM 2917 C CA . THR B 1 182 ? 1.774 10.195 -8.273 1 86.31 182 THR B CA 1
ATOM 2918 C C . THR B 1 182 ? 1.549 10.742 -6.871 1 86.31 182 THR B C 1
ATOM 2920 O O . THR B 1 182 ? 1.487 11.961 -6.68 1 86.31 182 THR B O 1
ATOM 2923 N N . ALA B 1 183 ? 1.378 9.812 -6.078 1 83.19 183 ALA B N 1
ATOM 2924 C CA . ALA B 1 183 ? 1.186 10.211 -4.684 1 83.19 183 ALA B CA 1
ATOM 2925 C C . ALA B 1 183 ? 2.104 9.414 -3.758 1 83.19 183 ALA B C 1
ATOM 2927 O O . ALA B 1 183 ? 2.475 8.281 -4.066 1 83.19 183 ALA B O 1
ATOM 2928 N N . VAL B 1 184 ? 2.475 10.102 -2.664 1 81.12 184 VAL B N 1
ATOM 2929 C CA . VAL B 1 184 ? 3.326 9.461 -1.663 1 81.12 184 VAL B CA 1
ATOM 2930 C C . VAL B 1 184 ? 2.65 9.523 -0.296 1 81.12 184 VAL B C 1
ATOM 2932 O O . VAL B 1 184 ? 2.229 10.594 0.151 1 81.12 184 VAL B O 1
ATOM 2935 N N . LEU B 1 185 ? 2.521 8.328 0.223 1 86.88 185 LEU B N 1
ATOM 2936 C CA . LEU B 1 185 ? 1.912 8.273 1.547 1 86.88 185 LEU B CA 1
ATOM 2937 C C . LEU B 1 185 ? 2.926 8.633 2.627 1 86.88 185 LEU B C 1
ATOM 2939 O O . LEU B 1 185 ? 3.984 8.008 2.727 1 86.88 185 LEU B O 1
ATOM 2943 N N . PRO B 1 186 ? 2.525 9.742 3.342 1 84.56 186 PRO B N 1
ATOM 2944 C CA . PRO B 1 186 ? 3.504 10.148 4.352 1 84.56 186 PRO B CA 1
ATOM 2945 C C . PRO B 1 186 ? 3.891 9.008 5.289 1 84.56 186 PRO B C 1
ATOM 2947 O O . PRO B 1 186 ? 3.025 8.25 5.738 1 84.56 186 PRO B O 1
ATOM 2950 N N . GLY B 1 187 ? 5.188 8.797 5.527 1 82.44 187 GLY B N 1
ATOM 2951 C CA . GLY B 1 187 ? 5.723 7.797 6.438 1 82.44 187 GLY B CA 1
ATOM 2952 C C . GLY B 1 187 ? 5.809 6.418 5.82 1 82.44 187 GLY B C 1
ATOM 2953 O O . GLY B 1 187 ? 6.367 5.496 6.422 1 82.44 187 GLY B O 1
ATOM 2954 N N . LEU B 1 188 ? 5.125 6.145 4.719 1 81.75 188 LEU B N 1
ATOM 2955 C CA . LEU B 1 188 ? 5.109 4.805 4.145 1 81.75 188 LEU B CA 1
ATOM 2956 C C . LEU B 1 188 ? 5.664 4.816 2.723 1 81.75 188 LEU B C 1
ATOM 2958 O O . LEU B 1 188 ? 6.391 3.9 2.326 1 81.75 188 LEU B O 1
ATOM 2962 N N . GLY B 1 189 ? 5.145 5.953 2.074 1 65.69 189 GLY B N 1
ATOM 2963 C CA . GLY B 1 189 ? 5.469 6.008 0.657 1 65.69 189 GLY B CA 1
ATOM 2964 C C . GLY B 1 189 ? 6.93 6.312 0.39 1 65.69 189 GLY B C 1
ATOM 2965 O O . GLY B 1 189 ? 7.684 6.617 1.315 1 65.69 189 GLY B O 1
ATOM 2966 N N . GLY B 1 190 ? 7.496 5.969 -0.877 1 57.75 190 GLY B N 1
ATOM 2967 C CA . GLY B 1 190 ? 8.781 6.605 -1.133 1 57.75 190 GLY B CA 1
ATOM 2968 C C . GLY B 1 190 ? 9.414 6.168 -2.439 1 57.75 190 GLY B C 1
ATOM 2969 O O . GLY B 1 190 ? 9.461 4.973 -2.744 1 57.75 190 GLY B O 1
ATOM 2970 N N . ALA B 1 191 ? 9.273 6.23 -3.697 1 47.91 191 ALA B N 1
ATOM 2971 C CA . ALA B 1 191 ? 10.273 6.648 -4.672 1 47.91 191 ALA B CA 1
ATOM 2972 C C . ALA B 1 191 ? 10.344 8.172 -4.777 1 47.91 191 ALA B C 1
ATOM 2974 O O . ALA B 1 191 ? 9.359 8.859 -4.504 1 47.91 191 ALA B O 1
ATOM 2975 N N . THR B 1 192 ? 11.258 9.242 -4.02 1 43.38 192 THR B N 1
ATOM 2976 C CA . THR B 1 192 ? 11.289 10.562 -4.645 1 43.38 192 THR B CA 1
ATOM 2977 C C . THR B 1 192 ? 10.977 10.461 -6.133 1 43.38 192 THR B C 1
ATOM 2979 O O . THR B 1 192 ? 11.594 9.664 -6.852 1 43.38 192 THR B O 1
ATOM 2982 N N . ALA B 1 193 ? 9.789 10.328 -6.539 1 40.06 193 ALA B N 1
ATOM 2983 C CA . ALA B 1 193 ? 9.859 10.445 -7.992 1 40.06 193 ALA B CA 1
ATOM 2984 C C . ALA B 1 193 ? 10.93 11.445 -8.414 1 40.06 193 ALA B C 1
ATOM 2986 O O . ALA B 1 193 ? 11.039 12.531 -7.828 1 40.06 193 ALA B O 1
ATOM 2987 N N . PRO B 1 194 ? 11.922 11.047 -9.008 1 35.38 194 PRO B N 1
ATOM 2988 C CA . PRO B 1 194 ? 12.789 12.141 -9.461 1 35.38 194 PRO B CA 1
ATOM 2989 C C . PRO B 1 194 ? 11.992 13.336 -9.984 1 35.38 194 PRO B C 1
ATOM 2991 O O . PRO B 1 194 ? 10.875 13.172 -10.477 1 35.38 194 PRO B O 1
ATOM 2994 N N . THR B 1 195 ? 12.008 14.555 -9.227 1 35.56 195 THR B N 1
ATOM 2995 C CA . THR B 1 195 ? 11.477 15.812 -9.758 1 35.56 195 THR B CA 1
ATOM 2996 C C . THR B 1 195 ? 11.266 15.719 -11.266 1 35.56 195 THR B C 1
ATOM 2998 O O . THR B 1 195 ? 10.664 16.609 -11.867 1 35.56 195 THR B O 1
ATOM 3001 N N . GLY B 1 196 ? 12.359 15.43 -12.102 1 33.03 196 GLY B N 1
ATOM 3002 C CA . GLY B 1 196 ? 12.273 15.672 -13.531 1 33.03 196 GLY B CA 1
ATOM 3003 C C . GLY B 1 196 ? 11.211 14.828 -14.219 1 33.03 196 GLY B C 1
ATOM 3004 O O . GLY B 1 196 ? 10.727 13.852 -13.648 1 33.03 196 GLY B O 1
ATOM 3005 N N . PRO B 1 197 ? 10.422 15.484 -15.195 1 29.17 197 PRO B N 1
ATOM 3006 C CA . PRO B 1 197 ? 9.617 14.617 -16.062 1 29.17 197 PRO B CA 1
ATOM 3007 C C . PRO B 1 197 ? 10.188 13.211 -16.188 1 29.17 197 PRO B C 1
ATOM 3009 O O . PRO B 1 197 ? 11.406 13.047 -16.359 1 29.17 197 PRO B O 1
ATOM 3012 N N . MET B 1 198 ? 9.844 12.25 -15.344 1 30.97 198 MET B N 1
ATOM 3013 C CA . MET B 1 198 ? 10.398 10.992 -15.844 1 30.97 198 MET B CA 1
ATOM 3014 C C . MET B 1 198 ? 10.492 11.016 -17.359 1 30.97 198 MET B C 1
ATOM 3016 O O . MET B 1 198 ? 9.477 10.992 -18.062 1 30.97 198 MET B O 1
ATOM 3020 N N . THR B 1 199 ? 11.227 11.922 -17.953 1 28.81 199 THR B N 1
ATOM 3021 C CA . THR B 1 199 ? 11.461 11.922 -19.391 1 28.81 199 THR B CA 1
ATOM 3022 C C . THR B 1 199 ? 11.531 10.492 -19.922 1 28.81 199 THR B C 1
ATOM 3024 O O . THR B 1 199 ? 12.18 9.625 -19.328 1 28.81 199 THR B O 1
ATOM 3027 N N . ASN B 1 200 ? 10.352 10.016 -20.609 1 26 200 ASN B N 1
ATOM 3028 C CA . ASN B 1 200 ? 10.367 8.836 -21.469 1 26 200 ASN B CA 1
ATOM 3029 C C . ASN B 1 200 ? 11.703 8.695 -22.203 1 26 200 ASN B C 1
ATOM 3031 O O . ASN B 1 200 ? 12.07 9.547 -23.016 1 26 200 ASN B O 1
ATOM 3035 N N . PRO B 1 201 ? 12.641 8.25 -21.578 1 23 201 PRO B N 1
ATOM 3036 C CA . PRO B 1 201 ? 13.844 8.102 -22.391 1 23 201 PRO B CA 1
ATOM 3037 C C . PRO B 1 201 ? 13.539 7.59 -23.797 1 23 201 PRO B C 1
ATOM 3039 O O . PRO B 1 201 ? 14.461 7.324 -24.578 1 23 201 PRO B O 1
ATOM 3042 N N . VAL B 1 202 ? 12.477 6.879 -24.078 1 19.94 202 VAL B N 1
ATOM 3043 C CA . VAL B 1 202 ? 12.445 6.32 -25.422 1 19.94 202 VAL B CA 1
ATOM 3044 C C . VAL B 1 202 ? 12.188 7.43 -26.438 1 19.94 202 VAL B C 1
ATOM 3046 O O . VAL B 1 202 ? 11.094 8 -26.484 1 19.94 202 VAL B O 1
ATOM 3049 N N . LYS B 1 203 ? 13.109 8.414 -26.594 1 21.89 203 LYS B N 1
ATOM 3050 C CA . LYS B 1 203 ? 13.031 9 -27.922 1 21.89 203 LYS B CA 1
ATOM 3051 C C . LYS B 1 203 ? 12.844 7.922 -28.984 1 21.89 203 LYS B C 1
ATOM 3053 O O . LYS B 1 203 ? 13.594 6.949 -29.031 1 21.89 203 LYS B O 1
ATOM 3058 N N . PRO B 1 204 ? 11.758 8.188 -29.938 1 18.5 204 PRO B N 1
ATOM 3059 C CA . PRO B 1 204 ? 11.883 7.43 -31.188 1 18.5 204 PRO B CA 1
ATOM 3060 C C . PRO B 1 204 ? 13.188 7.727 -31.922 1 18.5 204 PRO B C 1
ATOM 3062 O O . PRO B 1 204 ? 13.727 8.828 -31.812 1 18.5 204 PRO B O 1
#

Foldseek 3Di:
DDDDDDDDDDDDDPPPDPPDPDQQFWWWFWKDAPPADGTWIWTDDGQWIKIWDADPNWIWMWIDDLVQQKIWIWTDDPHAIAIFIFGHHNPPPLDLDDFFQVSQVVFWDKDFDAWDAALNFIWTKIWIAGRVRWTFIWTAGPSRTTQWACTPPDPDTRMGTNHIDTDHDDVVSRDDDPRHHYDYDPPGTDDVPPPDPVPPVPDD/DDDDDDDDDDPDPPDPPPPPPQQQFWKWFWKDAPPAPGTWIWTDDGQKIKIWDADPNWIWMWIDDLVLQKIWIWTDDPHAIEIFIFGHHNDPPLDLDDFFQVSQVVFWDKDFDAWDAALNFIWTKIWIAGRVRWTFIWTAGPSRTTQWACTPPDPDTRMGTNHMDTDHDDPVSRDDDPRHHYDYDPPGTDDVPPPDPVPPVPDD

Organism: Asticcacaulis excentricus (strain ATCC 15261 / DSM 4724 / KCTC 12464 / NCIMB 9791 / VKM B-1370 / CB 48) (NCBI:txid573065)

Solvent-accessible surface area (backbone atoms only — not comparable to full-atom values): 22761 Å² total; per-residue (Å²): 158,129,141,130,103,111,110,97,91,87,77,84,80,67,77,72,77,86,74,76,92,72,78,70,72,27,22,40,35,32,31,41,37,63,93,47,90,53,56,30,39,39,40,24,42,74,68,29,36,29,38,40,35,69,49,42,84,34,51,38,34,41,33,37,32,40,88,77,21,31,32,34,42,37,41,50,29,73,88,38,38,37,31,37,30,25,38,20,38,62,56,86,55,72,43,66,33,55,33,38,42,66,61,48,51,73,51,23,54,74,42,84,74,50,69,44,75,46,55,86,34,60,18,40,23,25,41,35,37,50,43,89,79,32,40,26,40,34,26,29,31,92,82,35,37,44,36,28,36,24,44,66,93,48,95,55,46,54,30,33,37,62,39,72,46,80,40,78,52,69,71,75,69,72,55,81,59,85,82,40,45,77,46,68,46,65,65,61,18,13,63,60,64,69,88,54,69,81,64,70,74,75,70,132,136,86,83,80,82,82,84,82,82,82,82,81,81,74,80,76,81,79,77,75,85,78,78,69,73,28,25,39,35,33,32,41,37,64,93,48,90,56,55,30,38,38,39,25,43,77,68,31,37,30,41,41,36,68,49,41,83,33,50,38,34,39,34,37,32,39,86,76,22,31,32,36,40,38,39,51,31,73,87,38,37,38,31,38,28,25,42,21,37,60,56,85,53,67,41,62,40,56,34,39,44,67,62,48,52,73,53,24,52,71,43,82,75,49,70,47,75,48,58,87,34,63,22,43,26,27,39,38,40,50,44,93,79,34,40,30,39,35,27,30,30,93,81,36,39,44,38,29,36,26,45,62,96,50,91,59,47,52,32,35,40,62,38,75,44,81,40,81,55,68,70,76,70,74,53,83,60,86,82,40,46,75,45,65,45,65,66,60,14,13,56,61,64,69,86,56,73,81,65,70,75,74,69,132

pLDDT: mean 80.87, std 20.83, range [18.08, 98.5]

Radius of gyration: 26.4 Å; Cα contacts (8 Å, |Δi|>4): 904; chains: 2; bounding box: 83×117×54 Å

Secondary structure (DSSP, 8-state):
----------------------PPPPEEEEEEETT-SSPEEEEEETTEEEEEEEETTEEEEEEEETTTTEEEEEEEETTEEEEEEEEB--S----SS-SBHHHHHTTSEEEEEEEEEETTEEEEEEEEEEETTEEEEEEEETTSBEEEEEETT-SS-SEEEEEEEESPPPGGGGS--TTSEEE--TTT------SS--------/----------------------PPPPEEEEEEETT-SSPEEEEEETTEEEEEEEETTEEEEEEEETTTTEEEEEEEETTEEEEEEEEB--S----SS-SBHHHHHTTSEEEEEEEEEETTEEEEEEEEEEETTEEEEEEE-TTSBEEEEEETT-SS-SEEEEEEEESPPPGGGGS--TTSEEE--TTT------SS--------

Nearest PDB structures (foldseek):
  2p4b-assembly1_B  TM=6.679E-01  e=3.691E-05  Escherichia coli K-12
  3m4w-assembly1_C  TM=5.214E-01  e=5.905E-06  Escherichia coli K-12
  2v42-assembly1_A  TM=5.282E-01  e=1.515E-05  Escherichia coli BL21(DE3)
  6jau-assembly1_A  TM=4.754E-01  e=1.515E-05  Pseudomonas aeruginosa PAO1
  1fdq-assembly2_B  TM=4.222E-01  e=4.130E+00  Homo sapiens

Sequence (408 aa):
MRWLIFVLSLMVVTPGARAQVSSEPDFFARVRMAGFEAPVEVRRTGVKMRVDMLSGGVSQTYIADRDKGVLIHLTAAGGKRIALLFPLSREAALLPLPLDLATLESRATVRPVGSSLMAGQPCRTLEFSGYLNQSGMACANSDGILMQMTQKGRNVPLFQVVAYARGAQDAKWFVIPPDYQTAVLPGLGGATAPTGPMTNPVKPMRWLIFVLSLMVVTPGARAQVSSEPDFFARVRMAGFEAPVEVRRTGVKMRVDMLSGGVSQTYIADRDKGVLIHLTAAGGKRIALLFPLSREAALLPLPLDLATLESRATVRPVGSSLMAGQPCRTLEFSGYLNQSGMACANSDGILMQMTQKGRNVPLFQVVAYARGAQDAKWFVIPPDYQTAVLPGLGGATAPTGPMTNPVKP